Protein 2R7F (pdb70)

Radius of gyration: 24.25 Å; Cα contacts (8 Å, |Δi|>4): 917; chains: 1; bounding box: 56×58×68 Å

Organism: Deinococcus radiodurans (strain ATCC 13939 / DSM 20539 / JCM 16871 / CCUG 27074 / LMG 4051 / NBRC 15346 / NCIMB 9279 / VKM B-1422 / R1) (NCBI:txid243230)

CATH classification: 1.10.10.10 (+2 more: 4.10.80.30, 2.40.50.140)

Secondary structure (DSSP, 8-state):
-----HHHHHHHHHHHTTS-S--HHHHHTT---SHHHHHHHHHHTTSS-TT---HHHHTT---S------PPPPTTS--EE-TTS-EEEEE-SS-----EEEEEEEEETTEEEEEEEE--GGGT--TTSHHHHHHHHH-B-EEETTEEE---HHHHHHHSTTSSSSEEEEEEEEEE-TTS-EEEEEEEEEEE-EEEEEHHHHHHHHHTT-TTHHHHHHHHHHHHHHHHHTT--------EEEEEETTEEEEEEPP----HHHHH--HHHHHHHHHHHHTT----EEEE---SS-----SS---HHHHH---EEEESS---B---BSS----S---BHHHHHHHHHHHHHSSSS----S---HHHHHH--HHHHHHHHHHHHHHHHHHHHHT-SS--EEEEEEE-BTBEEEEEETTTTEEEEEE----TT-EEEEEEE---S----EEEE-

Solvent-accessible surface area: 21398 Å² total

B-factor: mean 34.76, std 11.01, range [10.13, 91.17]

Foldseek 3Di:
DDDDDPVLLVQLVCQLLVVDQAHPVCVVVVHDSHNLRSVVVCCVVVVDPLLDDNQCSNLVADPDADDDDWDDFPPPDDAAEPAVFAKEQEAAPPDDQRFWIWGWDQPDPQKIKIKIWGQLLLSGDAPPDPLLVVCLLQQFWFDFQEDIHGSHVVSSCQRHAQNDQKHKTWMKMFTAHLQLDTPDIDITIYMYGYDYDYPVRLLVCVVVVHPPSVVLLSSLVNLVVQLVVQQQDDDDAWAWRWHADPVAIDIFTTDDHSVSSVVSSLVSFLSLQVVCQVVVQFAQKKAFDDFQDDQDDDALLSCVVVVRGGDIGTFRHAAHHNVRGGIGADQRHVSGVRNVLSSSRVVCVNDHDHRDDRVVVVSVVSRVNNVSSVVSRVLNSVSRLLRVLVVCQPDKFKWFQNAADPQWTWIARSRRSDIAIDGDDHDNGDIFIKGWDDGSRSPDIHIDGD

Sequence (450 aa):
QPELTPAQRTEVELLARGRADKSRVLRDLKLPETPEAAHALLLRLGVWDEARTPYADRLRAALNAVELPVPDFDPAEERLDLTHLPTFAIDDEGNQDPDDAVGVEDLGGGLTRLWVHVADVAALVAPDSPLDLEARARGATLYLPDRTIGLPDELVAKAGLGLHEVSPALSICLDLDPDGNAEAVDVLLTRVKVQRLAYQEAQARLEAGEEPFVTLARLARASRRLREGEGALSIDLPEVRVKADETGASVFPLPKPERTVVQECTLAGWGTAIFADDNEIPLPFATQDYPTREVAGDTLPAWARRKTLARTRFQPSPGPHHGGLDLYAQATSPRRYLDLVVHQQLRAFLAGRDPLSSKVAAHIAESQNADATRQAERLSRRHHTLRFIAAQPERVWDAVVVDRRGAQATLLIPDLAFDVQVNTPAAPGTALQVQFADIDLPQRVRARSV

Nearest PDB structures (foldseek):
  2r7d-assembly2_B  TM=9.977E-01  e=9.130E-83  Deinococcus radiodurans R1 = ATCC 13939 = DSM 20539
  8e28-assembly1_A  TM=8.347E-01  e=9.148E-23  Homo sapiens
  6h25-assembly1_J  TM=7.904E-01  e=6.205E-23  Homo sapiens
  8e29-assembly1_A  TM=7.842E-01  e=7.121E-22  Homo sapiens
  8cdv-assembly1_C  TM=7.079E-01  e=3.365E-21  Bacillus subtilis subsp. subtilis str. 168

InterPro domains:
  IPR001900 Ribonuclease II/R [PF00773] (81-300)
  IPR001900 Ribonuclease II/R [PF00773] (312-359)
  IPR001900 Ribonuclease II/R [SM00955] (81-360)
  IPR012340 Nucleic acid-binding, OB-fold [G3DSA:2.40.50.140] (404-461)
  IPR012340 Nucleic acid-binding, OB-fold [SSF50249] (26-400)
  IPR012340 Nucleic acid-binding, OB-fold [SSF50249] (405-461)
  IPR036388 Winged helix-like DNA-binding domain superfamily [G3DSA:1.10.10.10] (1-71)
  IPR040596 RNase II-type exonuclease, C-terminal S1 domain [PF18614] (406-459)
  IPR050180 RNR Ribonuclease [PTHR23355] (77-279)
  IPR056404 Ribonuclease II-like, double HTH domain [PF23161] (20-53)

Structure (mmCIF, N/CA/C/O backbone):
data_2R7F
#
_entry.id   2R7F
#
_cell.length_a   92.143
_cell.length_b   92.143
_cell.length_c   118.562
_cell.angle_alpha   90.00
_cell.angle_beta   90.00
_cell.angle_gamma   120.00
#
_symmetry.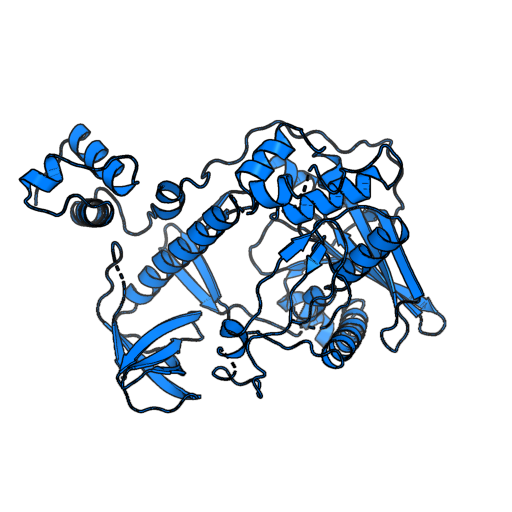space_group_name_H-M   'P 63'
#
loop_
_entity.id
_entity.type
_entity.pdbx_description
1 polymer 'Ribonuclease II family protein'
2 water water
#
loop_
_atom_site.group_PDB
_atom_site.id
_atom_site.type_symbol
_atom_site.label_atom_id
_atom_site.label_alt_id
_atom_site.label_comp_id
_atom_site.label_asym_id
_atom_site.label_entity_id
_atom_site.label_seq_id
_atom_site.pdbx_PDB_ins_code
_atom_site.Cartn_x
_atom_site.Cartn_y
_atom_site.Cartn_z
_atom_site.occupancy
_atom_site.B_iso_or_equiv
_atom_site.auth_seq_id
_atom_site.auth_comp_id
_atom_site.auth_asym_id
_atom_site.auth_atom_id
_atom_site.pdbx_PDB_model_num
ATOM 1 N N . GLN A 1 3 ? 71.101 69.790 29.016 1.00 44.11 3 GLN A N 1
ATOM 2 C CA . GLN A 1 3 ? 72.121 70.731 28.456 1.00 46.07 3 GLN A CA 1
ATOM 3 C C . GLN A 1 3 ? 72.181 72.059 29.216 1.00 44.20 3 GLN A C 1
ATOM 4 O O . GLN A 1 3 ? 73.248 72.468 29.672 1.00 45.07 3 GLN A O 1
ATOM 10 N N . PRO A 1 4 ? 71.043 72.757 29.352 1.00 42.35 4 PRO A N 1
ATOM 11 C CA . PRO A 1 4 ? 71.080 74.032 30.075 1.00 41.12 4 PRO A CA 1
ATOM 12 C C . PRO A 1 4 ? 71.412 73.868 31.555 1.00 40.19 4 PRO A C 1
ATOM 13 O O . PRO A 1 4 ? 70.991 72.910 32.200 1.00 39.24 4 PRO A O 1
ATOM 17 N N . GLU A 1 5 ? 72.187 74.806 32.081 1.00 40.09 5 GLU A N 1
ATOM 18 C CA . GLU A 1 5 ? 72.585 74.771 33.475 1.00 39.17 5 GLU A CA 1
ATOM 19 C C . GLU A 1 5 ? 71.944 75.929 34.225 1.00 38.29 5 GLU A C 1
ATOM 20 O O . GLU A 1 5 ? 72.117 77.094 33.860 1.00 37.63 5 GLU A O 1
ATOM 26 N N . LEU A 1 6 ? 71.200 75.596 35.274 1.00 37.03 6 LEU A N 1
ATOM 27 C CA . LEU A 1 6 ? 70.517 76.592 36.087 1.00 36.57 6 LEU A CA 1
ATOM 28 C C . LEU A 1 6 ? 71.269 76.867 37.375 1.00 36.41 6 LEU A C 1
ATOM 29 O O . LEU A 1 6 ? 71.915 75.987 37.928 1.00 35.38 6 LEU A O 1
ATOM 34 N N . THR A 1 7 ? 71.194 78.105 37.841 1.00 36.97 7 THR A N 1
ATOM 35 C CA . THR A 1 7 ? 71.836 78.463 39.093 1.00 38.87 7 THR A CA 1
ATOM 36 C C . THR A 1 7 ? 70.852 78.037 40.178 1.00 39.20 7 THR A C 1
ATOM 37 O O . THR A 1 7 ? 69.668 77.827 39.902 1.00 40.23 7 THR A O 1
ATOM 41 N N . PRO A 1 8 ? 71.325 77.879 41.422 1.00 39.29 8 PRO A N 1
ATOM 42 C CA . PRO A 1 8 ? 70.406 77.478 42.495 1.00 38.30 8 PRO A CA 1
ATOM 43 C C . PRO A 1 8 ? 69.154 78.363 42.518 1.00 36.87 8 PRO A C 1
ATOM 44 O O . PRO A 1 8 ? 68.031 77.871 42.598 1.00 37.27 8 PRO A O 1
ATOM 48 N N . ALA A 1 9 ? 69.358 79.673 42.440 1.00 36.34 9 ALA A N 1
ATOM 49 C CA . ALA A 1 9 ? 68.251 80.620 42.452 1.00 35.44 9 ALA A CA 1
ATOM 50 C C . ALA A 1 9 ? 67.228 80.281 41.374 1.00 34.50 9 ALA A C 1
ATOM 51 O O . ALA A 1 9 ? 66.033 80.232 41.636 1.00 34.91 9 ALA A O 1
ATOM 53 N N . GLN A 1 10 ? 67.706 80.049 40.157 1.00 33.16 10 GLN A N 1
ATOM 54 C CA . GLN A 1 10 ? 66.827 79.714 39.046 1.00 31.95 10 GLN A CA 1
ATOM 55 C C . GLN A 1 10 ? 66.119 78.388 39.275 1.00 30.82 10 GLN A C 1
ATOM 56 O O . GLN A 1 10 ? 64.939 78.247 38.950 1.00 30.66 10 GLN A O 1
ATOM 62 N N . ARG A 1 11 ? 66.842 77.417 39.826 1.00 28.09 11 ARG A N 1
ATOM 63 C CA . ARG A 1 11 ? 66.259 76.112 40.098 1.00 28.66 11 ARG A CA 1
ATOM 64 C C . ARG A 1 11 ? 65.072 76.231 41.047 1.00 27.11 11 ARG A C 1
ATOM 65 O O . ARG A 1 11 ? 64.033 75.612 40.843 1.00 26.26 11 ARG A O 1
ATOM 73 N N . THR A 1 12 ? 65.220 77.044 42.080 1.00 26.83 12 THR A N 1
ATOM 74 C CA . THR A 1 12 ? 64.140 77.229 43.033 1.00 27.11 12 THR A CA 1
ATOM 75 C C . THR A 1 12 ? 62.931 77.903 42.387 1.00 26.24 12 THR A C 1
ATOM 76 O O . THR A 1 12 ? 61.797 77.612 42.735 1.00 25.90 12 THR A O 1
ATOM 80 N N . GLU A 1 13 ? 63.182 78.811 41.456 1.00 26.55 13 GLU A N 1
ATOM 81 C CA . GLU A 1 13 ? 62.118 79.525 40.763 1.00 29.50 13 GLU A CA 1
ATOM 82 C C . GLU A 1 13 ? 61.266 78.571 39.937 1.00 30.47 13 GLU A C 1
ATOM 83 O O . GLU A 1 13 ? 60.036 78.681 39.931 1.00 30.73 13 GLU A O 1
ATOM 89 N N . VAL A 1 14 ? 61.922 77.645 39.234 1.00 29.70 14 VAL A N 1
ATOM 90 C CA . VAL A 1 14 ? 61.220 76.670 38.409 1.00 29.38 14 VAL A CA 1
ATOM 91 C C . VAL A 1 14 ? 60.538 75.618 39.283 1.00 29.39 14 VAL A C 1
ATOM 92 O O . VAL A 1 14 ? 59.481 75.098 38.942 1.00 29.45 14 VAL A O 1
ATOM 96 N N . GLU A 1 15 ? 61.158 75.317 40.415 1.00 29.26 15 GLU A N 1
ATOM 97 C CA . GLU A 1 15 ? 60.640 74.348 41.369 1.00 29.36 15 GLU A CA 1
ATOM 98 C C . GLU A 1 15 ? 59.371 74.911 42.031 1.00 28.95 15 GLU A C 1
ATOM 99 O O . GLU A 1 15 ? 58.488 74.161 42.444 1.00 28.65 15 GLU A O 1
ATOM 105 N N . LEU A 1 16 ? 59.290 76.239 42.109 1.00 26.90 16 LEU A N 1
ATOM 106 C CA . LEU A 1 16 ? 58.157 76.945 42.703 1.00 25.71 16 LEU A CA 1
ATOM 107 C C . LEU A 1 16 ? 56.999 76.928 41.703 1.00 26.89 16 LEU A C 1
ATOM 108 O O . LEU A 1 16 ? 55.824 76.845 42.078 1.00 25.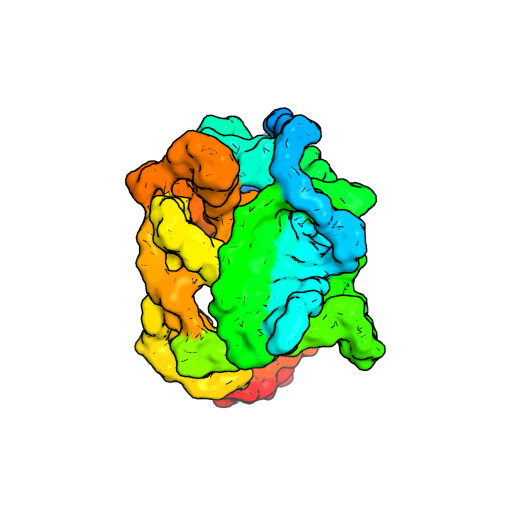52 16 LEU A O 1
ATOM 113 N N . LEU A 1 17 ? 57.341 77.008 40.422 1.00 26.15 17 LEU A N 1
ATOM 114 C CA . LEU A 1 17 ? 56.334 76.970 39.383 1.00 26.30 17 LEU A CA 1
ATOM 115 C C . LEU A 1 17 ? 55.814 75.541 39.231 1.00 27.10 17 LEU A C 1
ATOM 116 O O . LEU A 1 17 ? 54.655 75.322 38.885 1.00 29.76 17 LEU A O 1
ATOM 121 N N . ALA A 1 18 ? 56.676 74.568 39.493 1.00 25.07 18 ALA A N 1
ATOM 122 C CA . ALA A 1 18 ? 56.288 73.181 39.367 1.00 25.18 18 ALA A CA 1
ATOM 123 C C . ALA A 1 18 ? 55.389 72.784 40.532 1.00 25.72 18 ALA A C 1
ATOM 124 O O . ALA A 1 18 ? 54.528 71.910 40.397 1.00 24.79 18 ALA A O 1
ATOM 126 N N . ARG A 1 19 ? 55.591 73.437 41.672 1.00 26.19 19 ARG A N 1
ATOM 127 C CA . ARG A 1 19 ? 54.805 73.164 42.868 1.00 28.24 19 ARG A CA 1
ATOM 128 C C . ARG A 1 19 ? 53.493 73.942 42.843 1.00 29.22 19 ARG A C 1
ATOM 129 O O . ARG A 1 19 ? 52.648 73.786 43.721 1.00 30.03 19 ARG A O 1
ATOM 137 N N . GLY A 1 20 ? 53.322 74.781 41.829 1.00 30.53 20 GLY A N 1
ATOM 138 C CA . GLY A 1 20 ? 52.111 75.564 41.731 1.00 29.30 20 GLY A CA 1
ATOM 139 C C . GLY A 1 20 ? 52.123 76.740 42.687 1.00 29.72 20 GLY A C 1
ATOM 140 O O . GLY A 1 20 ? 51.086 77.341 42.941 1.00 32.51 20 GLY A O 1
ATOM 141 N N . ARG A 1 21 ? 53.288 77.079 43.225 1.00 30.38 21 ARG A N 1
ATOM 142 C CA . ARG A 1 21 ? 53.387 78.207 44.147 1.00 31.66 21 ARG A CA 1
ATOM 143 C C . ARG A 1 21 ? 53.662 79.502 43.391 1.00 31.25 21 ARG A C 1
ATOM 144 O O . ARG A 1 21 ? 53.719 80.581 43.984 1.00 31.90 21 ARG A O 1
ATOM 152 N N . ALA A 1 22 ? 53.832 79.383 42.078 1.00 30.81 22 ALA A N 1
ATOM 153 C CA . ALA A 1 22 ? 54.102 80.519 41.218 1.00 29.35 22 ALA A CA 1
ATOM 154 C C . ALA A 1 22 ? 53.337 80.337 39.918 1.00 31.33 22 ALA A C 1
ATOM 155 O O . ALA A 1 22 ? 52.779 79.273 39.671 1.00 31.50 22 ALA A O 1
ATOM 157 N N . ASP A 1 23 ? 53.318 81.371 39.083 1.00 35.17 23 ASP A N 1
ATOM 158 C CA . ASP A 1 23 ? 52.584 81.312 37.824 1.00 36.41 23 ASP A CA 1
ATOM 159 C C . ASP A 1 23 ? 53.462 81.530 36.595 1.00 35.00 23 ASP A C 1
ATOM 160 O O . ASP A 1 23 ? 53.059 81.203 35.477 1.00 34.12 23 ASP A O 1
ATOM 165 N N . LYS A 1 24 ? 54.649 82.096 36.795 1.00 34.21 24 LYS A N 1
ATOM 166 C CA . LYS A 1 24 ? 55.569 82.348 35.684 1.00 32.98 24 LYS A CA 1
ATOM 167 C C . LYS A 1 24 ? 56.987 81.944 36.045 1.00 32.09 24 LYS A C 1
ATOM 168 O O . LYS A 1 24 ? 57.266 81.549 37.183 1.00 32.68 24 LYS A O 1
ATOM 174 N N . SER A 1 25 ? 57.876 82.045 35.060 1.00 30.64 25 SER A N 1
ATOM 175 C CA . SER A 1 25 ? 59.289 81.729 35.233 1.00 28.89 25 SER A CA 1
ATOM 176 C C . SER A 1 25 ? 60.106 82.308 34.091 1.00 28.24 25 SER A C 1
ATOM 177 O O . SER A 1 25 ? 59.924 81.935 32.940 1.00 28.88 25 SER A O 1
ATOM 180 N N . ARG A 1 26 ? 61.003 83.234 34.406 1.00 30.15 26 ARG A N 1
ATOM 181 C CA . ARG A 1 26 ? 61.845 83.829 33.376 1.00 30.91 26 ARG A CA 1
ATOM 182 C C . ARG A 1 26 ? 62.638 82.701 32.699 1.00 31.75 26 ARG A C 1
ATOM 183 O O . ARG A 1 26 ? 62.751 82.659 31.476 1.00 33.25 26 ARG A O 1
ATOM 191 N N . VAL A 1 27 ? 63.155 81.772 33.498 1.00 31.34 27 VAL A N 1
ATOM 192 C CA . VAL A 1 27 ? 63.928 80.654 32.975 1.00 32.67 27 VAL A CA 1
ATOM 193 C C . VAL A 1 27 ? 63.189 79.896 31.874 1.00 33.26 27 VAL A C 1
ATOM 194 O O . VAL A 1 27 ? 63.719 79.712 30.776 1.00 33.54 27 VAL A O 1
ATOM 198 N N . LEU A 1 28 ? 61.977 79.441 32.168 1.00 34.14 28 LEU A N 1
ATOM 199 C CA . LEU A 1 28 ? 61.197 78.703 31.182 1.00 35.47 28 LEU A CA 1
ATOM 200 C C . LEU A 1 28 ? 60.953 79.532 29.929 1.00 36.56 28 LEU A C 1
ATOM 201 O O . LEU A 1 28 ? 61.091 79.044 28.806 1.00 36.31 28 LEU A O 1
ATOM 206 N N . ARG A 1 29 ? 60.589 80.793 30.141 1.00 36.14 29 ARG A N 1
ATOM 207 C CA . ARG A 1 29 ? 60.319 81.720 29.056 1.00 35.24 29 ARG A CA 1
ATOM 208 C C . ARG A 1 29 ? 61.544 81.791 28.165 1.00 35.52 29 ARG A C 1
ATOM 209 O O . ARG A 1 29 ? 61.461 81.549 26.959 1.00 36.69 29 ARG A O 1
ATOM 217 N N . ASP A 1 30 ? 62.689 82.104 28.766 1.00 33.78 30 ASP A N 1
ATOM 218 C CA . ASP A 1 30 ? 63.931 82.206 28.016 1.00 33.74 30 ASP A CA 1
ATOM 219 C C . ASP A 1 30 ? 64.261 80.949 27.238 1.00 34.91 30 ASP A C 1
ATOM 220 O O . ASP A 1 30 ? 64.826 81.024 26.144 1.00 35.96 30 ASP A O 1
ATOM 225 N N . LEU A 1 31 ? 63.930 79.793 27.804 1.00 35.71 31 LEU A N 1
ATOM 226 C CA . LEU A 1 31 ? 64.197 78.535 27.128 1.00 35.53 31 LEU A CA 1
ATOM 227 C C . LEU A 1 31 ? 63.110 78.253 26.096 1.00 36.42 31 LEU A C 1
ATOM 228 O O . LEU A 1 31 ? 63.147 77.230 25.410 1.00 36.41 31 LEU A O 1
ATOM 233 N N . LYS A 1 32 ? 62.153 79.176 25.989 1.00 36.93 32 LYS A N 1
ATOM 234 C CA . LYS A 1 32 ? 61.047 79.058 25.039 1.00 37.98 32 LYS A CA 1
ATOM 235 C C . LYS A 1 32 ? 60.171 77.846 25.353 1.00 38.03 32 LYS A C 1
ATOM 236 O O . LYS A 1 32 ? 59.734 77.128 24.453 1.00 38.43 32 LYS A O 1
ATOM 242 N N . LEU A 1 33 ? 59.932 77.611 26.637 1.00 37.65 33 LEU A N 1
ATOM 243 C CA . LEU A 1 33 ? 59.094 76.497 27.059 1.00 36.43 33 LEU A CA 1
ATOM 244 C C . LEU A 1 33 ? 57.841 77.075 27.709 1.00 36.80 33 LEU A C 1
ATOM 245 O O . LEU A 1 33 ? 57.829 78.231 28.128 1.00 37.85 33 LEU A O 1
ATOM 250 N N . PRO A 1 34 ? 56.760 76.290 27.779 1.00 35.59 34 PRO A N 1
ATOM 251 C CA . PRO A 1 34 ? 55.526 76.785 28.397 1.00 35.17 34 PRO A CA 1
ATOM 252 C C . PRO A 1 34 ? 55.738 77.102 29.889 1.00 36.99 34 PRO A C 1
ATOM 253 O O . PRO A 1 34 ? 56.470 76.392 30.586 1.00 36.17 34 PRO A O 1
ATOM 257 N N . GLU A 1 35 ? 55.111 78.173 30.370 1.00 36.42 35 GLU A N 1
ATOM 258 C CA . GLU A 1 35 ? 55.218 78.543 31.774 1.00 36.67 35 GLU A CA 1
ATOM 259 C C . GLU A 1 35 ? 54.084 77.841 32.501 1.00 35.35 35 GLU A C 1
ATOM 260 O O . GLU A 1 35 ? 53.100 78.468 32.890 1.00 36.54 35 GLU A O 1
ATOM 266 N N . THR A 1 36 ? 54.242 76.534 32.680 1.00 33.31 36 THR A N 1
ATOM 267 C CA . THR A 1 36 ? 53.239 75.698 33.326 1.00 30.11 36 THR A CA 1
ATOM 268 C C . THR A 1 36 ? 53.870 74.779 34.365 1.00 28.13 36 THR A C 1
ATOM 269 O O . THR A 1 36 ? 55.021 74.358 34.214 1.00 27.53 36 THR A O 1
ATOM 273 N N . PRO A 1 37 ? 53.121 74.442 35.430 1.00 24.93 37 PRO A N 1
ATOM 274 C CA . PRO A 1 37 ? 53.680 73.561 36.457 1.00 24.39 37 PRO A CA 1
ATOM 275 C C . PRO A 1 37 ? 54.178 72.264 35.827 1.00 24.14 37 PRO A C 1
ATOM 276 O O . PRO A 1 37 ? 55.105 71.634 36.333 1.00 22.75 37 PRO A O 1
ATOM 280 N N . GLU A 1 38 ? 53.553 71.875 34.717 1.00 24.69 38 GLU A N 1
ATOM 281 C CA . GLU A 1 38 ? 53.941 70.657 34.021 1.00 24.78 38 GLU A CA 1
ATOM 282 C C . GLU A 1 38 ? 55.231 70.821 33.238 1.00 23.06 38 GLU A C 1
ATOM 283 O O . GLU A 1 38 ? 56.046 69.910 33.208 1.00 24.06 38 GLU A O 1
ATOM 289 N N . ALA A 1 39 ? 55.423 71.972 32.606 1.00 22.62 39 ALA A N 1
ATOM 290 C CA . ALA A 1 39 ? 56.649 72.197 31.843 1.00 22.09 39 ALA A CA 1
ATOM 291 C C . ALA A 1 39 ? 57.841 72.328 32.801 1.00 23.27 39 ALA A C 1
ATOM 292 O O . ALA A 1 39 ? 58.943 71.871 32.497 1.00 24.34 39 ALA A O 1
ATOM 294 N N . ALA A 1 40 ? 57.613 72.934 33.965 1.00 22.04 40 ALA A N 1
ATOM 295 C CA . ALA A 1 40 ? 58.663 73.089 34.964 1.00 22.07 40 ALA A CA 1
ATOM 296 C C . ALA A 1 40 ? 59.056 71.725 35.529 1.00 23.49 40 ALA A C 1
ATOM 297 O O . ALA A 1 40 ? 60.236 71.449 35.812 1.00 23.61 40 ALA A O 1
ATOM 299 N N . HIS A 1 41 ? 58.049 70.880 35.704 1.00 24.01 41 HIS A N 1
ATOM 300 C CA . HIS A 1 41 ? 58.249 69.551 36.242 1.00 24.65 41 HIS A CA 1
ATOM 301 C C . HIS A 1 41 ? 59.105 68.746 35.273 1.00 25.11 41 HIS A C 1
ATOM 302 O O . HIS A 1 41 ? 60.044 68.059 35.677 1.00 25.30 41 HIS A O 1
ATOM 309 N N . ALA A 1 42 ? 58.780 68.856 33.989 1.00 23.57 42 ALA A N 1
ATOM 310 C CA . ALA A 1 42 ? 59.496 68.146 32.943 1.00 23.25 42 ALA A CA 1
ATOM 311 C C . ALA A 1 42 ? 60.953 68.604 32.865 1.00 24.50 42 ALA A C 1
ATOM 312 O O . ALA A 1 42 ? 61.879 67.791 32.770 1.00 23.57 42 ALA A O 1
ATOM 314 N N . LEU A 1 43 ? 61.147 69.918 32.900 1.00 25.72 43 LEU A N 1
ATOM 315 C CA . LEU A 1 43 ? 62.478 70.490 32.832 1.00 26.48 43 LEU A CA 1
ATOM 316 C C . LEU A 1 43 ? 63.320 70.050 34.029 1.00 26.76 43 LEU A C 1
ATOM 317 O O . LEU A 1 43 ? 64.486 69.692 33.869 1.00 26.47 43 LEU A O 1
ATOM 322 N N . LEU A 1 44 ? 62.733 70.073 35.222 1.00 27.73 44 LEU A N 1
ATOM 323 C CA . LEU A 1 44 ? 63.462 69.663 36.415 1.00 29.26 44 LEU A CA 1
ATOM 324 C C . LEU A 1 44 ? 63.897 68.218 36.248 1.00 28.96 44 LEU A C 1
ATOM 325 O O . LEU A 1 44 ? 65.041 67.862 36.539 1.00 28.89 44 LEU A O 1
ATOM 330 N N . LEU A 1 45 ? 62.975 67.385 35.775 1.00 27.93 45 LEU A N 1
ATOM 331 C CA . LEU A 1 45 ? 63.281 65.985 35.546 1.00 26.84 45 LEU A CA 1
ATOM 332 C C . LEU A 1 45 ? 64.426 65.913 34.533 1.00 26.63 45 LEU A C 1
ATOM 333 O O . LEU A 1 45 ? 65.463 65.315 34.804 1.00 23.85 45 LEU A O 1
ATOM 338 N N . ARG A 1 46 ? 64.231 66.539 33.375 1.00 26.96 46 ARG A N 1
ATOM 339 C CA . ARG A 1 46 ? 65.234 66.556 32.319 1.00 27.44 46 ARG A CA 1
ATOM 340 C C . ARG A 1 46 ? 66.610 67.010 32.805 1.00 27.52 46 ARG A C 1
ATOM 341 O O . ARG A 1 46 ? 67.631 66.419 32.439 1.00 28.09 46 ARG A O 1
ATOM 349 N N . LEU A 1 47 ? 66.646 68.059 33.620 1.00 26.36 47 LEU A N 1
ATOM 350 C CA . LEU A 1 47 ? 67.914 68.564 34.123 1.00 26.31 47 LEU A CA 1
ATOM 351 C C . LEU A 1 47 ? 68.414 67.787 35.328 1.00 25.65 47 LEU A C 1
ATOM 352 O O . LEU A 1 47 ? 69.442 68.121 35.906 1.00 25.68 47 LEU A O 1
ATOM 357 N N . GLY A 1 48 ? 67.679 66.758 35.715 1.00 25.28 48 GLY A N 1
ATOM 358 C CA . GLY A 1 48 ? 68.091 65.960 36.857 1.00 25.10 48 GLY A CA 1
ATOM 359 C C . GLY A 1 48 ? 67.934 66.604 38.225 1.00 25.12 48 GLY A C 1
ATOM 360 O O . GLY A 1 48 ? 68.306 65.999 39.220 1.00 25.47 48 GLY A O 1
ATOM 361 N N . VAL A 1 49 ? 67.388 67.816 38.289 1.00 25.18 49 VAL A N 1
ATOM 362 C CA . VAL A 1 49 ? 67.204 68.493 39.570 1.00 25.99 49 VAL A CA 1
ATOM 363 C C . VAL A 1 49 ? 66.214 67.718 40.414 1.00 27.45 49 VAL A C 1
ATOM 364 O O . VAL A 1 49 ? 66.282 67.746 41.635 1.00 28.07 49 VAL A O 1
ATOM 368 N N . TRP A 1 50 ? 65.286 67.036 39.748 1.00 28.99 50 TRP A N 1
ATOM 369 C CA . TRP A 1 50 ? 64.275 66.202 40.404 1.00 29.10 50 TRP A CA 1
ATOM 370 C C . TRP A 1 50 ? 64.367 64.829 39.763 1.00 29.68 50 TRP A C 1
ATOM 371 O O . TRP A 1 50 ? 64.717 64.713 38.581 1.00 29.38 50 TRP A O 1
ATOM 382 N N . ASP A 1 51 ? 64.075 63.789 40.541 1.00 29.99 51 ASP A N 1
ATOM 383 C CA . ASP A 1 51 ? 64.067 62.434 40.002 1.00 29.21 51 ASP A CA 1
ATOM 384 C C . ASP A 1 51 ? 62.596 62.109 39.795 1.00 27.34 51 ASP A C 1
ATOM 385 O O . ASP A 1 51 ? 61.728 62.887 40.179 1.00 27.71 51 ASP A O 1
ATOM 390 N N . GLU A 1 52 ? 62.309 60.959 39.208 1.00 26.84 52 GLU A N 1
ATOM 391 C CA . GLU A 1 52 ? 60.938 60.588 38.940 1.00 25.52 52 GLU A CA 1
ATOM 392 C C . GLU A 1 52 ? 60.120 60.179 40.159 1.00 25.13 52 GLU A C 1
ATOM 393 O O . GLU A 1 52 ? 58.915 59.981 40.055 1.00 24.75 52 GLU A O 1
ATOM 399 N N . ALA A 1 53 ? 60.763 60.055 41.311 1.00 25.46 53 ALA A N 1
ATOM 400 C CA . ALA A 1 53 ? 60.061 59.655 42.529 1.00 25.57 53 ALA A CA 1
ATOM 401 C C . ALA A 1 53 ? 59.302 60.796 43.180 1.00 26.12 53 ALA A C 1
ATOM 402 O O . ALA A 1 53 ? 58.405 60.562 43.984 1.00 28.12 53 ALA A O 1
ATOM 404 N N . ARG A 1 54 ? 59.655 62.031 42.850 1.00 25.75 54 ARG A N 1
ATOM 405 C CA . ARG A 1 54 ? 58.966 63.165 43.445 1.00 25.84 54 ARG A CA 1
ATOM 406 C C . ARG A 1 54 ? 57.574 63.378 42.850 1.00 24.63 54 ARG A C 1
ATOM 407 O O . ARG A 1 54 ? 57.351 63.152 41.664 1.00 26.33 54 ARG A O 1
ATOM 415 N N . THR A 1 55 ? 56.638 63.798 43.693 1.00 24.70 55 THR A N 1
ATOM 416 C CA . THR A 1 55 ? 55.261 64.055 43.273 1.00 22.90 55 THR A CA 1
ATOM 417 C C . THR A 1 55 ? 54.833 65.392 43.859 1.00 21.07 55 THR A C 1
ATOM 418 O O . THR A 1 55 ? 54.835 65.578 45.072 1.00 22.31 55 THR A O 1
ATOM 422 N N . PRO A 1 56 ? 54.441 66.338 43.003 1.00 20.14 56 PRO A N 1
ATOM 423 C CA . PRO A 1 56 ? 54.020 67.658 43.471 1.00 20.61 56 PRO A CA 1
ATOM 424 C C . PRO A 1 56 ? 52.505 67.863 43.671 1.00 21.09 56 PRO A C 1
ATOM 425 O O . PRO A 1 56 ? 52.074 68.971 44.018 1.00 21.07 56 PRO A O 1
ATOM 429 N N . TYR A 1 57 ? 51.713 66.808 43.466 1.00 20.47 57 TYR A N 1
ATOM 430 C CA . TYR A 1 57 ? 50.251 66.878 43.585 1.00 21.98 57 TYR A CA 1
ATOM 431 C C . TYR A 1 57 ? 49.707 67.318 44.947 1.00 22.13 57 TYR A C 1
ATOM 432 O O . TYR A 1 57 ? 48.821 68.170 45.001 1.00 23.92 57 TYR A O 1
ATOM 441 N N . ALA A 1 58 ? 50.214 66.755 46.042 1.00 21.56 58 ALA A N 1
ATOM 442 C CA . ALA A 1 58 ? 49.747 67.169 47.370 1.00 22.94 58 ALA A CA 1
ATOM 443 C C . ALA A 1 58 ? 50.075 68.666 47.572 1.00 24.09 58 ALA A C 1
ATOM 444 O O . ALA A 1 58 ? 49.324 69.418 48.214 1.00 22.32 58 ALA A O 1
ATOM 446 N N . ASP A 1 59 ? 51.213 69.077 47.022 1.00 25.56 59 ASP A N 1
ATOM 447 C CA . ASP A 1 59 ? 51.685 70.447 47.104 1.00 26.82 59 ASP A CA 1
ATOM 448 C C . ASP A 1 59 ? 50.737 71.367 46.342 1.00 25.87 59 ASP A C 1
ATOM 449 O O . ASP A 1 59 ? 50.244 72.355 46.888 1.00 26.81 59 ASP A O 1
ATOM 454 N N . ARG A 1 60 ? 50.483 71.032 45.079 1.00 24.00 60 ARG A N 1
ATOM 455 C CA . ARG A 1 60 ? 49.609 71.837 44.227 1.00 23.94 60 ARG A CA 1
ATOM 456 C C . ARG A 1 60 ? 48.203 71.955 44.811 1.00 25.01 60 ARG A C 1
ATOM 457 O O . ARG A 1 60 ? 47.613 73.031 44.829 1.00 22.82 60 ARG A O 1
ATOM 465 N N . LEU A 1 61 ? 47.682 70.837 45.301 1.00 26.28 61 LEU A N 1
ATOM 466 C CA . LEU A 1 61 ? 46.362 70.788 45.898 1.00 26.33 61 LEU A CA 1
ATOM 467 C C . LEU A 1 61 ? 46.379 71.389 47.292 1.00 27.75 61 LEU A C 1
ATOM 468 O O . LEU A 1 61 ? 45.345 71.484 47.954 1.00 27.43 61 LEU A O 1
ATOM 473 N N . ARG A 1 62 ? 47.563 71.793 47.733 1.00 27.56 62 ARG A N 1
ATOM 474 C CA . ARG A 1 62 ? 47.733 72.387 49.044 1.00 29.94 62 ARG A CA 1
ATOM 475 C C . ARG A 1 62 ? 47.270 71.484 50.183 1.00 29.86 62 ARG A C 1
ATOM 476 O O . ARG A 1 62 ? 46.630 71.936 51.127 1.00 29.65 62 ARG A O 1
ATOM 484 N N . ALA A 1 63 ? 47.595 70.200 50.084 1.00 30.26 63 ALA A N 1
ATOM 485 C CA . ALA A 1 63 ? 47.255 69.247 51.132 1.00 30.97 63 ALA A CA 1
ATOM 486 C C . ALA A 1 63 ? 48.496 69.117 52.018 1.00 31.33 63 ALA A C 1
ATOM 487 O O . ALA A 1 63 ? 49.609 68.966 51.517 1.00 33.37 63 ALA A O 1
ATOM 489 N N . ALA A 1 64 ? 48.303 69.200 53.329 1.00 31.58 64 ALA A N 1
ATOM 490 C CA . ALA A 1 64 ? 49.394 69.098 54.291 1.00 31.65 64 ALA A CA 1
ATOM 491 C C . ALA A 1 64 ? 50.294 67.872 54.099 1.00 33.25 64 ALA A C 1
ATOM 492 O O . ALA A 1 64 ? 49.812 66.745 53.939 1.00 34.06 64 ALA A O 1
ATOM 494 N N . LEU A 1 65 ? 51.604 68.110 54.123 1.00 33.28 65 LEU A N 1
ATOM 495 C CA . LEU A 1 65 ? 52.596 67.057 53.973 1.00 33.43 65 LEU A CA 1
ATOM 496 C C . LEU A 1 65 ? 53.461 66.937 55.227 1.00 32.16 65 LEU A C 1
ATOM 497 O O . LEU A 1 65 ? 54.466 66.234 55.235 1.00 30.90 65 LEU A O 1
ATOM 502 N N . ASN A 1 66 ? 53.061 67.635 56.283 1.00 32.30 66 ASN A N 1
ATOM 503 C CA . ASN A 1 66 ? 53.781 67.596 57.547 1.00 31.90 66 ASN A CA 1
ATOM 504 C C . ASN A 1 66 ? 52.940 66.850 58.569 1.00 30.61 66 ASN A C 1
ATOM 505 O O . ASN A 1 66 ? 51.712 66.959 58.579 1.00 29.96 66 ASN A O 1
ATOM 510 N N . ALA A 1 67 ? 53.601 66.076 59.419 1.00 29.86 67 ALA A N 1
ATOM 511 C CA . ALA A 1 67 ? 52.901 65.331 60.450 1.00 28.78 67 ALA A CA 1
ATOM 512 C C . ALA A 1 67 ? 52.407 66.346 61.469 1.00 28.89 67 ALA A C 1
ATOM 513 O O . ALA A 1 67 ? 53.123 67.292 61.800 1.00 30.09 67 ALA A O 1
ATOM 515 N N . VAL A 1 68 ? 51.187 66.164 61.960 1.00 28.17 68 VAL A N 1
ATOM 516 C CA . VAL A 1 68 ? 50.637 67.101 62.930 1.00 26.46 68 VAL A CA 1
ATOM 517 C C . VAL A 1 68 ? 51.467 67.100 64.207 1.00 27.32 68 VAL A C 1
ATOM 518 O O . VAL A 1 68 ? 51.627 66.071 64.860 1.00 24.70 68 VAL A O 1
ATOM 522 N N . GLU A 1 69 ? 52.000 68.268 64.553 1.00 29.39 69 GLU A N 1
ATOM 523 C CA . GLU A 1 69 ? 52.827 68.401 65.747 1.00 30.97 69 GLU A CA 1
ATOM 524 C C . GLU A 1 69 ? 52.127 69.165 66.856 1.00 31.18 69 GLU A C 1
ATOM 525 O O . GLU A 1 69 ? 52.447 70.317 67.149 1.00 30.20 69 GLU A O 1
ATOM 531 N N . LEU A 1 70 ? 51.149 68.502 67.454 1.00 31.04 70 LEU A N 1
ATOM 532 C CA . LEU A 1 70 ? 50.387 69.058 68.550 1.00 30.81 70 LEU A CA 1
ATOM 533 C C . LEU A 1 70 ? 50.522 68.061 69.666 1.00 30.23 70 LEU A C 1
ATOM 534 O O . LEU A 1 70 ? 50.614 66.864 69.422 1.00 29.45 70 LEU A O 1
ATOM 539 N N . PRO A 1 71 ? 50.555 68.535 70.911 1.00 30.83 71 PRO A N 1
ATOM 540 C CA . PRO A 1 71 ? 50.678 67.580 72.013 1.00 30.35 71 PRO A CA 1
ATOM 541 C C . PRO A 1 71 ? 49.382 66.778 72.118 1.00 30.00 71 PRO A C 1
ATOM 542 O O . PRO A 1 71 ? 48.291 67.309 71.909 1.00 31.52 71 PRO A O 1
ATOM 546 N N . VAL A 1 72 ? 49.503 65.493 72.415 1.00 29.80 72 VAL A N 1
ATOM 547 C CA . VAL A 1 72 ? 48.331 64.643 72.546 1.00 28.76 72 VAL A CA 1
ATOM 548 C C . VAL A 1 72 ? 48.182 64.245 74.004 1.00 27.51 72 VAL A C 1
ATOM 549 O O . VAL A 1 72 ? 49.137 63.804 74.627 1.00 28.09 72 VAL A O 1
ATOM 553 N N . PRO A 1 73 ? 46.983 64.408 74.575 1.00 27.38 73 PRO A N 1
ATOM 554 C CA . PRO A 1 73 ? 46.779 64.038 75.980 1.00 26.87 73 PRO A CA 1
ATOM 555 C C . PRO A 1 73 ? 46.692 62.527 76.170 1.00 27.57 73 PRO A C 1
ATOM 556 O O . PRO A 1 73 ? 46.529 61.775 75.200 1.00 29.07 73 PRO A O 1
ATOM 560 N N . ASP A 1 74 ? 46.816 62.084 77.419 1.00 28.54 74 ASP A N 1
ATOM 561 C CA . ASP A 1 74 ? 46.722 60.658 77.725 1.00 26.72 74 ASP A CA 1
ATOM 562 C C . ASP A 1 74 ? 45.267 60.313 78.033 1.00 26.07 74 ASP A C 1
ATOM 563 O O . ASP A 1 74 ? 44.444 61.190 78.306 1.00 24.40 74 ASP A O 1
ATOM 568 N N . PHE A 1 75 ? 44.949 59.029 77.973 1.00 25.65 75 PHE A N 1
ATOM 569 C CA . PHE A 1 75 ? 43.604 58.575 78.296 1.00 25.59 75 PHE A CA 1
ATOM 570 C C . PHE A 1 75 ? 43.423 58.762 79.808 1.00 28.03 75 PHE A C 1
ATOM 571 O O . PHE A 1 75 ? 44.364 58.566 80.583 1.00 28.59 75 PHE A O 1
ATOM 579 N N . ASP A 1 76 ? 42.231 59.162 80.232 1.00 30.88 76 ASP A N 1
ATOM 580 C CA . ASP A 1 76 ? 41.984 59.330 81.659 1.00 32.78 76 ASP A CA 1
ATOM 581 C C . ASP A 1 76 ? 41.953 57.931 82.261 1.00 34.43 76 ASP A C 1
ATOM 582 O O . ASP A 1 76 ? 41.125 57.105 81.882 1.00 35.18 76 ASP A O 1
ATOM 587 N N . PRO A 1 77 ? 42.858 57.644 83.205 1.00 35.37 77 PRO A N 1
ATOM 588 C CA . PRO A 1 77 ? 42.920 56.325 83.848 1.00 36.20 77 PRO A CA 1
ATOM 589 C C . PRO A 1 77 ? 41.785 56.064 84.831 1.00 36.31 77 PRO A C 1
ATOM 590 O O . PRO A 1 77 ? 41.502 54.916 85.173 1.00 37.25 77 PRO A O 1
ATOM 594 N N . ALA A 1 78 ? 41.137 57.135 85.274 1.00 35.61 78 ALA A N 1
ATOM 595 C CA . ALA A 1 78 ? 40.036 57.033 86.219 1.00 36.28 78 ALA A CA 1
ATOM 596 C C . ALA A 1 78 ? 38.684 56.817 85.537 1.00 37.17 78 ALA A C 1
ATOM 597 O O . ALA A 1 78 ? 37.676 56.572 86.203 1.00 34.63 78 ALA A O 1
ATOM 599 N N . GLU A 1 79 ? 38.660 56.914 84.212 1.00 38.27 79 GLU A N 1
ATOM 600 C CA . GLU A 1 79 ? 37.419 56.739 83.462 1.00 39.22 79 GLU A CA 1
ATOM 601 C C . GLU A 1 79 ? 36.918 55.297 83.501 1.00 39.36 79 GLU A C 1
ATOM 602 O O . GLU A 1 79 ? 37.687 54.359 83.321 1.00 39.46 79 GLU A O 1
ATOM 608 N N . GLU A 1 80 ? 35.621 55.134 83.741 1.00 39.47 80 GLU A N 1
ATOM 609 C CA . GLU A 1 80 ? 35.005 53.810 83.813 1.00 40.02 80 GLU A CA 1
ATOM 610 C C . GLU A 1 80 ? 34.771 53.152 82.452 1.00 37.84 80 GLU A C 1
ATOM 611 O O . GLU A 1 80 ? 34.105 53.705 81.575 1.00 37.47 80 GLU A O 1
ATOM 617 N N . ARG A 1 81 ? 35.328 51.961 82.283 1.00 35.62 81 ARG A N 1
ATOM 618 C CA . ARG A 1 81 ? 35.177 51.224 81.038 1.00 34.51 81 ARG A CA 1
ATOM 619 C C . ARG A 1 81 ? 34.925 49.750 81.354 1.00 33.91 81 ARG A C 1
ATOM 620 O O . ARG A 1 81 ? 35.422 49.223 82.352 1.00 31.63 81 ARG A O 1
ATOM 628 N N . LEU A 1 82 ? 34.143 49.088 80.508 1.00 34.87 82 LEU A N 1
ATOM 629 C CA . LEU A 1 82 ? 33.861 47.671 80.695 1.00 35.27 82 LEU A CA 1
ATOM 630 C C . LEU A 1 82 ? 35.078 46.869 80.242 1.00 35.04 82 LEU A C 1
ATOM 631 O O . LEU A 1 82 ? 35.596 47.085 79.146 1.00 35.12 82 LEU A O 1
ATOM 636 N N . ASP A 1 83 ? 35.536 45.947 81.082 1.00 35.27 83 ASP A N 1
ATOM 637 C CA . ASP A 1 83 ? 36.702 45.134 80.744 1.00 35.33 83 ASP A CA 1
ATOM 638 C C . ASP A 1 83 ? 36.316 43.923 79.887 1.00 35.51 83 ASP A C 1
ATOM 639 O O . ASP A 1 83 ? 35.513 43.082 80.298 1.00 35.05 83 ASP A O 1
ATOM 644 N N . LEU A 1 84 ? 36.887 43.852 78.691 1.00 35.54 84 LEU A N 1
ATOM 645 C CA . LEU A 1 84 ? 36.611 42.760 77.768 1.00 36.93 84 LEU A CA 1
ATOM 646 C C . LEU A 1 84 ? 37.951 42.206 77.331 1.00 37.40 84 LEU A C 1
ATOM 647 O O . LEU A 1 84 ? 38.110 41.709 76.212 1.00 39.09 84 LEU A O 1
ATOM 652 N N . THR A 1 85 ? 38.915 42.299 78.234 1.00 36.79 85 THR A N 1
ATOM 653 C CA . THR A 1 85 ? 40.260 41.841 77.959 1.00 37.01 85 THR A CA 1
ATOM 654 C C . THR A 1 85 ? 40.373 40.325 78.012 1.00 36.61 85 THR A C 1
ATOM 655 O O . THR A 1 85 ? 41.395 39.758 77.640 1.00 37.00 85 THR A O 1
ATOM 659 N N . HIS A 1 86 ? 39.319 39.663 78.466 1.00 35.50 86 HIS A N 1
ATOM 660 C CA . HIS A 1 86 ? 39.342 38.208 78.555 1.00 35.16 86 HIS A CA 1
ATOM 661 C C . HIS A 1 86 ? 38.832 37.602 77.259 1.00 35.67 86 HIS A C 1
ATOM 662 O O . HIS A 1 86 ? 38.968 36.400 77.025 1.00 34.95 86 HIS A O 1
ATOM 669 N N . LEU A 1 87 ? 38.239 38.445 76.423 1.00 34.84 87 LEU A N 1
ATOM 670 C CA . LEU A 1 87 ? 37.675 37.990 75.169 1.00 35.22 87 LEU A CA 1
ATOM 671 C C . LEU A 1 87 ? 38.661 38.028 74.030 1.00 35.22 87 LEU A C 1
ATOM 672 O O . LEU A 1 87 ? 39.404 38.993 73.880 1.00 35.46 87 LEU A O 1
ATOM 677 N N . PRO A 1 88 ? 38.681 36.967 73.207 1.00 35.47 88 PRO A N 1
ATOM 678 C CA . PRO A 1 88 ? 39.594 36.920 72.063 1.00 34.26 88 PRO A CA 1
ATOM 679 C C . PRO A 1 88 ? 39.180 38.043 71.110 1.00 33.46 88 PRO A C 1
ATOM 680 O O . PRO A 1 88 ? 38.023 38.113 70.700 1.00 32.61 88 PRO A O 1
ATOM 684 N N . THR A 1 89 ? 40.115 38.920 70.767 1.00 32.79 89 THR A N 1
ATOM 685 C CA . THR A 1 89 ? 39.812 40.027 69.866 1.00 30.81 89 THR A CA 1
ATOM 686 C C . THR A 1 89 ? 40.846 40.178 68.755 1.00 29.47 89 THR A C 1
ATOM 687 O O . THR A 1 89 ? 42.052 40.066 68.991 1.00 28.23 89 THR A O 1
ATOM 691 N N . PHE A 1 90 ? 40.377 40.446 67.542 1.00 28.31 90 PHE A N 1
ATOM 692 C CA . PHE A 1 90 ? 41.296 40.573 66.421 1.00 27.58 90 PHE A CA 1
ATOM 693 C C . PHE A 1 90 ? 41.143 41.817 65.580 1.00 26.34 90 PHE A C 1
ATOM 694 O O . PHE A 1 90 ? 40.047 42.171 65.171 1.00 25.91 90 PHE A O 1
ATOM 70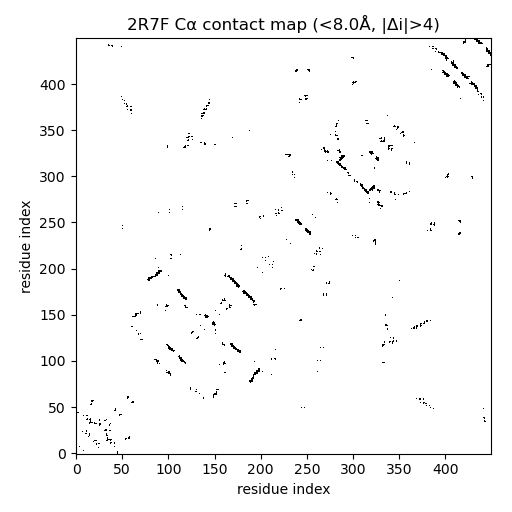2 N N . ALA A 1 91 ? 42.270 42.485 65.355 1.00 26.92 91 ALA A N 1
ATOM 703 C CA . ALA A 1 91 ? 42.329 43.684 64.533 1.00 25.92 91 ALA A CA 1
ATOM 704 C C . ALA A 1 91 ? 42.847 43.107 63.250 1.00 25.52 91 ALA A C 1
ATOM 705 O O . ALA A 1 91 ? 44.026 42.785 63.151 1.00 24.46 91 ALA A O 1
ATOM 707 N N . ILE A 1 92 ? 41.956 42.941 62.282 1.00 27.04 92 ILE A N 1
ATOM 708 C CA . ILE A 1 92 ? 42.330 42.357 61.000 1.00 26.69 92 ILE A CA 1
ATOM 709 C C . ILE A 1 92 ? 42.479 43.435 59.938 1.00 26.64 92 ILE A C 1
ATOM 710 O O . ILE A 1 92 ? 41.588 44.258 59.737 1.00 26.87 92 ILE A O 1
ATOM 715 N N . ASP A 1 93 ? 43.619 43.425 59.259 1.00 28.40 93 ASP A N 1
ATOM 716 C CA . ASP A 1 93 ? 43.905 44.432 58.250 1.00 29.80 93 ASP A CA 1
ATOM 717 C C . ASP A 1 93 ? 44.618 43.901 57.029 1.00 30.99 93 ASP A C 1
ATOM 718 O O . ASP A 1 93 ? 44.718 42.693 56.816 1.00 32.14 93 ASP A O 1
ATOM 723 N N . ASP A 1 94 ? 45.102 44.843 56.225 1.00 32.87 94 ASP A N 1
ATOM 724 C CA . ASP A 1 94 ? 45.873 44.542 55.028 1.00 34.54 94 ASP A CA 1
ATOM 725 C C . ASP A 1 94 ? 47.312 44.390 55.520 1.00 36.24 94 ASP A C 1
ATOM 726 O O . ASP A 1 94 ? 47.598 44.605 56.697 1.00 35.54 94 ASP A O 1
ATOM 731 N N . GLU A 1 95 ? 48.212 44.008 54.625 1.00 39.67 95 GLU A N 1
ATOM 732 C CA . GLU A 1 95 ? 49.609 43.863 54.997 1.00 42.35 95 GLU A CA 1
ATOM 733 C C . GLU A 1 95 ? 50.265 45.230 54.925 1.00 42.40 95 GLU A C 1
ATOM 734 O O . GLU A 1 95 ? 49.947 46.034 54.048 1.00 42.42 95 GLU A O 1
ATOM 740 N N . GLY A 1 96 ? 51.156 45.507 55.867 1.00 42.30 96 GLY A N 1
ATOM 741 C CA . GLY A 1 96 ? 51.857 46.777 55.841 1.00 45.48 96 GLY A CA 1
ATOM 742 C C . GLY A 1 96 ? 51.255 47.956 56.581 1.00 46.65 96 GLY A C 1
ATOM 743 O O . GLY A 1 96 ? 52.000 48.793 57.102 1.00 48.13 96 GLY A O 1
ATOM 744 N N . ASN A 1 97 ? 49.930 48.053 56.627 1.00 47.18 97 ASN A N 1
ATOM 745 C CA . ASN A 1 97 ? 49.321 49.172 57.333 1.00 48.48 97 ASN A CA 1
ATOM 746 C C . ASN A 1 97 ? 49.697 49.078 58.808 1.00 47.98 97 ASN A C 1
ATOM 747 O O . ASN A 1 97 ? 49.783 47.985 59.367 1.00 46.71 97 ASN A O 1
ATOM 752 N N . GLN A 1 98 ? 49.925 50.227 59.433 1.00 48.53 98 GLN A N 1
ATOM 753 C CA . GLN A 1 98 ? 50.315 50.257 60.837 1.00 49.21 98 GLN A CA 1
ATOM 754 C C . GLN A 1 98 ? 49.514 51.279 61.641 1.00 47.27 98 GLN A C 1
ATOM 755 O O . GLN A 1 98 ? 50.032 51.914 62.562 1.00 48.06 98 GLN A O 1
ATOM 761 N N . ASP A 1 99 ? 48.246 51.429 61.277 1.00 44.43 99 ASP A N 1
ATOM 762 C CA . ASP A 1 99 ? 47.336 52.345 61.952 1.00 41.18 99 ASP A CA 1
ATOM 763 C C . ASP A 1 99 ? 46.043 51.586 62.239 1.00 39.12 99 ASP A C 1
ATOM 764 O O . ASP A 1 99 ? 44.990 51.887 61.674 1.00 38.70 99 ASP A O 1
ATOM 769 N N . PRO A 1 100 ? 46.116 50.570 63.120 1.00 36.97 100 PRO A N 1
ATOM 770 C CA . PRO A 1 100 ? 44.958 49.749 63.495 1.00 34.26 100 PRO A CA 1
ATOM 771 C C . PRO A 1 100 ? 43.840 50.583 64.120 1.00 32.51 100 PRO A C 1
ATOM 772 O O . PRO A 1 100 ? 43.990 51.126 65.217 1.00 31.81 100 PRO A O 1
ATOM 776 N N . ASP A 1 101 ? 42.722 50.665 63.410 1.00 30.90 101 ASP A N 1
ATOM 777 C CA . ASP A 1 101 ? 41.575 51.448 63.843 1.00 31.07 101 ASP A CA 1
ATOM 778 C C . ASP A 1 101 ? 40.478 50.623 64.507 1.00 30.00 101 ASP A C 1
ATOM 779 O O . ASP A 1 101 ? 39.629 51.159 65.221 1.00 29.52 101 ASP A O 1
ATOM 784 N N . ASP A 1 102 ? 40.503 49.315 64.293 1.00 28.01 102 ASP A N 1
ATOM 785 C CA . ASP A 1 102 ? 39.444 48.479 64.829 1.00 26.56 102 ASP A CA 1
ATOM 786 C C . ASP A 1 102 ? 39.802 47.037 65.137 1.00 25.22 102 ASP A C 1
ATOM 787 O O . ASP A 1 102 ? 40.853 46.527 64.747 1.00 25.94 102 ASP A O 1
ATOM 792 N N . ALA A 1 103 ? 38.877 46.384 65.825 1.00 24.78 103 ALA A N 1
ATOM 793 C CA . ALA A 1 103 ? 39.034 44.999 66.215 1.00 25.76 103 ALA A CA 1
ATOM 794 C C . ALA A 1 103 ? 37.638 44.383 66.361 1.00 25.56 103 ALA A C 1
ATOM 795 O O . ALA A 1 103 ? 36.695 45.052 66.789 1.00 25.77 103 ALA A O 1
ATOM 797 N N . VAL A 1 104 ? 37.516 43.107 66.003 1.00 26.29 104 VAL A N 1
ATOM 798 C CA . VAL A 1 104 ? 36.249 42.393 66.081 1.00 26.83 104 VAL A CA 1
ATOM 799 C C . VAL A 1 104 ? 36.311 41.247 67.089 1.00 29.02 104 VAL A C 1
ATOM 800 O O . VAL A 1 104 ? 37.389 40.794 67.459 1.00 30.60 104 VAL A O 1
ATOM 804 N N . GLY A 1 105 ? 35.143 40.788 67.528 1.00 30.29 105 GLY A N 1
ATOM 805 C CA . GLY A 1 105 ? 35.059 39.697 68.484 1.00 31.46 105 GLY A CA 1
ATOM 806 C C . GLY A 1 105 ? 33.620 39.220 68.580 1.00 33.10 105 GLY A C 1
ATOM 807 O O . GLY A 1 105 ? 32.723 39.902 68.090 1.00 32.86 105 GLY A O 1
ATOM 808 N N . VAL A 1 106 ? 33.381 38.063 69.193 1.00 33.61 106 VAL A N 1
ATOM 809 C CA . VAL A 1 106 ? 32.011 37.558 69.317 1.00 33.42 106 VAL A CA 1
ATOM 810 C C . VAL A 1 106 ? 31.757 36.745 70.578 1.00 34.70 106 VAL A C 1
ATOM 811 O O . VAL A 1 106 ? 32.626 36.020 71.052 1.00 36.52 106 VAL A O 1
ATOM 815 N N . GLU A 1 107 ? 30.558 36.887 71.126 1.00 36.02 107 GLU A N 1
ATOM 816 C CA . GLU A 1 107 ? 30.161 36.140 72.311 1.00 37.90 107 GLU A CA 1
ATOM 817 C C . GLU A 1 107 ? 28.896 35.327 72.014 1.00 38.14 107 GLU A C 1
ATOM 818 O O . GLU A 1 107 ? 27.956 35.820 71.388 1.00 37.90 107 GLU A O 1
ATOM 824 N N . ASP A 1 108 ? 28.879 34.073 72.450 1.00 38.73 108 ASP A N 1
ATOM 825 C CA . ASP A 1 108 ? 27.704 33.237 72.257 1.00 38.47 108 ASP A CA 1
ATOM 826 C C . ASP A 1 108 ? 26.814 33.567 73.444 1.00 37.46 108 ASP A C 1
ATOM 827 O O . ASP A 1 108 ? 27.216 33.387 74.589 1.00 37.37 108 ASP A O 1
ATOM 832 N N . LEU A 1 109 ? 25.616 34.071 73.172 1.00 36.40 109 LEU A N 1
ATOM 833 C CA . LEU A 1 109 ? 24.706 34.440 74.242 1.00 36.65 109 LEU A CA 1
ATOM 834 C C . LEU A 1 109 ? 23.678 33.357 74.530 1.00 36.98 109 LEU A C 1
ATOM 835 O O . LEU A 1 109 ? 23.000 33.399 75.549 1.00 37.93 109 LEU A O 1
ATOM 840 N N . GLY A 1 110 ? 23.562 32.383 73.637 1.00 37.32 110 GLY A N 1
ATOM 841 C CA . GLY A 1 110 ? 22.604 31.320 73.862 1.00 37.29 110 GLY A CA 1
ATOM 842 C C . GLY A 1 110 ? 21.312 31.464 73.081 1.00 38.07 110 GLY A C 1
ATOM 843 O O . GLY A 1 110 ? 20.871 32.575 72.775 1.00 37.34 110 GLY A O 1
ATOM 844 N N . GLY A 1 111 ? 20.693 30.326 72.776 1.00 37.95 111 GLY A N 1
ATOM 845 C CA . GLY A 1 111 ? 19.462 30.339 72.018 1.00 37.30 111 GLY A CA 1
ATOM 846 C C . GLY A 1 111 ? 19.780 30.800 70.611 1.00 38.61 111 GLY A C 1
ATOM 847 O O . GLY A 1 111 ? 18.910 31.302 69.892 1.00 39.03 111 GLY A O 1
ATOM 848 N N . GLY A 1 112 ? 21.041 30.631 70.222 1.00 38.08 112 GLY A N 1
ATOM 849 C CA . GLY A 1 112 ? 21.469 31.044 68.898 1.00 38.29 112 GLY A CA 1
ATOM 850 C C . GLY A 1 112 ? 21.727 32.538 68.780 1.00 38.43 112 GLY A C 1
ATOM 851 O O . GLY A 1 112 ? 22.008 33.040 67.690 1.00 38.97 112 GLY A O 1
ATOM 852 N N . LEU A 1 113 ? 21.619 33.255 69.894 1.00 37.44 113 LEU A N 1
ATOM 853 C CA . LEU A 1 113 ? 21.855 34.694 69.887 1.00 37.43 113 LEU A CA 1
ATOM 854 C C . LEU A 1 113 ? 23.346 34.940 70.024 1.00 36.99 113 LEU A C 1
ATOM 855 O O . LEU A 1 113 ? 23.972 34.483 70.980 1.00 35.90 113 LEU A O 1
ATOM 860 N N . THR A 1 114 ? 23.918 35.657 69.066 1.00 36.20 114 THR A N 1
ATOM 861 C CA . THR A 1 114 ? 25.340 35.946 69.120 1.00 36.67 114 THR A CA 1
ATOM 862 C C . THR A 1 114 ? 25.604 37.446 69.131 1.00 35.93 114 THR A C 1
ATOM 863 O O . THR A 1 114 ? 25.058 38.206 68.325 1.00 36.25 114 THR A O 1
ATOM 867 N N . ARG A 1 115 ? 26.440 37.865 70.070 1.00 34.43 115 ARG A N 1
ATOM 868 C CA . ARG A 1 115 ? 26.788 39.265 70.216 1.00 31.42 115 ARG A CA 1
ATOM 869 C C . ARG A 1 115 ? 28.073 39.586 69.466 1.00 29.24 115 ARG A C 1
ATOM 870 O O . ARG A 1 115 ? 29.142 39.043 69.767 1.00 25.69 115 ARG A O 1
ATOM 878 N N . LEU A 1 116 ? 27.951 40.467 68.479 1.00 28.15 116 LEU A N 1
ATOM 879 C CA . LEU A 1 116 ? 29.090 40.882 67.688 1.00 27.23 116 LEU A CA 1
ATOM 880 C C . LEU A 1 116 ? 29.736 42.087 68.342 1.00 27.23 116 LEU A C 1
ATOM 881 O O . LEU A 1 116 ? 29.052 43.037 68.711 1.00 26.47 116 LEU A O 1
ATOM 886 N N . TRP A 1 117 ? 31.056 42.035 68.484 1.00 28.01 117 TRP A N 1
ATOM 887 C CA . TRP A 1 117 ? 31.811 43.130 69.064 1.00 28.28 117 TRP A CA 1
ATOM 888 C C . TRP A 1 117 ? 32.677 43.784 68.002 1.00 28.87 117 TRP A C 1
ATOM 889 O O . TRP A 1 117 ? 33.405 43.107 67.274 1.00 31.35 117 TRP A O 1
ATOM 900 N N . VAL A 1 118 ? 32.571 45.099 67.893 1.00 26.91 118 VAL A N 1
ATOM 901 C CA . VAL A 1 118 ? 33.402 45.842 66.969 1.00 23.50 118 VAL A CA 1
ATOM 902 C C . VAL A 1 118 ? 33.939 46.957 67.839 1.00 22.18 118 VAL A C 1
ATOM 903 O O . VAL A 1 118 ? 33.189 47.797 68.338 1.00 20.70 118 VAL A O 1
ATOM 907 N N . HIS A 1 119 ? 35.243 46.927 68.061 1.00 21.76 119 HIS A N 1
ATOM 908 C CA . HIS A 1 119 ? 35.900 47.931 68.871 1.00 21.61 119 HIS A CA 1
ATOM 909 C C . HIS A 1 119 ? 36.622 48.859 67.930 1.00 22.51 119 HIS A C 1
ATOM 910 O O . HIS A 1 119 ? 37.150 48.427 66.900 1.00 21.63 119 HIS A O 1
ATOM 917 N N . VAL A 1 120 ? 36.652 50.135 68.290 1.00 23.74 120 VAL A N 1
ATOM 918 C CA . VAL A 1 120 ? 37.321 51.131 67.469 1.00 23.70 120 VAL A CA 1
ATOM 919 C C . VAL A 1 120 ? 38.257 51.952 68.357 1.00 24.43 120 VAL A C 1
ATOM 920 O O . VAL A 1 120 ? 38.070 52.017 69.569 1.00 24.15 120 VAL A O 1
ATOM 924 N N . ALA A 1 121 ? 39.282 52.555 67.767 1.00 25.67 121 ALA A N 1
ATOM 925 C CA . ALA A 1 121 ? 40.195 53.375 68.552 1.00 25.22 121 ALA A CA 1
ATOM 926 C C . ALA A 1 121 ? 39.358 54.488 69.198 1.00 25.14 121 ALA A C 1
ATOM 927 O O . ALA A 1 121 ? 38.511 55.110 68.546 1.00 22.36 121 ALA A O 1
ATOM 929 N N . ASP A 1 122 ? 39.590 54.713 70.488 1.00 25.32 122 ASP A N 1
ATOM 930 C CA . ASP A 1 122 ? 38.849 55.703 71.258 1.00 25.50 122 ASP A CA 1
ATOM 931 C C . ASP A 1 122 ? 39.419 57.112 71.086 1.00 27.36 122 ASP A C 1
ATOM 932 O O . ASP A 1 122 ? 39.722 57.806 72.060 1.00 27.99 122 ASP A O 1
ATOM 937 N N . VAL A 1 123 ? 39.538 57.524 69.829 1.00 27.48 123 VAL A N 1
ATOM 938 C CA . VAL A 1 123 ? 40.077 58.822 69.466 1.00 26.81 123 VAL A C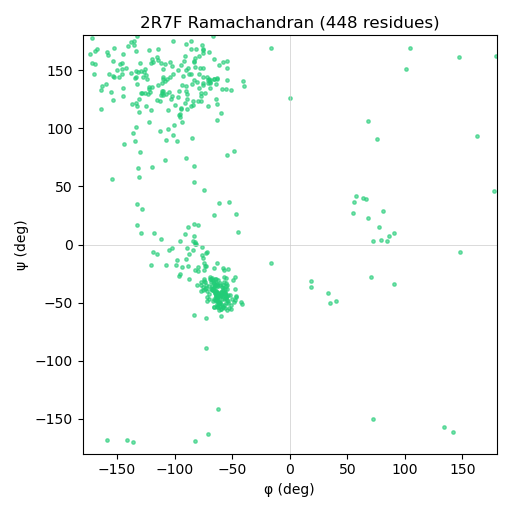A 1
ATOM 939 C C . VAL A 1 123 ? 39.393 59.997 70.154 1.00 27.91 123 VAL A C 1
ATOM 940 O O . VAL A 1 123 ? 40.064 60.923 70.611 1.00 29.43 123 VAL A O 1
ATOM 944 N N . ALA A 1 124 ? 38.066 59.968 70.226 1.00 27.57 124 ALA A N 1
ATOM 945 C CA . ALA A 1 124 ? 37.318 61.060 70.837 1.00 26.95 124 ALA A CA 1
ATOM 946 C C . ALA A 1 124 ? 37.715 61.337 72.287 1.00 26.52 124 ALA A C 1
ATOM 947 O O . ALA A 1 124 ? 37.458 62.418 72.818 1.00 27.02 124 ALA A O 1
ATOM 949 N N . ALA A 1 125 ? 38.339 60.356 72.925 1.00 25.74 125 ALA A N 1
ATOM 950 C CA . ALA A 1 125 ? 38.759 60.488 74.314 1.00 23.82 125 ALA A CA 1
ATOM 951 C C . ALA A 1 125 ? 39.972 61.387 74.429 1.00 24.51 125 ALA A C 1
ATOM 952 O O . ALA A 1 125 ? 40.312 61.855 75.523 1.00 24.28 125 ALA A O 1
ATOM 954 N N . LEU A 1 126 ? 40.625 61.613 73.291 1.00 24.79 126 LEU A N 1
ATOM 955 C CA . LEU A 1 126 ? 41.831 62.432 73.229 1.00 22.82 126 LEU A CA 1
ATOM 956 C C . LEU A 1 126 ? 41.666 63.660 72.336 1.00 21.68 126 LEU A C 1
ATOM 957 O O . LEU A 1 126 ? 42.545 64.508 72.283 1.00 22.69 126 LEU A O 1
ATOM 962 N N . VAL A 1 127 ? 40.535 63.757 71.650 1.00 20.06 127 VAL A N 1
ATOM 963 C CA . VAL A 1 127 ? 40.298 64.858 70.738 1.00 19.59 127 VAL A CA 1
ATOM 964 C C . VAL A 1 127 ? 38.902 65.438 70.930 1.00 22.16 127 VAL A C 1
ATOM 965 O O . VAL A 1 127 ? 37.946 65.016 70.275 1.00 23.59 127 VAL A O 1
ATOM 969 N N . ALA A 1 128 ? 38.775 66.410 71.822 1.00 22.61 128 ALA A N 1
ATOM 970 C CA . ALA A 1 128 ? 37.477 67.028 72.052 1.00 24.13 128 ALA A CA 1
ATOM 971 C C . ALA A 1 128 ? 37.145 67.975 70.907 1.00 25.96 128 ALA A C 1
ATOM 972 O O . ALA A 1 128 ? 38.037 68.534 70.263 1.00 24.10 128 ALA A O 1
ATOM 974 N N . PRO A 1 129 ? 35.851 68.167 70.629 1.00 28.35 129 PRO A N 1
ATOM 975 C CA . PRO A 1 129 ? 35.539 69.080 69.530 1.00 28.88 129 PRO A CA 1
ATOM 976 C C . PRO A 1 129 ? 36.004 70.496 69.858 1.00 29.59 129 PRO A C 1
ATOM 977 O O . PRO A 1 129 ? 35.861 70.954 70.991 1.00 29.87 129 PRO A O 1
ATOM 981 N N . ASP A 1 130 ? 36.586 71.167 68.868 1.00 31.21 130 ASP A N 1
ATOM 982 C CA . ASP A 1 130 ? 37.072 72.537 69.020 1.00 32.19 130 ASP A CA 1
ATOM 983 C C . ASP A 1 130 ? 38.499 72.619 69.581 1.00 30.72 130 ASP A C 1
ATOM 984 O O . ASP A 1 130 ? 39.010 73.701 69.881 1.00 29.71 130 ASP A O 1
ATOM 989 N N . SER A 1 131 ? 39.153 71.475 69.714 1.00 29.72 131 SER A N 1
ATOM 990 C CA . SER A 1 131 ? 40.508 71.465 70.231 1.00 29.05 131 SER A CA 1
ATOM 991 C C . SER A 1 131 ? 41.511 71.709 69.106 1.00 30.14 131 SER A C 1
ATOM 992 O O . SER A 1 131 ? 41.148 71.706 67.929 1.00 29.68 131 SER A O 1
ATOM 995 N N . PRO A 1 132 ? 42.781 71.972 69.458 1.00 30.67 132 PRO A N 1
ATOM 996 C CA . PRO A 1 132 ? 43.799 72.207 68.434 1.00 30.12 132 PRO A CA 1
ATOM 997 C C . PRO A 1 132 ? 43.846 70.975 67.538 1.00 29.94 132 PRO A C 1
ATOM 998 O O . PRO A 1 132 ? 43.983 71.071 66.316 1.00 32.75 132 PRO A O 1
ATOM 1002 N N . LEU A 1 133 ? 43.723 69.819 68.179 1.00 27.67 133 LEU A N 1
ATOM 1003 C CA . LEU A 1 133 ? 43.727 68.530 67.508 1.00 25.42 133 LEU A CA 1
ATOM 1004 C C . LEU A 1 133 ? 42.556 68.439 66.529 1.00 26.10 133 LEU A C 1
ATOM 1005 O O . LEU A 1 133 ? 42.732 68.087 65.360 1.00 26.71 133 LEU A O 1
ATOM 1010 N N . ASP A 1 134 ? 41.363 68.758 67.032 1.00 25.81 134 ASP A N 1
ATOM 1011 C CA . ASP A 1 134 ? 40.133 68.728 66.251 1.00 25.25 134 ASP A CA 1
ATOM 1012 C C . ASP A 1 134 ? 40.207 69.631 65.026 1.00 25.26 134 ASP A C 1
ATOM 1013 O O . ASP A 1 134 ? 39.945 69.199 63.900 1.00 26.86 134 ASP A O 1
ATOM 1018 N N . LEU A 1 135 ? 40.552 70.892 65.264 1.00 24.84 135 LEU A N 1
ATOM 1019 C CA . LEU A 1 135 ? 40.661 71.895 64.212 1.00 23.42 135 LEU A CA 1
ATOM 1020 C C . LEU A 1 135 ? 41.643 71.483 63.138 1.00 23.24 135 LEU A C 1
ATOM 1021 O O . LEU A 1 135 ? 41.389 71.666 61.947 1.00 24.28 135 LEU A O 1
ATOM 1026 N N . GLU A 1 136 ? 42.771 70.925 63.556 1.00 20.22 136 GLU A N 1
ATOM 1027 C CA . GLU A 1 136 ? 43.772 70.499 62.593 1.00 19.67 136 GLU A CA 1
ATOM 1028 C C . GLU A 1 136 ? 43.249 69.307 61.772 1.00 20.04 136 GLU A C 1
ATOM 1029 O O . GLU A 1 136 ? 43.469 69.228 60.563 1.00 18.37 136 GLU A O 1
ATOM 1035 N N . ALA A 1 137 ? 42.537 68.398 62.436 1.00 19.84 137 ALA A N 1
ATOM 1036 C CA . ALA A 1 137 ? 41.991 67.229 61.771 1.00 20.18 137 ALA A CA 1
ATOM 1037 C C . ALA A 1 137 ? 40.917 67.662 60.774 1.00 21.11 137 ALA A C 1
ATOM 1038 O O . ALA A 1 137 ? 40.725 67.034 59.725 1.00 19.35 137 ALA A O 1
ATOM 1040 N N . ARG A 1 138 ? 40.221 68.745 61.106 1.00 20.66 138 ARG A N 1
ATOM 1041 C CA . ARG A 1 138 ? 39.178 69.259 60.234 1.00 20.82 138 ARG A CA 1
ATOM 1042 C C . ARG A 1 138 ? 39.856 69.910 59.023 1.00 20.12 138 ARG A C 1
ATOM 1043 O O . ARG A 1 138 ? 39.379 69.803 57.891 1.00 21.10 138 ARG A O 1
ATOM 1051 N N . ALA A 1 139 ? 40.986 70.565 59.265 1.00 19.14 139 ALA A N 1
ATOM 1052 C CA . ALA A 1 139 ? 41.724 71.233 58.198 1.00 18.58 139 ALA A CA 1
ATOM 1053 C C . ALA A 1 139 ? 42.215 70.250 57.142 1.00 18.44 139 ALA A C 1
ATOM 1054 O O . ALA A 1 139 ? 42.325 70.601 55.968 1.00 17.69 139 ALA A O 1
ATOM 1056 N N . ARG A 1 140 ? 42.496 69.018 57.561 1.00 17.55 140 ARG A N 1
ATOM 1057 C CA . ARG A 1 140 ? 42.986 67.997 56.644 1.00 18.25 140 ARG A CA 1
ATOM 1058 C C . ARG A 1 140 ? 41.869 67.113 56.112 1.00 18.50 140 ARG A C 1
ATOM 1059 O O . ARG A 1 140 ? 41.973 66.543 55.028 1.00 16.97 140 ARG A O 1
ATOM 1067 N N . GLY A 1 141 ? 40.792 67.008 56.879 1.00 20.02 141 GLY A N 1
ATOM 1068 C CA . GLY A 1 141 ? 39.664 66.193 56.465 1.00 20.83 141 GLY A CA 1
ATOM 1069 C C . GLY A 1 141 ? 39.926 64.700 56.498 1.00 20.97 141 GLY A C 1
ATOM 1070 O O . GLY A 1 141 ? 38.993 63.914 56.692 1.00 21.10 141 GLY A O 1
ATOM 1071 N N . ALA A 1 142 ? 41.184 64.302 56.318 1.00 21.28 142 ALA A N 1
ATOM 1072 C CA . ALA A 1 142 ? 41.542 62.884 56.325 1.00 21.71 142 ALA A CA 1
ATOM 1073 C C . ALA A 1 142 ? 43.047 62.619 56.261 1.00 22.10 142 ALA A C 1
ATOM 1074 O O . ALA A 1 142 ? 43.836 63.506 55.927 1.00 21.46 142 ALA A O 1
ATOM 1076 N N . THR A 1 143 ? 43.440 61.391 56.590 1.00 21.97 143 THR A N 1
ATOM 1077 C CA . THR A 1 143 ? 44.840 61.017 56.515 1.00 23.35 143 THR A CA 1
ATOM 1078 C C . THR A 1 143 ? 45.184 60.817 55.041 1.00 22.76 143 THR A C 1
ATOM 1079 O O . THR A 1 143 ? 44.406 60.225 54.297 1.00 23.51 143 THR A O 1
ATOM 1083 N N . LEU A 1 144 ? 46.350 61.314 54.631 1.00 23.22 144 LEU A N 1
ATOM 1084 C CA . LEU A 1 144 ? 46.812 61.196 53.247 1.00 24.01 144 LEU A CA 1
ATOM 1085 C C . LEU A 1 144 ? 47.744 59.990 53.093 1.00 25.44 144 LEU A C 1
ATOM 1086 O O . LEU A 1 144 ? 48.861 59.988 53.616 1.00 27.49 144 LEU A O 1
ATOM 1091 N N . TYR A 1 145 ? 47.285 58.969 52.374 1.00 25.46 145 TYR A N 1
ATOM 1092 C CA . TYR A 1 145 ? 48.084 57.754 52.164 1.00 25.88 145 TYR A CA 1
ATOM 1093 C C . TYR A 1 145 ? 48.807 57.759 50.811 1.00 25.92 145 TYR A C 1
ATOM 1094 O O . TYR A 1 145 ? 48.281 57.290 49.807 1.00 26.77 145 TYR A O 1
ATOM 1103 N N . LEU A 1 146 ? 50.015 58.299 50.788 1.00 25.09 146 LEU A N 1
ATOM 1104 C CA . LEU A 1 146 ? 50.801 58.340 49.564 1.00 24.13 146 LEU A CA 1
ATOM 1105 C C . LEU A 1 146 ? 51.521 57.008 49.386 1.00 24.11 146 LEU A C 1
ATOM 1106 O O . LEU A 1 146 ? 51.720 56.268 50.344 1.00 23.48 146 LEU A O 1
ATOM 1111 N N . PRO A 1 147 ? 51.910 56.676 48.152 1.00 24.07 147 PRO A N 1
ATOM 1112 C CA . PRO A 1 147 ? 52.607 55.397 47.997 1.00 24.61 147 PRO A CA 1
ATOM 1113 C C . PRO A 1 147 ? 53.973 55.347 48.697 1.00 24.74 147 PRO A C 1
ATOM 1114 O O . PRO A 1 147 ? 54.486 54.264 48.976 1.00 23.83 147 PRO A O 1
ATOM 1118 N N . ASP A 1 148 ? 54.559 56.506 48.987 1.00 26.32 148 ASP A N 1
ATOM 1119 C CA . ASP A 1 148 ? 55.870 56.533 49.640 1.00 28.59 148 ASP A CA 1
ATOM 1120 C C . ASP A 1 148 ? 55.884 57.063 51.076 1.00 30.40 148 ASP A C 1
ATOM 1121 O O . ASP A 1 148 ? 56.953 57.210 51.667 1.00 32.47 148 ASP A O 1
ATOM 1126 N N . ARG A 1 149 ? 54.711 57.349 51.638 1.00 30.62 149 ARG A N 1
ATOM 1127 C CA . ARG A 1 149 ? 54.629 57.863 53.006 1.00 30.68 149 ARG A CA 1
ATOM 1128 C C . ARG A 1 149 ? 53.186 58.132 53.425 1.00 31.24 149 ARG A C 1
ATOM 1129 O O . ARG A 1 149 ? 52.294 58.244 52.583 1.00 32.44 149 ARG A O 1
ATOM 1137 N N . THR A 1 150 ? 52.968 58.252 54.731 1.00 29.40 150 THR A N 1
ATOM 1138 C CA . THR A 1 150 ? 51.631 58.473 55.263 1.00 28.18 150 THR A CA 1
ATOM 1139 C C . THR A 1 150 ? 51.573 59.714 56.139 1.00 28.82 150 THR A C 1
ATOM 1140 O O . THR A 1 150 ? 52.266 59.788 57.150 1.00 31.54 150 THR A O 1
ATOM 1144 N N . ILE A 1 151 ? 50.758 60.690 55.757 1.00 26.79 151 ILE A N 1
ATOM 1145 C CA . ILE A 1 151 ? 50.631 61.894 56.563 1.00 25.60 151 ILE A CA 1
ATOM 1146 C C . ILE A 1 151 ? 49.283 61.819 57.270 1.00 25.53 151 ILE A C 1
ATOM 1147 O O . ILE A 1 151 ? 48.220 62.114 56.697 1.00 23.02 151 ILE A O 1
ATOM 1152 N N . GLY A 1 152 ? 49.349 61.401 58.529 1.00 24.73 152 GLY A N 1
ATOM 1153 C CA . GLY A 1 152 ? 48.161 61.245 59.341 1.00 22.87 152 GLY A CA 1
ATOM 1154 C C . GLY A 1 152 ? 47.376 62.509 59.593 1.00 22.89 152 GLY A C 1
ATOM 1155 O O . GLY A 1 152 ? 47.923 63.609 59.603 1.00 23.38 152 GLY A O 1
ATOM 1164 N N . LEU A 1 154 ? 46.079 63.027 62.290 1.00 22.74 154 LEU A N 1
ATOM 1165 C CA . LEU A 1 154 ? 46.427 63.315 63.675 1.00 22.06 154 LEU A CA 1
ATOM 1166 C C . LEU A 1 154 ? 47.912 62.981 63.883 1.00 23.72 154 LEU A C 1
ATOM 1167 O O . LEU A 1 154 ? 48.553 62.363 63.018 1.00 23.20 154 LEU A O 1
ATOM 1172 N N . PRO A 1 155 ? 48.478 63.391 65.030 1.00 23.72 155 PRO A N 1
ATOM 1173 C CA . PRO A 1 155 ? 49.884 63.131 65.348 1.00 23.07 155 PRO A CA 1
ATOM 1174 C C . PRO A 1 155 ? 50.193 61.641 65.427 1.00 23.89 155 PRO A C 1
ATOM 1175 O O . PRO A 1 155 ? 49.317 60.821 65.704 1.00 23.94 155 PRO A O 1
ATOM 1179 N N . ASP A 1 156 ? 51.450 61.292 65.190 1.00 23.93 156 ASP A N 1
ATOM 1180 C CA . ASP A 1 156 ? 51.864 59.897 65.236 1.00 25.57 156 ASP A CA 1
ATOM 1181 C C . ASP A 1 156 ? 51.749 59.378 66.668 1.00 26.41 156 ASP A C 1
ATOM 1182 O O . ASP A 1 156 ? 51.331 58.243 66.899 1.00 25.99 156 ASP A O 1
ATOM 1187 N N . GLU A 1 157 ? 52.109 60.214 67.634 1.00 28.02 157 GLU A N 1
ATOM 1188 C CA . GLU A 1 157 ? 52.014 59.817 69.034 1.00 29.95 157 GLU A CA 1
ATOM 1189 C C . GLU A 1 157 ? 50.571 59.423 69.376 1.00 28.71 157 GLU A C 1
ATOM 1190 O O . GLU A 1 157 ? 50.345 58.485 70.143 1.00 28.55 157 GLU A O 1
ATOM 1196 N N . LEU A 1 158 ? 49.598 60.129 68.806 1.00 26.19 158 LEU A N 1
ATOM 1197 C CA . LEU A 1 158 ? 48.201 59.815 69.074 1.00 25.19 158 LEU A CA 1
ATOM 1198 C C . LEU A 1 158 ? 47.906 58.411 68.568 1.00 26.31 158 LEU A C 1
ATOM 1199 O O . LEU A 1 158 ? 47.321 57.588 69.279 1.00 26.87 158 LEU A O 1
ATOM 1204 N N . VAL A 1 159 ? 48.311 58.155 67.327 1.00 26.72 159 VAL A N 1
ATOM 1205 C CA . VAL A 1 159 ? 48.133 56.855 66.692 1.00 25.30 159 VAL A CA 1
ATOM 1206 C C . VAL A 1 159 ? 48.787 55.779 67.552 1.00 23.52 159 VAL A C 1
ATOM 1207 O O . VAL A 1 159 ? 48.217 54.713 67.760 1.00 24.99 159 VAL A O 1
ATOM 1211 N N . ALA A 1 160 ? 49.982 56.079 68.053 1.00 22.55 160 ALA A N 1
ATOM 1212 C CA . ALA A 1 160 ? 50.756 55.150 68.872 1.00 22.67 160 ALA A CA 1
ATOM 1213 C C . ALA A 1 160 ? 50.043 54.619 70.104 1.00 22.99 160 ALA A C 1
ATOM 1214 O O . ALA A 1 160 ? 50.018 53.412 70.334 1.00 23.39 160 ALA A O 1
ATOM 1216 N N . LYS A 1 161 ? 49.471 55.512 70.898 1.00 24.60 161 LYS A N 1
ATOM 1217 C CA . LYS A 1 161 ? 48.801 55.108 72.124 1.00 27.11 161 LYS A CA 1
ATOM 1218 C C . LYS A 1 161 ? 47.330 54.745 71.944 1.00 28.68 161 LYS A C 1
ATOM 1219 O O . LYS A 1 161 ? 46.739 54.079 72.801 1.00 30.48 161 LYS A O 1
ATOM 1225 N N . ALA A 1 162 ? 46.743 55.185 70.834 1.00 26.89 162 ALA A N 1
ATOM 1226 C CA . ALA A 1 162 ? 45.334 54.937 70.560 1.00 24.91 162 ALA A CA 1
ATOM 1227 C C . ALA A 1 162 ? 45.076 53.721 69.668 1.00 24.88 162 ALA A C 1
ATOM 1228 O O . ALA A 1 162 ? 44.018 53.103 69.752 1.00 23.42 162 ALA A O 1
ATOM 1230 N N . GLY A 1 163 ? 46.040 53.383 68.818 1.00 24.80 163 GLY A N 1
ATOM 1231 C CA . GLY A 1 163 ? 45.883 52.239 67.929 1.00 27.19 163 GLY A CA 1
ATOM 1232 C C . GLY A 1 163 ? 45.546 50.949 68.661 1.00 25.84 163 GLY A C 1
ATOM 1233 O O . GLY A 1 163 ? 46.074 50.695 69.739 1.00 26.67 163 GLY A O 1
ATOM 1234 N N . LEU A 1 164 ? 44.674 50.131 68.078 1.00 24.97 164 LEU A N 1
ATOM 1235 C CA . LEU A 1 164 ? 44.264 48.872 68.705 1.00 25.26 164 LEU A CA 1
ATOM 1236 C C . LEU A 1 164 ? 45.262 47.744 68.532 1.00 24.59 164 LEU A C 1
ATOM 1237 O O . LEU A 1 164 ? 45.609 47.383 67.415 1.00 23.90 164 LEU A O 1
ATOM 1242 N N . GLY A 1 165 ? 45.709 47.177 69.642 1.00 25.60 165 GLY A N 1
ATOM 1243 C CA . GLY A 1 165 ? 46.661 46.091 69.559 1.00 29.81 165 GLY A CA 1
ATOM 1244 C C . GLY A 1 165 ? 48.095 46.527 69.351 1.00 31.63 165 GLY A C 1
ATOM 1245 O O . GLY A 1 165 ? 48.889 45.809 68.740 1.00 30.53 165 GLY A O 1
ATOM 1246 N N . LEU A 1 166 ? 48.421 47.720 69.835 1.00 34.33 166 LEU A N 1
ATOM 1247 C CA . LEU A 1 166 ? 49.779 48.238 69.741 1.00 36.10 166 LEU A CA 1
ATOM 1248 C C . LEU A 1 166 ? 50.342 48.106 71.150 1.00 38.18 166 LEU A C 1
ATOM 1249 O O . LEU A 1 166 ? 51.517 48.374 71.387 1.00 38.64 166 LEU A O 1
ATOM 1254 N N . HIS A 1 167 ? 49.476 47.682 72.071 1.00 39.72 167 HIS A N 1
ATOM 1255 C CA . HIS A 1 167 ? 49.815 47.484 73.483 1.00 42.30 167 HIS A CA 1
ATOM 1256 C C . HIS A 1 167 ? 49.079 46.248 73.976 1.00 43.44 167 HIS A C 1
ATOM 1257 O O . HIS A 1 167 ? 48.017 45.918 73.456 1.00 43.94 167 HIS A O 1
ATOM 1264 N N . GLU A 1 168 ? 49.638 45.565 74.972 1.00 45.83 168 GLU 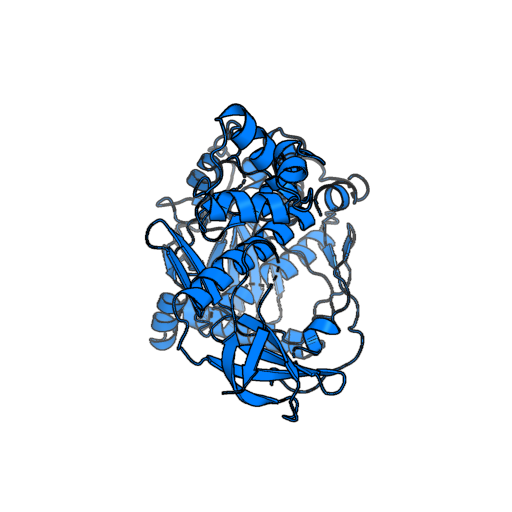A N 1
ATOM 1265 C CA . GLU A 1 168 ? 49.015 44.349 75.484 1.00 47.17 168 GLU A CA 1
ATOM 1266 C C . GLU A 1 168 ? 47.526 44.568 75.729 1.00 45.58 168 GLU A C 1
ATOM 1267 O O . GLU A 1 168 ? 46.729 43.633 75.672 1.00 45.86 168 GLU A O 1
ATOM 1273 N N . VAL A 1 169 ? 47.164 45.813 76.012 1.00 44.13 169 VAL A N 1
ATOM 1274 C CA . VAL A 1 169 ? 45.778 46.182 76.261 1.00 41.89 169 VAL A CA 1
ATOM 1275 C C . VAL A 1 169 ? 45.573 47.591 75.753 1.00 39.26 169 VAL A C 1
ATOM 1276 O O . VAL A 1 169 ? 46.518 48.369 75.660 1.00 38.15 169 VAL A O 1
ATOM 1280 N N . SER A 1 170 ? 44.337 47.924 75.422 1.00 36.26 170 SER A N 1
ATOM 1281 C CA . SER A 1 170 ? 44.051 49.244 74.906 1.00 33.90 170 SER A CA 1
ATOM 1282 C C . SER A 1 170 ? 42.603 49.636 75.105 1.00 31.84 170 SER A C 1
ATOM 1283 O O . SER A 1 170 ? 41.709 48.797 75.067 1.00 33.39 170 SER A O 1
ATOM 1286 N N . PRO A 1 171 ? 42.352 50.930 75.333 1.00 29.39 171 PRO A N 1
ATOM 1287 C CA . PRO A 1 171 ? 40.978 51.379 75.531 1.00 26.28 171 PRO A CA 1
ATOM 1288 C C . PRO A 1 171 ? 40.297 51.393 74.176 1.00 24.73 171 PRO A C 1
ATOM 1289 O O . PRO A 1 171 ? 40.960 51.266 73.145 1.00 23.11 171 PRO A O 1
ATOM 1293 N N . ALA A 1 172 ? 38.981 51.549 74.170 1.00 22.62 172 ALA A N 1
ATOM 1294 C CA . ALA A 1 172 ? 38.266 51.585 72.914 1.00 20.14 172 ALA A CA 1
ATOM 1295 C C . ALA A 1 172 ? 36.819 51.963 73.095 1.0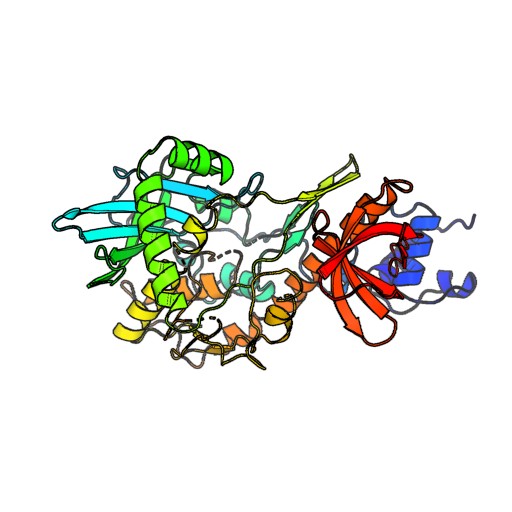0 22.34 172 ALA A C 1
ATOM 1296 O O . ALA A 1 172 ? 36.262 51.809 74.172 1.00 24.82 172 ALA A O 1
ATOM 1298 N N . LEU A 1 173 ? 36.216 52.491 72.040 1.00 22.40 173 LEU A N 1
ATOM 1299 C CA . LEU A 1 173 ? 34.799 52.793 72.069 1.00 21.72 173 LEU A CA 1
ATOM 1300 C C . LEU A 1 173 ? 34.270 51.620 71.245 1.00 22.46 173 LEU A C 1
ATOM 1301 O O . LEU A 1 173 ? 34.737 51.376 70.126 1.00 24.07 173 LEU A O 1
ATOM 1306 N N . SER A 1 174 ? 33.330 50.871 71.806 1.00 21.34 174 SER A N 1
ATOM 1307 C CA . SER A 1 174 ? 32.807 49.701 71.114 1.00 20.91 174 SER A CA 1
ATOM 1308 C C . SER A 1 174 ? 31.327 49.742 70.813 1.00 22.07 174 SER A C 1
ATOM 1309 O O . SER A 1 174 ? 30.558 50.443 71.468 1.00 22.92 174 SER A O 1
ATOM 1312 N N . ILE A 1 175 ? 30.946 48.961 69.811 1.00 22.16 175 ILE A N 1
ATOM 1313 C CA . ILE A 1 175 ? 29.558 48.820 69.410 1.00 22.62 175 ILE A CA 1
ATOM 1314 C C . ILE A 1 175 ? 29.301 47.326 69.434 1.00 22.95 175 ILE A C 1
ATOM 1315 O O . ILE A 1 175 ? 30.082 46.551 68.888 1.00 22.64 175 ILE A O 1
ATOM 1320 N N . CYS A 1 176 ? 28.231 46.907 70.086 1.00 23.91 176 CYS A N 1
ATOM 1321 C CA . CYS A 1 176 ? 27.919 45.490 70.098 1.00 25.85 176 CYS A CA 1
ATOM 1322 C C . CYS A 1 176 ? 26.513 45.294 69.565 1.00 25.63 176 CYS A C 1
ATOM 1323 O O . CYS A 1 176 ? 25.632 46.112 69.806 1.00 26.31 176 CYS A O 1
ATOM 1326 N N . LEU A 1 177 ? 26.317 44.224 68.807 1.00 26.32 177 LEU A N 1
ATOM 1327 C CA . LEU A 1 177 ? 25.006 43.920 68.259 1.00 25.93 177 LEU A CA 1
ATOM 1328 C C . LEU A 1 177 ? 24.670 42.482 68.602 1.00 27.61 177 LEU A C 1
ATOM 1329 O O . LEU A 1 177 ? 25.492 41.587 68.416 1.00 27.84 177 LEU A O 1
ATOM 1334 N N . ASP A 1 178 ? 23.472 42.277 69.142 1.00 28.76 178 ASP A N 1
ATOM 1335 C CA . ASP A 1 178 ? 22.993 40.944 69.480 1.00 29.33 178 ASP A CA 1
ATOM 1336 C C . ASP A 1 178 ? 22.199 40.503 68.258 1.00 30.63 178 ASP A C 1
ATOM 1337 O O . ASP A 1 178 ? 21.089 40.984 68.028 1.00 31.54 178 ASP A O 1
ATOM 1342 N N . LEU A 1 179 ? 22.779 39.600 67.471 1.00 30.67 179 LEU A N 1
ATOM 1343 C CA . LEU A 1 179 ? 22.143 39.122 66.251 1.00 32.93 179 LEU A CA 1
ATOM 1344 C C . LEU A 1 179 ? 21.669 37.664 66.321 1.00 35.39 179 LEU A C 1
ATOM 1345 O O . LEU A 1 179 ? 22.415 36.781 66.755 1.00 36.20 179 LEU A O 1
ATOM 1350 N N . ASP A 1 180 ? 20.428 37.413 65.898 1.00 36.23 180 ASP A N 1
ATOM 1351 C CA . ASP A 1 180 ? 19.906 36.047 65.885 1.00 37.82 180 ASP A CA 1
ATOM 1352 C C . ASP A 1 180 ? 20.417 35.370 64.616 1.00 38.82 180 ASP A C 1
ATOM 1353 O O . ASP A 1 180 ? 20.955 36.030 63.731 1.00 38.76 180 ASP A O 1
ATOM 1358 N N . PRO A 1 181 ? 20.263 34.043 64.509 1.00 41.15 181 PRO A N 1
ATOM 1359 C CA . PRO A 1 181 ? 20.733 33.331 63.314 1.00 41.37 181 PRO A CA 1
ATOM 1360 C C . PRO A 1 181 ? 20.287 33.951 61.986 1.00 43.33 181 PRO A C 1
ATOM 1361 O O . PRO A 1 181 ? 20.995 33.864 60.983 1.00 45.62 181 PRO A O 1
ATOM 1365 N N . ASP A 1 182 ? 19.116 34.579 61.986 1.00 44.05 182 ASP A N 1
ATOM 1366 C CA . ASP A 1 182 ? 18.568 35.189 60.776 1.00 44.21 182 ASP A CA 1
ATOM 1367 C C . ASP A 1 182 ? 19.088 36.599 60.451 1.00 44.06 182 ASP A C 1
ATOM 1368 O O . ASP A 1 182 ? 18.598 37.260 59.532 1.00 43.51 182 ASP A O 1
ATOM 1373 N N . GLY A 1 183 ? 20.078 37.057 61.208 1.00 42.67 183 GLY A N 1
ATOM 1374 C CA . GLY A 1 183 ? 20.648 38.364 60.954 1.00 40.28 183 GLY A CA 1
ATOM 1375 C C . GLY A 1 183 ? 19.926 39.539 61.576 1.00 39.92 183 GLY A C 1
ATOM 1376 O O . GLY A 1 183 ? 20.314 40.684 61.357 1.00 38.97 183 GLY A O 1
ATOM 1377 N N . ASN A 1 184 ? 18.880 39.274 62.349 1.00 39.91 184 ASN A N 1
ATOM 1378 C CA . ASN A 1 184 ? 18.138 40.352 62.993 1.00 40.37 184 ASN A CA 1
ATOM 1379 C C . ASN A 1 184 ? 18.806 40.740 64.297 1.00 39.99 184 ASN A C 1
ATOM 1380 O O . ASN A 1 184 ? 19.250 39.876 65.055 1.00 38.51 184 ASN A O 1
ATOM 1385 N N . ALA A 1 185 ? 18.873 42.044 64.548 1.00 40.33 185 ALA A N 1
ATOM 1386 C CA . ALA A 1 185 ? 19.472 42.559 65.774 1.00 41.65 185 ALA A CA 1
ATOM 1387 C C . ALA A 1 185 ? 18.364 42.750 66.789 1.00 41.54 185 ALA A C 1
ATOM 1388 O O . ALA A 1 185 ? 17.288 43.231 66.448 1.00 41.60 185 ALA A O 1
ATOM 1390 N N . GLU A 1 186 ? 18.617 42.359 68.030 1.00 41.78 186 GLU A N 1
ATOM 1391 C CA . GLU A 1 186 ? 17.615 42.505 69.074 1.00 42.51 186 GLU A CA 1
ATOM 1392 C C . GLU A 1 186 ? 18.051 43.625 69.997 1.00 42.23 186 GLU A C 1
ATOM 1393 O O . GLU A 1 186 ? 17.257 44.161 70.767 1.00 41.63 186 GLU A O 1
ATOM 1399 N N . ALA A 1 187 ? 19.330 43.966 69.917 1.00 42.02 187 ALA A N 1
ATOM 1400 C CA . ALA A 1 187 ? 19.879 45.017 70.749 1.00 41.34 187 ALA A CA 1
ATOM 1401 C C . ALA A 1 187 ? 21.219 45.523 70.216 1.00 40.50 187 ALA A C 1
ATOM 1402 O O . ALA A 1 187 ? 22.069 44.741 69.791 1.00 39.73 187 ALA A O 1
ATOM 1404 N N . VAL A 1 188 ? 21.388 46.840 70.224 1.00 39.10 188 VAL A N 1
ATOM 1405 C CA . VAL A 1 188 ? 22.637 47.463 69.801 1.00 39.46 188 VAL A CA 1
ATOM 1406 C C . VAL A 1 188 ? 23.115 48.287 70.984 1.00 40.22 188 VAL A C 1
ATOM 1407 O O . VAL A 1 188 ? 22.328 49.001 71.603 1.00 41.17 188 VAL A O 1
ATOM 1411 N N . ASP A 1 189 ? 24.395 48.177 71.313 1.00 40.50 189 ASP A N 1
ATOM 1412 C CA . ASP A 1 189 ? 24.933 48.914 72.443 1.00 40.75 189 ASP A CA 1
ATOM 1413 C C . ASP A 1 189 ? 26.232 49.622 72.068 1.00 38.11 189 ASP A C 1
ATOM 1414 O O . ASP A 1 189 ? 26.996 49.150 71.230 1.00 38.07 189 ASP A O 1
ATOM 1419 N N . VAL A 1 190 ? 26.477 50.761 72.699 1.00 34.86 190 VAL A N 1
ATOM 1420 C CA . VAL A 1 190 ? 27.676 51.545 72.439 1.00 32.76 190 VAL A CA 1
ATOM 1421 C C . VAL A 1 190 ? 28.298 51.949 73.768 1.00 32.23 190 VAL A C 1
ATOM 1422 O O . VAL A 1 190 ? 27.664 52.646 74.554 1.00 31.68 190 VAL A O 1
ATOM 1426 N N . LEU A 1 191 ? 29.533 51.527 74.025 1.00 31.78 191 LEU A N 1
ATOM 1427 C CA . LEU A 1 191 ? 30.168 51.883 75.290 1.00 32.23 191 LEU A CA 1
ATOM 1428 C C . LEU A 1 191 ? 31.689 51.835 75.334 1.00 30.73 191 LEU A C 1
ATOM 1429 O O . LEU A 1 191 ? 32.333 51.238 74.481 1.00 31.74 191 LEU A O 1
ATOM 1434 N N . LEU A 1 192 ? 32.253 52.488 76.344 1.00 30.69 192 LEU A N 1
ATOM 1435 C CA . LEU A 1 192 ? 33.698 52.543 76.536 1.00 30.13 192 LEU A CA 1
ATOM 1436 C C . LEU A 1 192 ? 34.178 51.228 77.129 1.00 29.74 192 LEU A C 1
ATOM 1437 O O . LEU A 1 192 ? 33.664 50.769 78.149 1.00 30.23 192 LEU A O 1
ATOM 1442 N N . THR A 1 193 ? 35.182 50.635 76.496 1.00 29.79 193 THR A N 1
ATOM 1443 C CA . THR A 1 193 ? 35.699 49.348 76.936 1.00 28.76 193 THR A CA 1
ATOM 1444 C C . THR A 1 193 ? 37.211 49.259 76.914 1.00 29.52 193 THR A C 1
ATOM 1445 O O . THR A 1 193 ? 37.899 50.166 76.448 1.00 30.18 193 THR A O 1
ATOM 1449 N N . ARG A 1 194 ? 37.719 48.145 77.429 1.00 30.50 194 ARG A N 1
ATOM 1450 C CA . ARG A 1 194 ? 39.145 47.873 77.426 1.00 31.47 194 ARG A CA 1
ATOM 1451 C C . ARG A 1 194 ? 39.275 46.464 76.874 1.00 32.64 194 ARG A C 1
ATOM 1452 O O . ARG A 1 194 ? 38.645 45.533 77.385 1.00 32.40 194 ARG A O 1
ATOM 1460 N N . VAL A 1 195 ? 40.082 46.315 75.826 1.00 32.28 195 VAL A N 1
ATOM 1461 C CA . VAL A 1 195 ? 40.284 45.023 75.188 1.00 32.70 195 VAL A CA 1
ATOM 1462 C C . VAL A 1 195 ? 41.762 44.766 74.956 1.00 33.11 195 VAL A C 1
ATOM 1463 O O . VAL A 1 195 ? 42.589 45.669 75.068 1.00 31.15 195 VAL A O 1
ATOM 1467 N N . LYS A 1 196 ? 42.083 43.517 74.647 1.00 34.99 196 LYS A N 1
ATOM 1468 C CA . LYS A 1 196 ? 43.447 43.128 74.329 1.00 37.30 196 LYS A CA 1
ATOM 1469 C C . LYS A 1 196 ? 43.307 42.543 72.936 1.00 36.40 196 LYS A C 1
ATOM 1470 O O . LYS A 1 196 ? 42.790 41.440 72.759 1.00 39.15 196 LYS A O 1
ATOM 1476 N N . VAL A 1 197 ? 43.748 43.293 71.939 1.00 33.92 197 VAL A N 1
ATOM 1477 C CA . VAL A 1 197 ? 43.609 42.831 70.581 1.00 32.01 197 VAL A CA 1
ATOM 1478 C C . VAL A 1 197 ? 44.872 42.169 70.029 1.00 30.36 197 VAL A C 1
ATOM 1479 O O . VAL A 1 197 ? 45.984 42.497 70.424 1.00 28.37 197 VAL A O 1
ATOM 1483 N N . GLN A 1 198 ? 44.665 41.221 69.120 1.00 29.95 198 GLN A N 1
ATOM 1484 C CA . GLN A 1 198 ? 45.731 40.477 68.455 1.00 29.64 198 GLN A CA 1
ATOM 1485 C C . GLN A 1 198 ? 45.631 40.854 66.968 1.00 28.03 198 GLN A C 1
ATOM 1486 O O . GLN A 1 198 ? 44.579 40.716 66.355 1.00 27.60 198 GLN A O 1
ATOM 1492 N N . ARG A 1 199 ? 46.717 41.353 66.394 1.00 27.47 199 ARG A N 1
ATOM 1493 C CA . ARG A 1 199 ? 46.694 41.762 64.996 1.00 26.80 199 ARG A CA 1
ATOM 1494 C C . ARG A 1 199 ? 46.972 40.631 64.016 1.00 25.96 199 ARG A C 1
ATOM 1495 O O . ARG A 1 199 ? 47.739 39.707 64.304 1.00 25.97 199 ARG A O 1
ATOM 1503 N N . LEU A 1 200 ? 46.330 40.712 62.857 1.00 24.09 200 LEU A N 1
ATOM 1504 C CA . LEU A 1 200 ? 46.491 39.714 61.816 1.00 23.17 200 LEU A CA 1
ATOM 1505 C C . LEU A 1 200 ? 46.215 40.345 60.464 1.00 22.98 200 LEU A C 1
ATOM 1506 O O . LEU A 1 200 ? 45.550 41.380 60.380 1.00 24.62 200 LEU A O 1
ATOM 1511 N N . ALA A 1 201 ? 46.732 39.734 59.404 1.00 21.11 201 ALA A N 1
ATOM 1512 C CA . ALA A 1 201 ? 46.488 40.239 58.056 1.00 22.23 201 ALA A CA 1
ATOM 1513 C C . ALA A 1 201 ? 45.289 39.459 57.534 1.00 23.23 201 ALA A C 1
ATOM 1514 O O . ALA A 1 201 ? 45.037 38.346 57.999 1.00 25.34 201 ALA A O 1
ATOM 1516 N N . TYR A 1 202 ? 44.541 40.028 56.593 1.00 23.51 202 TYR A N 1
ATOM 1517 C CA . TYR A 1 202 ? 43.378 39.327 56.063 1.00 24.03 202 TYR A CA 1
ATOM 1518 C C . TYR A 1 202 ? 43.688 37.885 55.696 1.00 23.93 202 TYR A C 1
ATOM 1519 O O . TYR A 1 202 ? 42.948 36.970 56.076 1.00 24.51 202 TYR A O 1
ATOM 1528 N N . GLN A 1 203 ? 44.787 37.690 54.970 1.00 24.11 203 GLN A N 1
ATOM 1529 C CA . GLN A 1 203 ? 45.213 36.359 54.547 1.00 24.07 203 GLN A CA 1
ATOM 1530 C C . GLN A 1 203 ? 45.386 35.423 55.742 1.00 24.51 203 GLN A C 1
ATOM 1531 O O . GLN A 1 203 ? 44.999 34.250 55.692 1.00 23.16 203 GLN A O 1
ATOM 1537 N N . GLU A 1 204 ? 45.972 35.940 56.820 1.00 23.33 204 GLU A N 1
ATOM 1538 C CA . GLU A 1 204 ? 46.202 35.127 58.000 1.00 22.35 204 GLU A CA 1
ATOM 1539 C C . GLU A 1 204 ? 44.886 34.691 58.613 1.00 22.49 204 GLU A C 1
ATOM 1540 O O . GLU A 1 204 ? 44.732 33.539 59.022 1.00 22.60 204 GLU A O 1
ATOM 1546 N N . ALA A 1 205 ? 43.930 35.610 58.657 1.00 23.04 205 ALA A N 1
ATOM 1547 C CA . ALA A 1 205 ? 42.617 35.317 59.217 1.00 21.67 205 ALA A CA 1
ATOM 1548 C C . ALA A 1 205 ? 41.919 34.278 58.348 1.00 21.50 205 ALA A C 1
ATOM 1549 O O . ALA A 1 205 ? 41.265 33.371 58.856 1.00 22.58 205 ALA A O 1
ATOM 1551 N N . GLN A 1 206 ? 42.077 34.409 57.034 1.00 19.84 206 GLN A N 1
ATOM 1552 C CA . GLN A 1 206 ? 41.474 33.478 56.081 1.00 17.75 206 GLN A CA 1
ATOM 1553 C C . GLN A 1 206 ? 41.948 32.039 56.326 1.00 17.99 206 GLN A C 1
ATOM 1554 O O . GLN A 1 206 ? 41.165 31.095 56.241 1.00 18.02 206 GLN A O 1
ATOM 1560 N N . ALA A 1 207 ? 43.235 31.880 56.625 1.00 18.33 207 ALA A N 1
ATOM 1561 C CA . ALA A 1 207 ? 43.796 30.561 56.882 1.00 17.86 207 ALA A CA 1
ATOM 1562 C C . ALA A 1 207 ? 43.171 29.954 58.130 1.00 21.03 207 ALA A C 1
ATOM 1563 O O . ALA A 1 207 ? 42.999 28.735 58.217 1.00 21.95 207 ALA A O 1
ATOM 1565 N N . ARG A 1 208 ? 42.833 30.811 59.094 1.00 22.34 208 ARG A N 1
ATOM 1566 C CA . ARG A 1 208 ? 42.233 30.359 60.342 1.00 23.59 208 ARG A CA 1
ATOM 1567 C C . ARG A 1 208 ? 40.755 30.082 60.148 1.00 24.54 208 ARG A C 1
ATOM 1568 O O . ARG A 1 208 ? 40.139 29.325 60.904 1.00 26.66 208 ARG A O 1
ATOM 1576 N N . LEU A 1 209 ? 40.191 30.704 59.124 1.00 23.13 209 LEU A N 1
ATOM 1577 C CA . LEU A 1 209 ? 38.786 30.540 58.806 1.00 22.07 209 LEU A CA 1
ATOM 1578 C C . LEU A 1 209 ? 38.654 29.188 58.114 1.00 22.84 209 LEU A C 1
ATOM 1579 O O . LEU A 1 209 ? 37.714 28.430 58.373 1.00 23.62 209 LEU A O 1
ATOM 1584 N N . GLU A 1 210 ? 39.621 28.881 57.252 1.00 23.83 210 GLU A N 1
ATOM 1585 C CA . GLU A 1 210 ? 39.625 27.618 56.517 1.00 24.77 210 GLU A CA 1
ATOM 1586 C C . GLU A 1 210 ? 39.871 26.436 57.453 1.00 25.09 210 GLU A C 1
ATOM 1587 O O . GLU A 1 210 ? 39.379 25.329 57.216 1.00 25.00 210 GLU A O 1
ATOM 1593 N N . ALA A 1 211 ? 40.616 26.688 58.530 1.00 25.33 211 ALA A N 1
ATOM 1594 C CA . ALA A 1 211 ? 40.926 25.658 59.518 1.00 24.95 211 ALA A CA 1
ATOM 1595 C C . ALA A 1 211 ? 39.776 25.552 60.503 1.00 24.82 211 ALA A C 1
ATOM 1596 O O . ALA A 1 211 ? 39.845 24.793 61.463 1.00 25.15 211 ALA A O 1
ATOM 1598 N N . GLY A 1 212 ? 38.724 26.329 60.258 1.00 26.69 212 GLY A N 1
ATOM 1599 C CA . GLY A 1 212 ? 37.547 26.315 61.114 1.00 27.23 212 GLY A CA 1
ATOM 1600 C C . GLY A 1 212 ? 37.741 26.826 62.532 1.00 27.63 212 GLY A C 1
ATOM 1601 O O . GLY A 1 212 ? 37.172 26.274 63.476 1.00 26.72 212 GLY A O 1
ATOM 1602 N N . GLU A 1 213 ? 38.531 27.880 62.701 1.00 28.62 213 GLU A N 1
ATOM 1603 C CA . GLU A 1 213 ? 38.752 28.415 64.038 1.00 29.06 213 GLU A CA 1
ATOM 1604 C C . GLU A 1 213 ? 37.748 29.519 64.380 1.00 28.50 213 GLU A C 1
ATOM 1605 O O . GLU A 1 213 ? 37.143 30.132 63.493 1.00 27.54 213 GLU A O 1
ATOM 1611 N N . GLU A 1 214 ? 37.567 29.752 65.675 1.00 27.30 214 GLU A N 1
ATOM 1612 C CA . GLU A 1 214 ? 36.677 30.804 66.149 1.00 27.00 214 GLU A CA 1
ATOM 1613 C C . GLU A 1 214 ? 37.590 31.953 66.573 1.00 27.70 214 GLU A C 1
ATOM 1614 O O . GLU A 1 214 ? 38.747 31.726 66.928 1.00 31.12 214 GLU A O 1
ATOM 1620 N N . PRO A 1 215 ? 37.091 33.199 66.544 1.00 25.75 215 PRO A N 1
ATOM 1621 C CA . PRO A 1 215 ? 35.752 33.643 66.160 1.00 25.50 215 PRO A CA 1
ATOM 1622 C C . PRO A 1 215 ? 35.562 33.787 64.656 1.00 25.61 215 PRO A C 1
ATOM 1623 O O . PRO A 1 215 ? 34.488 34.170 64.202 1.00 25.06 215 PRO A O 1
ATOM 1627 N N . PHE A 1 216 ? 36.607 33.488 63.895 1.00 25.17 216 PHE A N 1
ATOM 1628 C CA . PHE A 1 216 ? 36.574 33.624 62.446 1.00 24.94 216 PHE A CA 1
ATOM 1629 C C . PHE A 1 216 ? 35.351 33.009 61.772 1.00 24.68 216 PHE A C 1
ATOM 1630 O O . PHE A 1 216 ? 34.692 33.658 60.956 1.00 24.00 216 PHE A O 1
ATOM 1638 N N . VAL A 1 217 ? 35.047 31.764 62.119 1.00 24.45 217 VAL A N 1
ATOM 1639 C CA . VAL A 1 217 ? 33.903 31.063 61.548 1.00 23.26 217 VAL A CA 1
ATOM 1640 C C . VAL A 1 217 ? 32.607 31.815 61.850 1.00 22.99 217 VAL A C 1
ATOM 1641 O O . VAL A 1 217 ? 31.853 32.165 60.940 1.00 22.75 217 VAL A O 1
ATOM 1645 N N . THR A 1 218 ? 32.356 32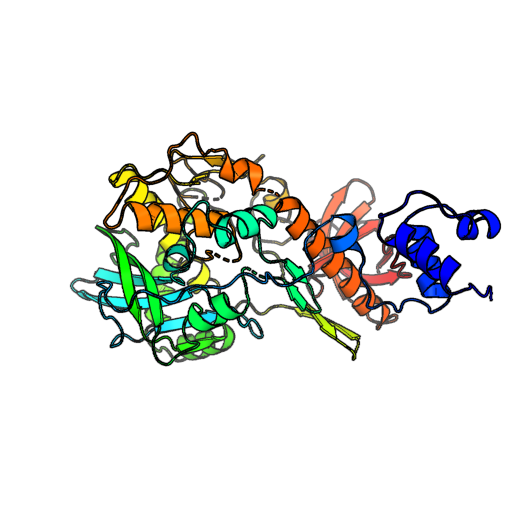.070 63.128 1.00 22.01 218 THR A N 1
ATOM 1646 C CA . THR A 1 218 ? 31.153 32.778 63.526 1.00 21.25 218 THR A CA 1
ATOM 1647 C C . THR A 1 218 ? 31.064 34.111 62.810 1.00 22.81 218 THR A C 1
ATOM 1648 O O . THR A 1 218 ? 30.007 34.469 62.294 1.00 24.31 218 THR A O 1
ATOM 1652 N N . LEU A 1 219 ? 32.172 34.847 62.785 1.00 23.18 219 LEU A N 1
ATOM 1653 C CA . LEU A 1 219 ? 32.202 36.138 62.110 1.00 22.81 219 LEU A CA 1
ATOM 1654 C C . LEU A 1 219 ? 31.719 35.967 60.678 1.00 23.57 219 LEU A C 1
ATOM 1655 O O . LEU A 1 219 ? 30.832 36.685 60.221 1.00 23.88 219 LEU A O 1
ATOM 1660 N N . ALA A 1 220 ? 32.291 34.996 59.977 1.00 23.03 220 ALA A N 1
ATOM 1661 C CA . ALA A 1 220 ? 31.912 34.742 58.593 1.00 22.98 220 ALA A CA 1
ATOM 1662 C C . ALA A 1 220 ? 30.406 34.474 58.489 1.00 23.26 220 ALA A C 1
ATOM 1663 O O . ALA A 1 220 ? 29.743 34.948 57.562 1.00 22.91 220 ALA A O 1
ATOM 1665 N N . ARG A 1 221 ? 29.866 33.722 59.443 1.00 22.04 221 ARG A N 1
ATOM 1666 C CA . ARG A 1 221 ? 28.439 33.433 59.424 1.00 22.12 221 ARG A CA 1
ATOM 1667 C C . ARG A 1 221 ? 27.605 34.720 59.530 1.00 22.67 221 ARG A C 1
ATOM 1668 O O . ARG A 1 221 ? 26.771 34.992 58.668 1.00 22.69 221 ARG A O 1
ATOM 1676 N N . LEU A 1 222 ? 27.828 35.500 60.588 1.00 23.10 222 LEU A N 1
ATOM 1677 C CA . LEU A 1 222 ? 27.109 36.756 60.785 1.00 24.18 222 LEU A CA 1
ATOM 1678 C C . LEU A 1 222 ? 27.262 37.679 59.571 1.00 24.60 222 LEU A C 1
ATOM 1679 O O . LEU A 1 222 ? 26.357 38.442 59.250 1.00 26.17 222 LEU A O 1
ATOM 1684 N N . ALA A 1 223 ? 28.409 37.617 58.904 1.00 25.08 223 ALA A N 1
ATOM 1685 C CA . ALA A 1 223 ? 28.653 38.447 57.724 1.00 24.81 223 ALA A CA 1
ATOM 1686 C C . ALA A 1 223 ? 27.808 37.997 56.539 1.00 24.40 223 ALA A C 1
ATOM 1687 O O . ALA A 1 223 ? 27.246 38.816 55.820 1.00 23.86 223 ALA A O 1
ATOM 1689 N N . ARG A 1 224 ? 27.727 36.687 56.336 1.00 25.31 224 ARG A N 1
ATOM 1690 C CA . ARG A 1 224 ? 26.945 36.139 55.233 1.00 26.21 224 ARG A CA 1
ATOM 1691 C C . ARG A 1 224 ? 25.469 36.491 55.468 1.00 26.88 224 ARG A C 1
ATOM 1692 O O . ARG A 1 224 ? 24.730 36.776 54.527 1.00 26.28 224 ARG A O 1
ATOM 1700 N N . ALA A 1 225 ? 25.054 36.505 56.733 1.00 27.21 225 ALA A N 1
ATOM 1701 C CA . ALA A 1 225 ? 23.674 36.832 57.079 1.00 27.47 225 ALA A CA 1
ATOM 1702 C C . ALA A 1 225 ? 23.355 38.308 56.847 1.00 28.23 225 ALA A C 1
ATOM 1703 O O . ALA A 1 225 ? 22.312 38.639 56.269 1.00 30.84 225 ALA A O 1
ATOM 1705 N N . SER A 1 226 ? 24.247 39.184 57.306 1.00 27.74 226 SER A N 1
ATOM 1706 C CA . SER A 1 226 ? 24.057 40.617 57.160 1.00 27.02 226 SER A CA 1
ATOM 1707 C C . SER A 1 226 ? 24.081 41.078 55.707 1.00 29.07 226 SER A C 1
ATOM 1708 O O . SER A 1 226 ? 23.377 42.017 55.335 1.00 28.80 226 SER A O 1
ATOM 1711 N N . ARG A 1 227 ? 24.881 40.420 54.878 1.00 31.43 227 ARG A N 1
ATOM 1712 C CA . ARG A 1 227 ? 24.977 40.821 53.483 1.00 34.04 227 ARG A CA 1
ATOM 1713 C C . ARG A 1 227 ? 23.738 40.439 52.704 1.00 33.93 227 ARG A C 1
ATOM 1714 O O . ARG A 1 227 ? 23.323 41.159 51.803 1.00 32.17 227 ARG A O 1
ATOM 1722 N N . ARG A 1 228 ? 23.151 39.301 53.049 1.00 34.87 228 ARG A N 1
ATOM 1723 C CA . ARG A 1 228 ? 21.960 38.851 52.348 1.00 35.83 228 ARG A CA 1
ATOM 1724 C C . ARG A 1 228 ? 20.766 39.758 52.634 1.00 33.25 228 ARG A C 1
ATOM 1725 O O . ARG A 1 228 ? 19.980 40.037 51.740 1.00 32.41 228 ARG A O 1
ATOM 1733 N N . LEU A 1 229 ? 20.635 40.227 53.871 1.00 30.94 229 LEU A N 1
ATOM 1734 C CA . LEU A 1 229 ? 19.531 41.122 54.211 1.00 29.88 229 LEU A CA 1
ATOM 1735 C C . LEU A 1 229 ? 19.627 42.382 53.359 1.00 29.72 229 LEU A C 1
ATOM 1736 O O . LEU A 1 229 ? 18.671 42.773 52.692 1.00 30.94 229 LEU A O 1
ATOM 1741 N N . ARG A 1 230 ? 20.795 43.007 53.384 1.00 28.72 230 ARG A N 1
ATOM 1742 C CA . ARG A 1 230 ? 21.033 44.214 52.608 1.00 27.62 230 ARG A CA 1
ATOM 1743 C C . ARG A 1 230 ? 20.792 43.958 51.126 1.00 28.90 230 ARG A C 1
ATOM 1744 O O . ARG A 1 230 ? 20.307 44.826 50.407 1.00 27.97 230 ARG A O 1
ATOM 1752 N N . GLU A 1 231 ? 21.117 42.757 50.667 1.00 32.22 231 GLU A N 1
ATOM 1753 C CA . GLU A 1 231 ? 20.930 42.429 49.260 1.00 34.90 231 GLU A CA 1
ATOM 1754 C C . GLU A 1 231 ? 19.462 42.182 48.936 1.00 35.32 231 GLU A C 1
ATOM 1755 O O . GLU A 1 231 ? 19.073 42.116 47.774 1.00 35.76 231 GLU A O 1
ATOM 1761 N N . GLY A 1 232 ? 18.648 42.059 49.978 1.00 35.35 232 GLY A N 1
ATOM 1762 C CA . GLY A 1 232 ? 17.226 41.882 49.788 1.00 33.42 232 GLY A CA 1
ATOM 1763 C C . GLY A 1 232 ? 16.650 43.284 49.693 1.00 33.13 232 GLY A C 1
ATOM 1764 O O . GLY A 1 232 ? 15.649 43.510 49.017 1.00 33.08 232 GLY A O 1
ATOM 1765 N N . GLU A 1 233 ? 17.299 44.232 50.366 1.00 32.17 233 GLU A N 1
ATOM 1766 C CA . GLU A 1 233 ? 16.853 45.621 50.363 1.00 32.67 233 GLU A CA 1
ATOM 1767 C C . GLU A 1 233 ? 17.415 46.463 49.214 1.00 32.61 233 GLU A C 1
ATOM 1768 O O . GLU A 1 233 ? 17.356 47.690 49.252 1.00 32.05 233 GLU A O 1
ATOM 1774 N N . GLY A 1 234 ? 17.973 45.808 48.199 1.00 33.49 234 GLY A N 1
ATOM 1775 C CA . GLY A 1 234 ? 18.497 46.537 47.051 1.00 32.84 234 GLY A CA 1
ATOM 1776 C C . GLY A 1 234 ? 19.952 46.976 47.051 1.00 33.25 234 GLY A C 1
ATOM 1777 O O . GLY A 1 234 ? 20.360 47.761 46.192 1.00 32.16 234 GLY A O 1
ATOM 1778 N N . ALA A 1 235 ? 20.740 46.502 48.009 1.00 34.96 235 ALA A N 1
ATOM 1779 C CA . ALA A 1 235 ? 22.147 46.870 48.040 1.00 37.15 235 ALA A CA 1
ATOM 1780 C C . ALA A 1 235 ? 22.827 46.154 46.878 1.00 38.60 235 ALA A C 1
ATOM 1781 O O . ALA A 1 235 ? 22.496 45.006 46.573 1.00 39.93 235 ALA A O 1
ATOM 1783 N N . LEU A 1 236 ? 23.759 46.824 46.215 1.00 39.75 236 LEU A N 1
ATOM 1784 C CA . LEU A 1 236 ? 24.454 46.182 45.112 1.00 43.17 236 LEU A CA 1
ATOM 1785 C C . LEU A 1 236 ? 25.947 46.193 45.386 1.00 43.25 236 LEU A C 1
ATOM 1786 O O . LEU A 1 236 ? 26.399 46.887 46.291 1.00 42.98 236 LEU A O 1
ATOM 1791 N N . SER A 1 237 ? 26.712 45.421 44.620 1.00 42.72 237 SER A N 1
ATOM 1792 C CA . SER A 1 237 ? 28.143 45.373 44.843 1.00 43.62 237 SER A CA 1
ATOM 1793 C C . SER A 1 237 ? 28.998 46.016 43.757 1.00 43.86 237 SER A C 1
ATOM 1794 O O . SER A 1 237 ? 28.864 45.727 42.568 1.00 43.54 237 SER A O 1
ATOM 1797 N N . ILE A 1 238 ? 29.885 46.895 44.202 1.00 44.51 238 ILE A N 1
ATOM 1798 C CA . ILE A 1 238 ? 30.813 47.593 43.332 1.00 45.35 238 ILE A CA 1
ATOM 1799 C C . ILE A 1 238 ? 32.206 47.206 43.803 1.00 45.95 238 ILE A C 1
ATOM 1800 O O . ILE A 1 238 ? 32.946 48.037 44.327 1.00 46.37 238 ILE A O 1
ATOM 1805 N N . ASP A 1 239 ? 32.553 45.934 43.641 1.00 46.46 239 ASP A N 1
ATOM 1806 C CA . ASP A 1 239 ? 33.873 45.467 44.048 1.00 46.52 239 ASP A CA 1
ATOM 1807 C C . ASP A 1 239 ? 34.748 45.193 42.832 1.00 44.43 239 ASP A C 1
ATOM 1808 O O . ASP A 1 239 ? 34.748 44.083 42.302 1.00 45.23 239 ASP A O 1
ATOM 1813 N N . LEU A 1 240 ? 35.478 46.212 42.384 1.00 41.77 240 LEU A N 1
ATOM 1814 C CA . LEU A 1 240 ? 36.361 46.074 41.230 1.00 38.92 240 LEU A CA 1
ATOM 1815 C C . LEU A 1 240 ? 37.738 45.633 41.704 1.00 36.63 240 LEU A C 1
ATOM 1816 O O . LEU A 1 240 ? 37.993 45.554 42.907 1.00 35.89 240 LEU A O 1
ATOM 1821 N N . PRO A 1 241 ? 38.644 45.312 40.767 1.00 35.32 241 PRO A N 1
ATOM 1822 C CA . PRO A 1 241 ? 39.961 44.898 41.253 1.00 33.43 241 PRO A CA 1
ATOM 1823 C C . PRO A 1 241 ? 40.717 46.060 41.879 1.00 32.59 241 PRO A C 1
ATOM 1824 O O . PRO A 1 241 ? 40.663 47.192 41.397 1.00 31.30 241 PRO A O 1
ATOM 1828 N N . GLU A 1 242 ? 41.402 45.768 42.974 1.00 31.80 242 GLU A N 1
ATOM 1829 C CA . GLU A 1 242 ? 42.179 46.769 43.675 1.00 31.06 242 GLU A CA 1
ATOM 1830 C C . GLU A 1 242 ? 43.641 46.348 43.713 1.00 31.09 242 GLU A C 1
ATOM 1831 O O . GLU A 1 242 ? 43.968 45.160 43.623 1.00 31.70 242 GLU A O 1
ATOM 1837 N N . VAL A 1 243 ? 44.519 47.333 43.856 1.00 31.32 243 VAL A N 1
ATOM 1838 C CA . VAL A 1 243 ? 45.956 47.090 43.887 1.00 30.18 243 VAL A CA 1
ATOM 1839 C C . VAL A 1 243 ? 46.565 47.896 45.008 1.00 31.89 243 VAL A C 1
ATOM 1840 O O . VAL A 1 243 ? 45.898 48.718 45.621 1.00 32.35 243 VAL A O 1
ATOM 1844 N N . ARG A 1 244 ? 47.836 47.649 45.282 1.00 34.65 244 ARG A N 1
ATOM 1845 C CA . ARG A 1 244 ? 48.539 48.413 46.297 1.00 35.78 244 ARG A CA 1
ATOM 1846 C C . ARG A 1 244 ? 49.684 49.066 45.552 1.00 35.20 244 ARG A C 1
ATOM 1847 O O . ARG A 1 244 ? 50.342 48.426 44.731 1.00 34.44 244 ARG A O 1
ATOM 1855 N N . VAL A 1 245 ? 49.905 50.345 45.824 1.00 34.10 245 VAL A N 1
ATOM 1856 C CA . VAL A 1 245 ? 50.965 51.084 45.169 1.00 33.51 245 VAL A CA 1
ATOM 1857 C C . VAL A 1 245 ? 51.899 51.586 46.248 1.00 35.24 245 VAL A C 1
ATOM 1858 O O . VAL A 1 245 ? 51.512 52.386 47.095 1.00 36.89 245 VAL A O 1
ATOM 1862 N N . LYS A 1 246 ? 53.132 51.094 46.206 1.00 36.13 246 LYS A N 1
ATOM 1863 C CA . LYS A 1 246 ? 54.155 51.438 47.186 1.00 37.44 246 LYS A CA 1
ATOM 1864 C C . LYS A 1 246 ? 55.396 51.952 46.460 1.00 38.63 246 LYS A C 1
ATOM 1865 O O . LYS A 1 246 ? 55.673 51.553 45.328 1.00 38.37 246 LYS A O 1
ATOM 1871 N N . ALA A 1 247 ? 56.154 52.825 47.114 1.00 37.93 247 ALA A N 1
ATOM 1872 C CA . ALA A 1 247 ? 57.364 53.361 46.507 1.00 37.90 247 ALA A CA 1
ATOM 1873 C C . ALA A 1 247 ? 58.457 53.620 47.532 1.00 38.75 247 ALA A C 1
ATOM 1874 O O . ALA A 1 247 ? 58.182 53.964 48.671 1.00 38.97 247 ALA A O 1
ATOM 1876 N N . ASP A 1 248 ? 59.703 53.444 47.110 1.00 40.91 248 ASP A N 1
ATOM 1877 C CA . ASP A 1 248 ? 60.871 53.672 47.959 1.00 43.18 248 ASP A CA 1
ATOM 1878 C C . ASP A 1 248 ? 62.103 53.902 47.084 1.00 44.09 248 ASP A C 1
ATOM 1879 O O . ASP A 1 248 ? 61.987 54.077 45.869 1.00 44.02 248 ASP A O 1
ATOM 1884 N N . GLU A 1 249 ? 63.279 53.885 47.704 1.00 44.87 249 GLU A N 1
ATOM 1885 C CA . GLU A 1 249 ? 64.527 54.104 46.983 1.00 45.39 249 GLU A CA 1
ATOM 1886 C C . GLU A 1 249 ? 64.707 53.109 45.839 1.00 44.15 249 GLU A C 1
ATOM 1887 O O . GLU A 1 249 ? 65.287 53.442 44.802 1.00 44.04 249 GLU A O 1
ATOM 1893 N N . THR A 1 250 ? 64.192 51.894 46.021 1.00 42.66 250 THR A N 1
ATOM 1894 C CA . THR A 1 250 ? 64.305 50.848 45.004 1.00 39.14 250 THR A CA 1
ATOM 1895 C C . THR A 1 250 ? 63.387 51.102 43.810 1.00 38.22 250 THR A C 1
ATOM 1896 O O . THR A 1 250 ? 63.581 50.522 42.744 1.00 37.69 250 THR A O 1
ATOM 1900 N N . GLY A 1 251 ? 62.382 51.958 43.988 1.00 37.32 251 GLY A N 1
ATOM 1901 C CA . GLY A 1 251 ? 61.476 52.252 42.889 1.00 36.04 251 GLY A CA 1
ATOM 1902 C C . GLY A 1 251 ? 60.006 52.238 43.266 1.00 34.56 251 GLY A C 1
ATOM 1903 O O . GLY A 1 251 ? 59.661 52.420 44.431 1.00 32.55 251 GLY A O 1
ATOM 1904 N N . ALA A 1 252 ? 59.147 52.020 42.273 1.00 33.76 252 ALA A N 1
ATOM 1905 C CA . ALA A 1 252 ? 57.698 51.979 42.469 1.00 34.66 252 ALA A CA 1
ATOM 1906 C C . ALA A 1 252 ? 57.156 50.568 42.267 1.00 34.49 252 ALA A C 1
ATOM 1907 O O . ALA A 1 252 ? 57.566 49.859 41.350 1.00 34.92 252 ALA A O 1
ATOM 1909 N N . SER A 1 253 ? 56.217 50.173 43.120 1.00 34.31 253 SER A N 1
ATOM 1910 C CA . SER A 1 253 ? 55.640 48.837 43.043 1.00 33.03 253 SER A CA 1
ATOM 1911 C C . SER A 1 253 ? 54.128 48.900 42.997 1.00 32.58 253 SER A C 1
ATOM 1912 O O . SER A 1 253 ? 53.514 49.754 43.637 1.00 31.41 253 SER A O 1
ATOM 1915 N N . VAL A 1 254 ? 53.538 47.989 42.232 1.00 32.61 254 VAL A N 1
ATOM 1916 C CA . VAL A 1 254 ? 52.094 47.912 42.099 1.00 32.45 254 VAL A CA 1
ATOM 1917 C C . VAL A 1 254 ? 51.656 46.460 41.994 1.00 33.96 254 VAL A C 1
ATOM 1918 O O . VAL A 1 254 ? 51.528 45.918 40.897 1.00 34.44 254 VAL A O 1
ATOM 1922 N N . PHE A 1 255 ? 51.442 45.822 43.137 1.00 35.67 255 PHE A N 1
ATOM 1923 C CA . PHE A 1 255 ? 50.982 44.442 43.131 1.00 36.90 255 PHE A CA 1
ATOM 1924 C C . PHE A 1 255 ? 49.511 44.390 43.549 1.00 35.72 255 PHE A C 1
ATOM 1925 O O . PHE A 1 255 ? 49.073 45.157 44.409 1.00 34.75 255 PHE A O 1
ATOM 1933 N N . PRO A 1 256 ? 48.724 43.497 42.925 1.00 35.05 256 PRO A N 1
ATOM 1934 C CA . PRO A 1 256 ? 47.298 43.354 43.240 1.00 34.25 256 PRO A CA 1
ATOM 1935 C C . PRO A 1 256 ? 47.060 43.108 44.728 1.00 32.93 256 PRO A C 1
ATOM 1936 O O . PRO A 1 256 ? 47.909 42.553 45.409 1.00 30.84 256 PRO A O 1
ATOM 1940 N N . LEU A 1 257 ? 45.896 43.515 45.223 1.00 34.62 257 LEU A N 1
ATOM 1941 C CA . LEU A 1 257 ? 45.559 43.352 46.637 1.00 33.95 257 LEU A CA 1
ATOM 1942 C C . LEU A 1 257 ? 44.666 42.136 46.849 1.00 34.28 257 LEU A C 1
ATOM 1943 O O . LEU A 1 257 ? 43.565 42.063 46.305 1.00 34.99 257 LEU A O 1
ATOM 1948 N N . PRO A 1 258 ? 45.128 41.162 47.651 1.00 34.41 258 PRO A N 1
ATOM 1949 C CA . PRO A 1 258 ? 44.317 39.966 47.893 1.00 32.68 258 PRO A CA 1
ATOM 1950 C C . PRO A 1 258 ? 43.051 40.313 48.658 1.00 31.19 258 PRO A C 1
ATOM 1951 O O . PRO A 1 258 ? 43.061 41.170 49.545 1.00 30.06 258 PRO A O 1
ATOM 1955 N N . LYS A 1 259 ? 41.961 39.648 48.300 1.00 30.99 259 LYS A N 1
ATOM 1956 C CA . LYS A 1 259 ? 40.675 39.873 48.945 1.00 29.49 259 LYS A CA 1
ATOM 1957 C C . LYS A 1 259 ? 40.075 38.549 49.363 1.00 27.17 259 LYS A C 1
ATOM 1958 O O . LYS A 1 259 ? 39.212 38.008 48.680 1.00 26.83 259 LYS A O 1
ATOM 1964 N N . PRO A 1 260 ? 40.537 37.991 50.482 1.00 25.41 260 PRO A N 1
ATOM 1965 C CA . PRO A 1 260 ? 39.957 36.714 50.895 1.00 23.98 260 PRO A CA 1
ATOM 1966 C C . PRO A 1 260 ? 38.563 36.941 51.484 1.00 23.24 260 PRO A C 1
ATOM 1967 O O . PRO A 1 260 ? 38.175 38.072 51.757 1.00 23.10 260 PRO A O 1
ATOM 1971 N N . GLU A 1 261 ? 37.805 35.868 51.668 1.00 24.34 261 GLU A N 1
ATOM 1972 C CA . GLU A 1 261 ? 36.462 35.987 52.222 1.00 24.27 261 GLU A CA 1
ATOM 1973 C C . GLU A 1 261 ? 36.523 36.769 53.517 1.00 26.18 261 GLU A C 1
ATOM 1974 O O . GLU A 1 261 ? 35.661 37.613 53.789 1.00 26.83 261 GLU A O 1
ATOM 1988 N N . ARG A 1 263 ? 38.274 39.196 54.342 1.00 26.31 263 ARG A N 1
ATOM 1989 C CA . ARG A 1 263 ? 38.315 40.640 54.117 1.00 24.91 263 ARG A CA 1
ATOM 1990 C C . ARG A 1 263 ? 36.887 41.179 54.018 1.00 22.32 263 ARG A C 1
ATOM 1991 O O . ARG A 1 263 ? 36.541 42.151 54.686 1.00 20.14 263 ARG A O 1
ATOM 1999 N N . THR A 1 264 ? 36.073 40.536 53.181 1.00 19.16 264 THR A N 1
ATOM 2000 C CA . THR A 1 264 ? 34.677 40.919 53.008 1.00 16.96 264 THR A CA 1
ATOM 2001 C C . THR A 1 264 ? 33.936 40.841 54.351 1.00 16.55 264 THR A C 1
ATOM 2002 O O . THR A 1 264 ? 33.068 41.649 54.638 1.00 16.14 264 THR A O 1
ATOM 2006 N N . VAL A 1 265 ? 34.280 39.856 55.166 1.00 15.96 265 VAL A N 1
ATOM 2007 C CA . VAL A 1 265 ? 33.659 39.673 56.471 1.00 15.28 265 VAL A CA 1
ATOM 2008 C C . VAL A 1 265 ? 33.921 40.870 57.407 1.00 13.71 265 VAL A C 1
ATOM 2009 O O . VAL A 1 265 ? 33.008 41.407 58.019 1.00 14.28 265 VAL A O 1
ATOM 2013 N N . VAL A 1 266 ? 35.167 41.297 57.511 1.00 14.34 266 VAL A N 1
ATOM 2014 C CA . VAL A 1 266 ? 35.491 42.413 58.385 1.00 14.84 266 VAL A CA 1
ATOM 2015 C C . VAL A 1 266 ? 34.782 43.672 57.881 1.00 16.19 266 VAL A C 1
ATOM 2016 O O . VAL A 1 266 ? 34.359 44.522 58.664 1.00 16.22 266 VAL A O 1
ATOM 2020 N N . GLN A 1 267 ? 34.642 43.783 56.565 1.00 16.95 267 GLN A N 1
ATOM 2021 C CA . GLN A 1 267 ? 33.953 44.920 55.987 1.00 16.99 267 GLN A CA 1
ATOM 2022 C C . GLN A 1 267 ? 32.496 44.907 56.426 1.00 17.43 267 GLN A C 1
ATOM 2023 O O . GLN A 1 267 ? 31.960 45.926 56.860 1.00 17.44 267 GLN A O 1
ATOM 2029 N N . GLU A 1 268 ? 31.856 43.751 56.320 1.00 18.24 268 GLU A N 1
ATOM 2030 C CA . GLU A 1 268 ? 30.466 43.649 56.708 1.00 19.30 268 GLU A CA 1
ATOM 2031 C C . GLU A 1 268 ? 30.314 43.988 58.192 1.00 20.40 268 GLU A C 1
ATOM 2032 O O . GLU A 1 268 ? 29.312 44.582 58.599 1.00 19.28 268 GLU A O 1
ATOM 2038 N N . CYS A 1 269 ? 31.322 43.616 58.984 1.00 19.06 269 CYS A N 1
ATOM 2039 C CA . CYS A 1 269 ? 31.331 43.883 60.419 1.00 19.80 269 CYS A CA 1
ATOM 2040 C C . CYS A 1 269 ? 31.400 45.377 60.662 1.00 20.29 269 CYS A C 1
ATOM 2041 O O . CYS A 1 269 ? 30.792 45.887 61.602 1.00 18.84 269 CYS A O 1
ATOM 2052 N N . THR A 1 271 ? 30.348 47.572 58.494 1.00 22.77 271 THR A N 1
ATOM 2053 C CA . THR A 1 271 ? 29.048 48.000 57.994 1.00 21.39 271 THR A CA 1
ATOM 2054 C C . THR A 1 271 ? 28.031 47.877 59.124 1.00 21.76 271 THR A C 1
ATOM 2055 O O . THR A 1 271 ? 27.187 48.752 59.319 1.00 20.36 271 THR A O 1
ATOM 2059 N N . LEU A 1 272 ? 28.131 46.776 59.865 1.00 22.61 272 LEU A N 1
ATOM 2060 C CA . LEU A 1 272 ? 27.243 46.512 60.983 1.00 22.90 272 LEU A CA 1
ATOM 2061 C C . LEU A 1 272 ? 27.388 47.542 62.101 1.00 24.13 272 LEU A C 1
ATOM 2062 O O . LEU A 1 272 ? 26.389 48.100 62.562 1.00 26.68 272 LEU A O 1
ATOM 2067 N N . ALA A 1 273 ? 28.620 47.789 62.541 1.00 22.66 273 ALA A N 1
ATOM 2068 C CA . ALA A 1 273 ? 28.871 48.765 63.600 1.00 22.48 273 ALA A CA 1
ATOM 2069 C C . ALA A 1 273 ? 28.296 50.121 63.194 1.00 23.29 273 ALA A C 1
ATOM 2070 O O . ALA A 1 273 ? 27.741 50.854 64.020 1.00 21.28 273 ALA A O 1
ATOM 2072 N N . GLY A 1 274 ? 28.434 50.442 61.912 1.00 23.59 274 GLY A N 1
ATOM 2073 C CA . GLY A 1 274 ? 27.932 51.704 61.408 1.00 27.20 274 GLY A CA 1
ATOM 2074 C C . GLY A 1 274 ? 26.420 51.769 61.469 1.00 28.68 274 GLY A C 1
ATOM 2075 O O . GLY A 1 274 ? 25.846 52.755 61.942 1.00 30.32 274 GLY A O 1
ATOM 2076 N N . TRP A 1 275 ? 25.768 50.722 60.978 1.00 29.66 275 TRP A N 1
ATOM 2077 C CA . TRP A 1 275 ? 24.316 50.666 61.007 1.00 29.60 275 TRP A CA 1
ATOM 2078 C C . TRP A 1 275 ? 23.897 50.697 62.474 1.00 28.92 275 TRP A C 1
ATOM 2079 O O . TRP A 1 275 ? 23.048 51.501 62.871 1.00 27.26 275 TRP A O 1
ATOM 2090 N N . GLY A 1 276 ? 24.521 49.826 63.268 1.00 28.53 276 GLY A N 1
ATOM 2091 C CA . GLY A 1 276 ? 24.226 49.744 64.690 1.00 30.03 276 GLY A CA 1
ATOM 2092 C C . GLY A 1 276 ? 24.364 51.077 65.405 1.00 31.54 276 GLY A C 1
ATOM 2093 O O . GLY A 1 276 ? 23.616 51.373 66.338 1.00 31.21 276 GLY A O 1
ATOM 2094 N N . THR A 1 277 ? 25.325 51.883 64.965 1.00 32.59 277 THR A N 1
ATOM 2095 C CA . THR A 1 277 ? 25.554 53.198 65.549 1.00 32.94 277 THR A CA 1
ATOM 2096 C C . THR A 1 277 ? 24.522 54.207 65.059 1.00 32.81 277 THR A C 1
ATOM 2097 O O . THR A 1 277 ? 24.163 55.132 65.788 1.00 33.85 277 THR A O 1
ATOM 2101 N N . ALA A 1 278 ? 24.056 54.044 63.824 1.00 30.84 278 ALA A N 1
ATOM 2102 C CA . ALA A 1 278 ? 23.044 54.955 63.298 1.00 31.30 278 ALA A CA 1
ATOM 2103 C C . ALA A 1 278 ? 21.794 54.773 64.152 1.00 30.62 278 ALA A C 1
ATOM 2104 O O . ALA A 1 278 ? 21.125 55.735 64.502 1.00 28.44 278 ALA A O 1
ATOM 2106 N N . ILE A 1 279 ? 21.502 53.518 64.481 1.00 31.57 279 ILE A N 1
ATOM 2107 C CA . ILE A 1 279 ? 20.361 53.155 65.310 1.00 30.47 279 ILE A CA 1
ATOM 2108 C C . ILE A 1 279 ? 20.461 53.822 66.685 1.00 31.45 279 ILE A C 1
ATOM 2109 O O . ILE A 1 279 ? 19.596 54.618 67.073 1.00 29.95 279 ILE A O 1
ATOM 2114 N N . PHE A 1 280 ? 21.521 53.478 67.416 1.00 31.05 280 PHE A N 1
ATOM 2115 C CA . PHE A 1 280 ? 21.763 54.013 68.749 1.00 31.77 280 PHE A CA 1
ATOM 2116 C C . PHE A 1 280 ? 21.578 55.527 68.771 1.00 33.48 280 PHE A C 1
ATOM 2117 O O . PHE A 1 280 ? 20.961 56.083 69.679 1.00 34.24 280 PHE A O 1
ATOM 2125 N N . ALA A 1 281 ? 22.122 56.189 67.758 1.00 33.78 281 ALA A N 1
ATOM 2126 C CA . ALA A 1 281 ? 22.029 57.634 67.665 1.00 33.96 281 ALA A CA 1
ATOM 2127 C C . ALA A 1 281 ? 20.593 58.094 67.486 1.00 33.67 281 ALA A C 1
ATOM 2128 O O . ALA A 1 281 ? 20.170 59.074 68.086 1.00 33.84 281 ALA A O 1
ATOM 2130 N N . ASP A 1 282 ? 19.852 57.380 66.649 1.00 34.27 282 ASP A N 1
ATOM 2131 C CA . ASP A 1 282 ? 18.465 57.708 66.366 1.00 35.50 282 ASP A CA 1
ATOM 2132 C C . ASP A 1 282 ? 17.619 57.562 67.631 1.00 36.72 282 ASP A C 1
ATOM 2133 O O . ASP A 1 282 ? 16.818 58.434 67.954 1.00 35.90 282 ASP A O 1
ATOM 2138 N N . ASP A 1 283 ? 17.805 56.465 68.355 1.00 38.34 283 ASP A N 1
ATOM 2139 C CA . ASP A 1 283 ? 17.050 56.241 69.582 1.00 40.03 283 ASP A CA 1
ATOM 2140 C C . ASP A 1 283 ? 17.302 57.342 70.609 1.00 39.92 283 ASP A C 1
ATOM 2141 O O . ASP A 1 283 ? 16.370 57.839 71.242 1.00 39.54 283 ASP A O 1
ATOM 2146 N N . ASN A 1 284 ? 18.563 57.728 70.769 1.00 38.22 284 ASN A N 1
ATOM 2147 C CA . ASN A 1 284 ? 18.921 58.743 71.748 1.00 37.91 284 ASN A CA 1
ATOM 2148 C C . ASN A 1 284 ? 18.925 60.173 71.228 1.00 38.29 284 ASN A C 1
ATOM 2149 O O . ASN A 1 284 ? 19.361 61.100 71.920 1.00 37.97 284 ASN A O 1
ATOM 2154 N N . GLU A 1 285 ? 18.424 60.356 70.014 1.00 38.97 285 GLU A N 1
ATOM 2155 C CA . GLU A 1 285 ? 18.356 61.683 69.428 1.00 39.07 285 GLU A CA 1
ATOM 2156 C C . GLU A 1 285 ? 19.718 62.371 69.376 1.00 38.33 285 GLU A C 1
ATOM 2157 O O . GLU A 1 285 ? 19.810 63.584 69.571 1.00 38.40 285 GLU A O 1
ATOM 2163 N N . ILE A 1 286 ? 20.774 61.601 69.120 1.00 36.22 286 ILE A N 1
ATOM 2164 C CA . ILE A 1 286 ? 22.115 62.174 69.001 1.00 34.52 286 ILE A CA 1
ATOM 2165 C C . ILE A 1 286 ? 22.369 62.528 67.529 1.00 32.04 286 ILE A C 1
ATOM 2166 O O . ILE A 1 286 ? 22.290 61.662 66.667 1.00 32.69 286 ILE A O 1
ATOM 2171 N N . PRO A 1 287 ? 22.655 63.804 67.224 1.00 30.55 287 PRO A N 1
ATOM 2172 C CA . PRO A 1 287 ? 22.909 64.192 65.830 1.00 29.86 287 PRO A CA 1
ATOM 2173 C C . PRO A 1 287 ? 24.226 63.597 65.338 1.00 29.05 287 PRO A C 1
ATOM 2174 O O . PRO A 1 287 ? 25.221 63.576 66.063 1.00 29.22 287 PRO A O 1
ATOM 2178 N N . LEU A 1 288 ? 24.229 63.113 64.105 1.00 27.46 288 LEU A N 1
ATOM 2179 C CA . LEU A 1 288 ? 25.426 62.523 63.529 1.00 25.76 288 LEU A CA 1
ATOM 2180 C C . LEU A 1 288 ? 25.484 62.849 62.054 1.00 25.10 288 LEU A C 1
ATOM 2181 O O . LEU A 1 288 ? 24.498 63.277 61.469 1.00 24.17 288 LEU A O 1
ATOM 2186 N N . PRO A 1 289 ? 26.663 62.676 61.445 1.00 26.08 289 PRO A N 1
ATOM 2187 C CA . PRO A 1 289 ? 26.841 62.938 60.021 1.00 26.49 289 PRO A CA 1
ATOM 2188 C C . PRO A 1 289 ? 26.357 61.669 59.335 1.00 27.78 289 PRO A C 1
ATOM 2189 O O . PRO A 1 289 ? 27.147 60.909 58.777 1.00 28.81 289 PRO A O 1
ATOM 2193 N N . PHE A 1 290 ? 25.054 61.427 59.426 1.00 28.16 290 PHE A N 1
ATOM 2194 C CA . PHE A 1 290 ? 24.458 60.244 58.825 1.00 29.40 290 PHE A CA 1
ATOM 2195 C C . PHE A 1 290 ? 24.795 60.184 57.342 1.00 30.83 290 PHE A C 1
ATOM 2196 O O . PHE A 1 290 ? 24.703 61.183 56.629 1.00 32.10 290 PHE A O 1
ATOM 2204 N N . ALA A 1 291 ? 25.204 59.010 56.883 1.00 31.73 291 ALA A N 1
ATOM 2205 C CA . ALA A 1 291 ? 25.532 58.838 55.483 1.00 32.07 291 ALA A CA 1
ATOM 2206 C C . ALA A 1 291 ? 24.257 58.435 54.750 1.00 31.76 291 ALA A C 1
ATOM 2207 O O . ALA A 1 291 ? 23.674 57.390 55.045 1.00 33.40 291 ALA A O 1
ATOM 2209 N N . THR A 1 292 ? 23.807 59.272 53.823 1.00 30.80 292 THR A N 1
ATOM 2210 C CA . THR A 1 292 ? 22.614 58.952 53.058 1.00 29.98 292 THR A CA 1
ATOM 2211 C C . THR A 1 292 ? 23.003 58.883 51.583 1.00 30.76 292 THR A C 1
ATOM 2212 O O . THR A 1 292 ? 24.037 59.417 51.171 1.00 30.49 292 THR A O 1
ATOM 2216 N N . GLN A 1 293 ? 22.174 58.211 50.796 1.00 30.47 293 GLN A N 1
ATOM 2217 C CA . GLN A 1 293 ? 22.413 58.075 49.371 1.00 30.28 293 GLN A CA 1
ATOM 2218 C C . GLN A 1 293 ? 21.110 57.624 48.728 1.00 30.93 293 GLN A C 1
ATOM 2219 O O . GLN A 1 293 ? 20.460 56.707 49.217 1.00 30.71 293 GLN A O 1
ATOM 2225 N N . ASP A 1 294 ? 20.734 58.272 47.633 1.00 31.43 294 ASP A N 1
ATOM 2226 C CA . ASP A 1 294 ? 19.500 57.939 46.943 1.00 33.63 294 ASP A CA 1
ATOM 2227 C C . ASP A 1 294 ? 19.690 56.746 46.013 1.00 33.39 294 ASP A C 1
ATOM 2228 O O . ASP A 1 294 ? 20.710 56.059 46.077 1.00 32.14 294 ASP A O 1
ATOM 2233 N N . TYR A 1 295 ? 18.701 56.494 45.157 1.00 33.96 295 TYR A N 1
ATOM 2234 C CA . TYR A 1 295 ? 18.789 55.380 44.219 1.00 34.60 295 TYR A CA 1
ATOM 2235 C C . TYR A 1 295 ? 19.699 55.781 43.073 1.00 33.24 295 TYR A C 1
ATOM 2236 O O . TYR A 1 295 ? 19.815 56.961 42.745 1.00 33.67 295 TYR A O 1
ATOM 2245 N N . PRO A 1 296 ? 20.356 54.803 42.443 1.00 33.11 296 PRO A N 1
ATOM 2246 C CA . PRO A 1 296 ? 21.256 55.081 41.324 1.00 35.12 296 PRO A CA 1
ATOM 2247 C C . PRO A 1 296 ? 20.534 55.534 40.044 1.00 37.23 296 PRO A C 1
ATOM 2248 O O . PRO A 1 296 ? 19.310 55.401 39.911 1.00 36.74 296 PRO A O 1
ATOM 2252 N N . THR A 1 297 ? 21.315 56.078 39.115 1.00 38.89 297 THR A N 1
ATOM 2253 C CA . THR A 1 297 ? 20.820 56.557 37.829 1.00 40.18 297 THR A CA 1
ATOM 2254 C C . THR A 1 297 ? 19.906 55.540 37.155 1.00 41.85 297 THR A C 1
ATOM 2255 O O . THR A 1 297 ? 18.907 55.891 36.522 1.00 39.44 297 THR A O 1
ATOM 2259 N N . ARG A 1 298 ? 20.267 54.271 37.295 1.00 43.38 298 ARG A N 1
ATOM 2260 C CA . ARG A 1 298 ? 19.521 53.194 36.678 1.00 44.99 298 ARG A CA 1
ATOM 2261 C C . ARG A 1 298 ? 19.995 51.879 37.265 1.00 46.79 298 ARG A C 1
ATOM 2262 O O . ARG A 1 298 ? 21.018 51.833 37.949 1.00 47.51 298 ARG A O 1
ATOM 2270 N N . GLU A 1 299 ? 19.251 50.812 36.997 1.00 47.72 299 GLU A N 1
ATOM 2271 C CA . GLU A 1 299 ? 19.621 49.497 37.485 1.00 48.59 299 GLU A CA 1
ATOM 2272 C C . GLU A 1 299 ? 20.563 48.868 36.462 1.00 48.16 299 GLU A C 1
ATOM 2273 O O . GLU A 1 299 ? 20.440 49.115 35.266 1.00 47.87 299 GLU A O 1
ATOM 2279 N N . VAL A 1 300 ? 21.511 48.070 36.940 1.00 47.85 300 VAL A N 1
ATOM 2280 C CA . VAL A 1 300 ? 22.479 47.398 36.077 1.00 48.62 300 VAL A CA 1
ATOM 2281 C C . VAL A 1 300 ? 22.639 45.960 36.564 1.00 49.26 300 VAL A C 1
ATOM 2282 O O . VAL A 1 300 ? 23.024 45.718 37.710 1.00 49.25 300 VAL A O 1
ATOM 2286 N N . ALA A 1 301 ? 22.347 45.008 35.686 1.00 49.95 301 ALA A N 1
ATOM 2287 C CA . ALA A 1 301 ? 22.435 43.600 36.040 1.00 50.11 301 ALA A CA 1
ATOM 2288 C C . ALA A 1 301 ? 23.795 42.976 35.766 1.00 49.72 301 ALA A C 1
ATOM 2289 O O . ALA A 1 301 ? 24.512 43.373 34.843 1.00 48.61 301 ALA A O 1
ATOM 2291 N N . GLY A 1 302 ? 24.134 41.985 36.582 1.00 49.74 302 GLY A N 1
ATOM 2292 C CA . GLY A 1 302 ? 25.392 41.286 36.428 1.00 50.71 302 GLY A CA 1
ATOM 2293 C C . GLY A 1 302 ? 26.432 41.667 37.459 1.00 52.32 302 GLY A C 1
ATOM 2294 O O . GLY A 1 302 ? 26.265 42.631 38.210 1.00 51.93 302 GLY A O 1
ATOM 2295 N N . ASP A 1 303 ? 27.509 40.891 37.494 1.00 53.32 303 ASP A N 1
ATOM 2296 C CA . ASP A 1 303 ? 28.612 41.133 38.406 1.00 53.77 303 ASP A CA 1
ATOM 2297 C C . ASP A 1 303 ? 29.925 41.050 37.658 1.00 52.85 303 ASP A C 1
ATOM 2298 O O . ASP A 1 303 ? 30.988 40.898 38.262 1.00 53.49 303 ASP A O 1
ATOM 2303 N N . THR A 1 304 ? 29.845 41.134 36.335 1.00 51.25 304 THR A N 1
ATOM 2304 C CA . THR A 1 304 ? 31.042 41.099 35.511 1.00 49.70 304 THR A CA 1
ATOM 2305 C C . THR A 1 304 ? 31.651 42.479 35.668 1.00 48.74 304 THR A C 1
ATOM 2306 O O . THR A 1 304 ? 31.031 43.361 36.261 1.00 49.46 304 THR A O 1
ATOM 2310 N N . LEU A 1 305 ? 32.857 42.677 35.154 1.00 46.67 305 LEU A N 1
ATOM 2311 C CA . LEU A 1 305 ? 33.496 43.974 35.287 1.00 43.98 305 LEU A CA 1
ATOM 2312 C C . LEU A 1 305 ? 32.677 45.047 34.588 1.00 43.88 305 LEU A C 1
ATOM 2313 O O . LEU A 1 305 ? 32.315 46.047 35.201 1.00 44.54 305 LEU A O 1
ATOM 2318 N N . PRO A 1 306 ? 32.356 44.850 33.298 1.00 43.53 306 PRO A N 1
ATOM 2319 C CA . PRO A 1 306 ? 31.567 45.876 32.617 1.00 43.04 306 PRO A CA 1
ATOM 2320 C C . PRO A 1 306 ? 30.283 46.212 33.368 1.00 42.90 306 PRO A C 1
ATOM 2321 O O . PRO A 1 306 ? 29.708 47.282 33.176 1.00 44.38 306 PRO A O 1
ATOM 2325 N N . ALA A 1 307 ? 29.841 45.305 34.232 1.00 43.01 307 ALA A N 1
ATOM 2326 C CA . ALA A 1 307 ? 28.620 45.531 35.005 1.00 42.54 307 ALA A CA 1
ATOM 2327 C C . ALA A 1 307 ? 28.897 46.379 36.245 1.00 41.97 307 ALA A C 1
ATOM 2328 O O . ALA A 1 307 ? 28.232 47.390 36.472 1.00 41.71 307 ALA A O 1
ATOM 2338 N N . TRP A 1 309 ? 31.417 48.135 36.723 1.00 41.79 309 TRP A N 1
ATOM 2339 C CA . TRP A 1 309 ? 32.021 49.352 36.222 1.00 39.20 309 TRP A CA 1
ATOM 2340 C C . TRP A 1 309 ? 30.919 50.375 35.986 1.00 39.45 309 TRP A C 1
ATOM 2341 O O . TRP A 1 309 ? 31.021 51.523 36.412 1.00 38.83 309 TRP A O 1
ATOM 2352 N N . ALA A 1 310 ? 29.863 49.946 35.302 1.00 39.53 310 ALA A N 1
ATOM 2353 C CA . ALA A 1 310 ? 28.730 50.819 35.022 1.00 39.35 310 ALA A CA 1
ATOM 2354 C C . ALA A 1 310 ? 28.039 51.173 36.333 1.00 39.17 310 ALA A C 1
ATOM 2355 O O . ALA A 1 310 ? 27.720 52.329 36.593 1.00 39.51 310 ALA A O 1
ATOM 2357 N N . ARG A 1 311 ? 27.811 50.151 37.148 1.00 39.11 311 ARG A N 1
ATOM 2358 C CA . ARG A 1 311 ? 27.174 50.295 38.446 1.00 39.00 311 ARG A CA 1
ATOM 2359 C C . ARG A 1 311 ? 27.808 51.458 39.203 1.00 40.25 311 ARG A C 1
ATOM 2360 O O . ARG A 1 311 ? 27.100 52.284 39.785 1.00 40.36 311 ARG A O 1
ATOM 2368 N N . ARG A 1 312 ? 29.140 51.528 39.189 1.00 39.30 312 ARG A N 1
ATOM 2369 C CA . ARG A 1 312 ? 29.838 52.601 39.893 1.00 38.46 312 ARG A CA 1
ATOM 2370 C C . ARG A 1 312 ? 29.592 53.991 39.320 1.00 39.46 312 ARG A C 1
ATOM 2371 O O . ARG A 1 312 ? 29.512 54.951 40.074 1.00 41.55 312 ARG A O 1
ATOM 2379 N N . LYS A 1 313 ? 29.486 54.104 37.997 1.00 40.20 313 LYS A N 1
ATOM 2380 C CA . LYS A 1 313 ? 29.244 55.401 37.364 1.00 40.74 313 LYS A CA 1
ATOM 2381 C C . LYS A 1 313 ? 27.797 55.840 37.575 1.00 42.03 313 LYS A C 1
ATOM 2382 O O . LYS A 1 313 ? 27.484 57.029 37.511 1.00 43.26 313 LYS A O 1
ATOM 2388 N N . THR A 1 314 ? 26.917 54.877 37.840 1.00 41.96 314 THR A N 1
ATOM 2389 C CA . THR A 1 314 ? 25.499 55.170 38.043 1.00 41.80 314 THR A CA 1
ATOM 2390 C C . THR A 1 314 ? 25.178 55.640 39.458 1.00 41.44 314 THR A C 1
ATOM 2391 O O . THR A 1 314 ? 24.156 56.290 39.680 1.00 41.81 314 THR A O 1
ATOM 2395 N N . LEU A 1 315 ? 26.055 55.300 40.402 1.00 40.37 315 LEU A N 1
ATOM 2396 C CA . LEU A 1 315 ? 25.899 55.651 41.810 1.00 38.44 315 LEU A CA 1
ATOM 2397 C C . LEU A 1 315 ? 25.356 57.045 42.087 1.00 38.44 315 LEU A C 1
ATOM 2398 O O . LEU A 1 315 ? 25.769 58.025 41.466 1.00 38.73 315 LEU A O 1
ATOM 2403 N N . ALA A 1 316 ? 24.424 57.125 43.027 1.00 38.44 316 ALA A N 1
ATOM 2404 C CA . ALA A 1 316 ? 23.872 58.403 43.422 1.00 37.57 316 ALA A CA 1
ATOM 2405 C C . ALA A 1 316 ? 24.885 58.936 44.421 1.00 38.54 316 ALA A C 1
ATOM 2406 O O . ALA A 1 316 ? 25.639 58.165 45.017 1.00 37.69 316 ALA A O 1
ATOM 2408 N N . ARG A 1 317 ? 24.904 60.251 44.601 1.00 39.75 317 ARG A N 1
ATOM 2409 C CA . ARG A 1 317 ? 25.840 60.883 45.521 1.00 41.43 317 ARG A CA 1
ATOM 2410 C C . ARG A 1 317 ? 25.583 60.507 46.986 1.00 40.38 317 ARG A C 1
ATOM 2411 O O . ARG A 1 317 ? 24.494 60.052 47.340 1.00 40.37 317 ARG A O 1
ATOM 2419 N N . THR A 1 318 ? 26.602 60.684 47.825 1.00 38.54 318 THR A N 1
ATOM 2420 C CA . THR A 1 318 ? 26.495 60.396 49.250 1.00 38.50 318 THR A CA 1
ATOM 2421 C C . THR A 1 318 ? 26.418 61.718 50.014 1.00 39.15 318 THR A C 1
ATOM 2422 O O . THR A 1 318 ? 27.366 62.501 50.009 1.00 40.00 318 THR A O 1
ATOM 2426 N N . ARG A 1 319 ? 25.287 61.964 50.670 1.00 40.03 319 ARG A N 1
ATOM 2427 C CA . ARG A 1 319 ? 25.086 63.195 51.434 1.00 39.52 319 ARG A CA 1
ATOM 2428 C C . ARG A 1 319 ? 25.125 62.942 52.942 1.00 37.84 319 ARG A C 1
ATOM 2429 O O . ARG A 1 319 ? 24.465 62.044 53.454 1.00 37.43 319 ARG A O 1
ATOM 2437 N N . PHE A 1 320 ? 25.919 63.733 53.649 1.00 35.97 320 PHE A N 1
ATOM 2438 C CA . PHE A 1 320 ? 26.033 63.594 55.098 1.00 35.34 320 PHE A CA 1
ATOM 2439 C C . PHE A 1 320 ? 25.114 64.605 55.771 1.00 34.48 320 PHE A C 1
ATOM 2440 O O . PHE A 1 320 ? 25.167 65.792 55.477 1.00 35.55 320 PHE A O 1
ATOM 2448 N N . GLN A 1 321 ? 24.265 64.131 56.672 1.00 33.72 321 GLN A N 1
ATOM 2449 C CA . GLN A 1 321 ? 23.320 65.011 57.338 1.00 33.57 321 GLN A CA 1
ATOM 2450 C C . GLN A 1 321 ? 23.033 64.644 58.780 1.00 32.91 321 GLN A C 1
ATOM 2451 O O . GLN A 1 321 ? 23.093 63.478 59.154 1.00 34.10 321 GLN A O 1
ATOM 2457 N N . PRO A 1 322 ? 22.698 65.651 59.603 1.00 32.80 322 PRO A N 1
ATOM 2458 C CA . PRO A 1 322 ? 22.385 65.542 61.032 1.00 33.04 322 PRO A CA 1
ATOM 2459 C C . PRO A 1 322 ? 21.248 64.596 61.379 1.00 33.20 322 PRO A C 1
ATOM 2460 O O . PRO A 1 322 ? 21.214 64.049 62.475 1.00 32.90 322 PRO A O 1
ATOM 2464 N N . SER A 1 323 ? 20.309 64.423 60.453 1.00 34.38 323 SER A N 1
ATOM 2465 C CA . SER A 1 323 ? 19.175 63.525 60.673 1.00 33.80 323 SER A CA 1
ATOM 2466 C C . SER A 1 323 ? 19.333 62.319 59.764 1.00 33.29 323 SER A C 1
ATOM 2467 O O . SER A 1 323 ? 19.796 62.447 58.633 1.00 32.83 323 SER A O 1
ATOM 2470 N N . PRO A 1 324 ? 18.930 61.131 60.248 1.00 33.59 324 PRO A N 1
ATOM 2471 C CA . PRO A 1 324 ? 19.012 59.864 59.514 1.00 33.17 324 PRO A CA 1
ATOM 2472 C C . PRO A 1 324 ? 18.280 59.840 58.179 1.00 32.80 324 PRO A C 1
ATOM 2473 O O . PRO A 1 324 ? 17.358 60.613 57.949 1.00 34.50 324 PRO A O 1
ATOM 2477 N N . GLY A 1 325 ? 18.710 58.937 57.305 1.00 32.43 325 GLY A N 1
ATOM 2478 C CA . GLY A 1 325 ? 18.109 58.810 55.991 1.00 31.11 325 GLY A CA 1
ATOM 2479 C C . GLY A 1 325 ? 18.597 57.566 55.278 1.00 31.49 325 GLY A C 1
ATOM 2480 O O . GLY A 1 325 ? 19.746 57.168 55.443 1.00 32.45 325 GLY A O 1
ATOM 2481 N N . PRO A 1 326 ? 17.751 56.929 54.463 1.00 31.73 326 PRO A N 1
ATOM 2482 C CA . PRO A 1 326 ? 18.146 55.716 53.741 1.00 31.19 326 PRO A CA 1
ATOM 2483 C C . PRO A 1 326 ? 19.398 55.829 52.893 1.00 31.28 326 PRO A C 1
ATOM 2484 O O . PRO A 1 326 ? 19.818 56.922 52.508 1.00 31.11 326 PRO A O 1
ATOM 2488 N N . HIS A 1 327 ? 19.994 54.673 52.619 1.00 32.37 327 HIS A N 1
ATOM 2489 C CA . HIS A 1 327 ? 21.195 54.569 51.795 1.00 32.40 327 HIS A CA 1
ATOM 2490 C C . HIS A 1 327 ? 20.947 53.381 50.876 1.00 33.37 327 HIS A C 1
ATOM 2491 O O . HIS A 1 327 ? 21.176 52.243 51.276 1.00 33.20 327 HIS A O 1
ATOM 2498 N N . HIS A 1 328 ? 20.472 53.630 49.657 1.00 36.01 328 HIS A N 1
ATOM 2499 C CA . HIS A 1 328 ? 20.182 52.523 48.750 1.00 39.61 328 HIS A CA 1
ATOM 2500 C C . HIS A 1 328 ? 21.392 51.715 48.335 1.00 38.04 328 HIS A C 1
ATOM 2501 O O . HIS A 1 328 ? 21.327 50.487 48.291 1.00 38.49 328 HIS A O 1
ATOM 2508 N N . GLY A 1 329 ? 22.484 52.397 47.999 1.00 37.09 329 GLY A N 1
ATOM 2509 C CA . GLY A 1 329 ? 23.682 51.692 47.583 1.00 33.20 329 GLY A CA 1
ATOM 2510 C C . GLY A 1 329 ? 23.942 50.526 48.510 1.00 32.40 329 GLY A C 1
ATOM 2511 O O . GLY A 1 329 ? 24.338 49.447 48.076 1.00 30.94 329 GLY A O 1
ATOM 2520 N N . GLY A 1 331 ? 21.490 49.347 50.998 1.00 28.27 331 GLY A N 1
ATOM 2521 C CA . GLY A 1 331 ? 20.329 48.607 51.460 1.00 26.49 331 GLY A CA 1
ATOM 2522 C C . GLY A 1 331 ? 20.128 48.754 52.962 1.00 27.22 331 GLY A C 1
ATOM 2523 O O . GLY A 1 331 ? 19.883 47.770 53.673 1.00 26.51 331 GLY A O 1
ATOM 2524 N N . LEU A 1 332 ? 20.226 49.995 53.435 1.00 25.88 332 LEU A N 1
ATOM 2525 C CA . LEU A 1 332 ? 20.074 50.330 54.847 1.00 26.06 332 LEU A CA 1
ATOM 2526 C C . LEU A 1 332 ? 19.165 51.545 55.003 1.00 26.51 332 LEU A C 1
ATOM 2527 O O . LEU A 1 332 ? 19.218 52.463 54.185 1.00 27.46 332 LEU A O 1
ATOM 2532 N N . ASP A 1 333 ? 18.334 51.561 56.044 1.00 26.58 333 ASP A N 1
ATOM 2533 C CA . ASP A 1 333 ? 17.444 52.706 56.260 1.00 27.08 333 ASP A CA 1
ATOM 2534 C C . ASP A 1 333 ? 18.219 53.896 56.803 1.00 26.68 333 ASP A C 1
ATOM 2535 O O . ASP A 1 333 ? 17.928 55.040 56.470 1.00 26.54 333 ASP A O 1
ATOM 2540 N N . LEU A 1 334 ? 19.201 53.615 57.650 1.00 26.87 334 LEU A N 1
ATOM 2541 C CA . LEU A 1 334 ? 20.046 54.650 58.236 1.00 25.97 334 LEU A CA 1
ATOM 2542 C C . LEU A 1 334 ? 21.423 54.031 58.382 1.00 25.51 334 LEU A C 1
ATOM 2543 O O . LEU A 1 334 ? 21.538 52.803 58.447 1.00 26.94 334 LEU A O 1
ATOM 2548 N N . TYR A 1 335 ? 22.457 54.870 58.424 1.00 26.06 335 TYR A N 1
ATOM 2549 C CA . TYR A 1 335 ? 23.838 54.397 58.547 1.00 24.11 335 TYR A CA 1
ATOM 2550 C C . TYR A 1 335 ? 24.801 55.546 58.842 1.00 23.29 335 TYR A C 1
ATOM 2551 O O . TYR A 1 335 ? 24.519 56.699 58.520 1.00 22.64 335 TYR A O 1
ATOM 2560 N N . ALA A 1 336 ? 25.937 55.217 59.453 1.00 23.33 336 ALA A N 1
ATOM 2561 C CA . ALA A 1 336 ? 26.985 56.195 59.757 1.00 21.87 336 ALA A CA 1
ATOM 2562 C C . ALA A 1 336 ? 28.318 55.461 59.732 1.00 22.21 336 ALA A C 1
ATOM 2563 O O . ALA A 1 336 ? 28.373 54.270 60.004 1.00 21.52 336 ALA A O 1
ATOM 2565 N N . GLN A 1 337 ? 29.388 56.160 59.386 1.00 23.49 337 GLN A N 1
ATOM 2566 C CA . GLN A 1 337 ? 30.702 55.535 59.373 1.00 23.76 337 GLN A CA 1
ATOM 2567 C C . GLN A 1 337 ? 31.292 55.849 60.732 1.00 23.84 337 GLN A C 1
ATOM 2568 O O . GLN A 1 337 ? 31.540 57.016 61.039 1.00 26.06 337 GLN A O 1
ATOM 2574 N N . ALA A 1 338 ? 31.547 54.831 61.539 1.00 21.97 338 ALA A N 1
ATOM 2575 C CA . ALA A 1 338 ? 32.081 55.088 62.860 1.00 21.80 338 ALA A CA 1
ATOM 2576 C C . ALA A 1 338 ? 33.309 54.290 63.228 1.00 21.13 338 ALA A C 1
ATOM 2577 O O . ALA A 1 338 ? 33.737 54.326 64.378 1.00 23.84 338 ALA A O 1
ATOM 2579 N N . THR A 1 339 ? 33.897 53.587 62.272 1.00 20.77 339 THR A N 1
ATOM 2580 C CA . THR A 1 339 ? 35.043 52.741 62.587 1.00 19.89 339 THR A CA 1
ATOM 2581 C C . THR A 1 339 ? 36.444 53.256 62.233 1.00 19.77 339 THR A C 1
ATOM 2582 O O . THR A 1 339 ? 37.441 52.608 62.550 1.00 17.47 339 THR A O 1
ATOM 2586 N N . SER A 1 340 ? 36.521 54.426 61.607 1.00 20.22 340 SER A N 1
ATOM 2587 C CA . SER A 1 340 ? 37.812 54.984 61.222 1.00 20.35 340 SER A CA 1
ATOM 2588 C C . SER A 1 340 ? 37.986 56.445 61.641 1.00 20.79 340 SER A C 1
ATOM 2589 O O . SER A 1 340 ? 38.236 57.311 60.799 1.00 20.53 340 SER A O 1
ATOM 2592 N N . PRO A 1 341 ? 37.870 56.734 62.955 1.00 21.23 341 PRO A N 1
ATOM 2593 C CA . PRO A 1 341 ? 38.008 58.082 63.515 1.00 21.72 341 PRO A CA 1
ATOM 2594 C C . PRO A 1 341 ? 39.452 58.553 63.547 1.00 23.20 341 PRO A C 1
ATOM 2595 O O . PRO A 1 341 ? 39.739 59.709 63.831 1.00 24.54 341 PRO A O 1
ATOM 2607 N N . ARG A 1 343 ? 41.439 58.210 60.856 1.00 28.13 343 ARG A N 1
ATOM 2608 C CA . ARG A 1 343 ? 41.850 58.534 59.499 1.00 26.02 343 ARG A CA 1
ATOM 2609 C C . ARG A 1 343 ? 40.813 59.288 58.659 1.00 26.10 343 ARG A C 1
ATOM 2610 O O . ARG A 1 343 ? 41.142 59.854 57.618 1.00 25.03 343 ARG A O 1
ATOM 2618 N N . ARG A 1 344 ? 39.561 59.286 59.101 1.00 24.76 344 ARG A N 1
ATOM 2619 C CA . ARG A 1 344 ? 38.496 60.016 58.409 1.00 23.72 344 ARG A CA 1
ATOM 2620 C C . ARG A 1 344 ? 37.898 60.961 59.431 1.00 23.28 344 ARG A C 1
ATOM 2621 O O . ARG A 1 344 ? 37.554 60.541 60.532 1.00 25.37 344 ARG A O 1
ATOM 2629 N N . TYR A 1 345 ? 37.776 62.233 59.072 1.00 21.72 345 TYR A N 1
ATOM 2630 C CA . TYR A 1 345 ? 37.242 63.223 59.997 1.00 21.60 345 TYR A CA 1
ATOM 2631 C C . TYR A 1 345 ? 35.802 62.964 60.437 1.00 22.51 345 TYR A C 1
ATOM 2632 O O . TYR A 1 345 ? 35.486 63.072 61.628 1.00 22.68 345 TYR A O 1
ATOM 2641 N N . LEU A 1 346 ? 34.934 62.630 59.488 1.00 22.40 346 LEU A N 1
ATOM 2642 C CA . LEU A 1 346 ? 33.542 62.360 59.810 1.00 25.13 346 LEU A CA 1
ATOM 2643 C C . LEU A 1 346 ? 33.398 61.293 60.893 1.00 25.48 346 LEU A C 1
ATOM 2644 O O . LEU A 1 346 ? 32.525 61.390 61.766 1.00 25.66 346 LEU A O 1
ATOM 2649 N N . ASP A 1 347 ? 34.259 60.281 60.837 1.00 23.82 347 ASP A N 1
ATOM 2650 C CA . ASP A 1 347 ? 34.221 59.189 61.806 1.00 23.30 347 ASP A CA 1
ATOM 2651 C C . ASP A 1 347 ? 34.587 59.703 63.193 1.00 23.33 347 ASP A C 1
ATOM 2652 O O . ASP A 1 347 ? 34.012 59.289 64.206 1.00 21.66 347 ASP A O 1
ATOM 2657 N N . LEU A 1 348 ? 35.548 60.615 63.237 1.00 25.15 348 LEU A N 1
ATOM 2658 C CA . LEU A 1 348 ? 35.975 61.186 64.500 1.00 24.37 348 LEU A CA 1
ATOM 2659 C C . LEU A 1 348 ? 34.807 61.926 65.126 1.00 23.98 348 LEU A C 1
ATOM 2660 O O . LEU A 1 348 ? 34.581 61.828 66.335 1.00 24.00 348 LEU A O 1
ATOM 2665 N N . VAL A 1 349 ? 34.067 62.660 64.298 1.00 22.95 349 VAL A N 1
ATOM 2666 C CA . VAL A 1 349 ? 32.923 63.431 64.774 1.00 23.18 349 VAL A CA 1
ATOM 2667 C C . VAL A 1 349 ? 31.870 62.535 65.414 1.00 23.21 349 VAL A C 1
ATOM 2668 O O . VAL A 1 349 ? 31.269 62.892 66.435 1.00 22.23 349 VAL A O 1
ATOM 2672 N N . VAL A 1 350 ? 31.648 61.380 64.794 1.00 23.22 350 VAL A N 1
ATOM 2673 C CA . VAL A 1 350 ? 30.701 60.403 65.290 1.00 22.11 350 VAL A CA 1
ATOM 2674 C C . VAL A 1 350 ? 31.103 60.065 66.729 1.00 22.62 350 VAL A C 1
ATOM 2675 O O . VAL A 1 350 ? 30.271 60.051 67.632 1.00 22.21 350 VAL A O 1
ATOM 2679 N N . HIS A 1 351 ? 32.391 59.825 66.943 1.00 23.47 351 HIS A N 1
ATOM 2680 C CA . HIS A 1 351 ? 32.882 59.491 68.273 1.00 25.25 351 HIS A CA 1
ATOM 2681 C C . HIS A 1 351 ? 32.815 60.656 69.255 1.00 25.94 351 HIS A C 1
ATOM 2682 O O . HIS A 1 351 ? 32.681 60.453 70.460 1.00 24.49 351 HIS A O 1
ATOM 2689 N N . GLN A 1 352 ? 32.926 61.878 68.752 1.00 26.97 352 GLN A N 1
ATOM 2690 C CA . GLN A 1 352 ? 32.841 63.030 69.640 1.00 27.59 352 GLN A CA 1
ATOM 2691 C C . GLN A 1 352 ? 31.381 63.132 70.071 1.00 27.78 352 GLN A C 1
ATOM 2692 O O . GLN A 1 352 ? 31.075 63.403 71.231 1.00 25.87 352 GLN A O 1
ATOM 2698 N N . GLN A 1 353 ? 30.482 62.894 69.121 1.00 27.16 353 GLN A N 1
ATOM 2699 C CA . GLN A 1 353 ? 29.064 62.942 69.417 1.00 29.58 353 GLN A CA 1
ATOM 2700 C C . GLN A 1 353 ? 28.668 61.830 70.388 1.00 31.40 353 GLN A C 1
ATOM 2701 O O . GLN A 1 353 ? 28.066 62.096 71.430 1.00 30.60 353 GLN A O 1
ATOM 2707 N N . LEU A 1 354 ? 29.014 60.589 70.045 1.00 31.12 354 LEU A N 1
ATOM 2708 C CA . LEU A 1 354 ? 28.686 59.446 70.888 1.00 30.67 354 LEU A CA 1
ATOM 2709 C C . LEU A 1 354 ? 29.273 59.631 72.282 1.00 30.85 354 LEU A C 1
ATOM 2710 O O . LEU A 1 354 ? 28.596 59.428 73.288 1.00 30.07 354 LEU A O 1
ATOM 2715 N N . ARG A 1 355 ? 30.535 60.025 72.331 1.00 31.10 355 ARG A N 1
ATOM 2716 C CA . ARG A 1 355 ? 31.216 60.230 73.599 1.00 32.66 355 ARG A CA 1
ATOM 2717 C C . ARG A 1 355 ? 30.524 61.298 74.441 1.00 32.47 355 ARG A C 1
ATOM 2718 O O . ARG A 1 355 ? 30.376 61.150 75.652 1.00 32.60 355 ARG A O 1
ATOM 2726 N N . ALA A 1 356 ? 30.097 62.372 73.790 1.00 32.89 356 ALA A N 1
ATOM 2727 C CA . ALA A 1 356 ? 29.430 63.460 74.484 1.00 33.14 356 ALA A CA 1
ATOM 2728 C C . ALA A 1 356 ? 28.200 62.919 75.186 1.00 34.77 356 ALA A C 1
ATOM 2729 O O . ALA A 1 356 ? 28.021 63.122 76.392 1.00 35.98 356 ALA A O 1
ATOM 2731 N N . PHE A 1 357 ? 27.349 62.237 74.424 1.00 35.26 357 PHE A N 1
ATOM 2732 C CA . PHE A 1 357 ? 26.133 61.666 74.974 1.00 36.28 357 PHE A CA 1
ATOM 2733 C C . PHE A 1 357 ? 26.484 60.656 76.043 1.00 37.41 357 PHE A C 1
ATOM 2734 O O . PHE A 1 357 ? 25.948 60.689 77.148 1.00 36.45 357 PHE A O 1
ATOM 2742 N N . LEU A 1 358 ? 27.383 59.748 75.686 1.00 39.72 358 LEU A N 1
ATOM 2743 C CA . LEU A 1 358 ? 27.816 58.693 76.586 1.00 41.81 358 LEU A CA 1
ATOM 2744 C C . LEU A 1 358 ? 28.302 59.310 77.862 1.00 42.82 358 LEU A C 1
ATOM 2745 O O . LEU A 1 358 ? 29.499 59.412 78.097 1.00 45.35 358 LEU A O 1
ATOM 2750 N N . ALA A 1 359 ? 27.355 59.727 78.686 1.00 43.93 359 ALA A N 1
ATOM 2751 C CA . ALA A 1 359 ? 27.684 60.351 79.942 1.00 45.73 359 ALA A CA 1
ATOM 2752 C C . ALA A 1 359 ? 28.331 61.709 79.696 1.00 45.95 359 ALA A C 1
ATOM 2753 O O . ALA A 1 359 ? 29.487 61.793 79.269 1.00 44.20 359 ALA A O 1
ATOM 2755 N N . GLY A 1 360 ? 27.579 62.774 79.946 1.00 46.23 360 GLY A N 1
ATOM 2756 C CA . GLY A 1 360 ? 28.148 64.088 79.755 1.00 49.01 360 GLY A CA 1
ATOM 2757 C C . GLY A 1 360 ? 27.283 65.183 79.178 1.00 49.59 360 GLY A C 1
ATOM 2758 O O . GLY A 1 360 ? 26.057 65.113 79.192 1.00 48.89 360 GLY A O 1
ATOM 2759 N N . ARG A 1 361 ? 27.968 66.207 78.681 1.00 50.92 361 ARG A N 1
ATOM 2760 C CA . ARG A 1 361 ? 27.348 67.384 78.088 1.00 52.49 361 ARG A CA 1
ATOM 2761 C C . ARG A 1 361 ? 26.620 67.037 76.791 1.00 50.79 361 ARG A C 1
ATOM 2762 O O . ARG A 1 361 ? 26.602 65.885 76.365 1.00 50.06 361 ARG A O 1
ATOM 2770 N N . ASP A 1 362 ? 26.014 68.040 76.171 1.00 50.22 362 ASP A N 1
ATOM 2771 C CA . ASP A 1 362 ? 25.276 67.831 74.937 1.00 50.53 362 ASP A CA 1
ATOM 2772 C C . ASP A 1 362 ? 26.205 67.736 73.747 1.00 49.56 362 ASP A C 1
ATOM 2773 O O . ASP A 1 362 ? 27.259 68.376 73.712 1.00 49.65 362 ASP A O 1
ATOM 2778 N N . PRO A 1 363 ? 25.828 66.922 72.753 1.00 48.45 363 PRO A N 1
ATOM 2779 C CA . PRO A 1 363 ? 26.653 66.769 71.552 1.00 46.61 363 PRO A CA 1
ATOM 2780 C C . PRO A 1 363 ? 26.537 68.082 70.774 1.00 44.20 363 PRO A C 1
ATOM 2781 O O . PRO A 1 363 ? 26.109 69.090 71.322 1.00 42.76 363 PRO A O 1
ATOM 2785 N N . LEU A 1 364 ? 26.912 68.078 69.504 1.00 42.26 364 LEU A N 1
ATOM 2786 C CA . LEU A 1 364 ? 26.794 69.282 68.699 1.00 40.84 364 LEU A CA 1
ATOM 2787 C C . LEU A 1 364 ? 25.402 69.300 68.074 1.00 40.02 364 LEU A C 1
ATOM 2788 O O . LEU A 1 364 ? 24.803 68.250 67.845 1.00 39.90 364 LEU A O 1
ATOM 2793 N N . SER A 1 365 ? 24.882 70.492 67.810 1.00 39.30 365 SER A N 1
ATOM 2794 C CA . SER A 1 365 ? 23.560 70.626 67.211 1.00 38.86 365 SER A CA 1
ATOM 2795 C C . SER A 1 365 ? 23.634 70.357 65.706 1.00 39.65 365 SER A C 1
ATOM 2796 O O . SER A 1 365 ? 24.711 70.402 65.121 1.00 40.89 365 SER A O 1
ATOM 2799 N N . SER A 1 366 ? 22.494 70.079 65.082 1.00 40.54 366 SER A N 1
ATOM 2800 C CA . SER A 1 366 ? 22.466 69.824 63.645 1.00 41.55 366 SER A CA 1
ATOM 2801 C C . SER A 1 366 ? 23.047 71.014 62.883 1.00 42.08 366 SER A C 1
ATOM 2802 O O . SER A 1 366 ? 23.479 70.880 61.738 1.00 42.91 366 SER A O 1
ATOM 2805 N N . LYS A 1 367 ? 23.050 72.181 63.516 1.00 43.62 367 LYS A N 1
ATOM 2806 C CA . LYS A 1 367 ? 23.560 73.383 62.866 1.00 44.73 367 LYS A CA 1
ATOM 2807 C C . LYS A 1 367 ? 25.081 73.344 62.749 1.00 44.44 367 LYS A C 1
ATOM 2808 O O . LYS A 1 367 ? 25.625 73.336 61.643 1.00 43.72 367 LYS A O 1
ATOM 2814 N N . VAL A 1 368 ? 25.769 73.319 63.886 1.00 43.61 368 VAL A N 1
ATOM 2815 C CA . VAL A 1 368 ? 27.224 73.270 63.871 1.00 44.28 368 VAL A CA 1
ATOM 2816 C C . VAL A 1 368 ? 27.690 71.989 63.184 1.00 44.60 368 VAL A C 1
ATOM 2817 O O . VAL A 1 368 ? 28.806 71.914 62.660 1.00 44.42 368 VAL A O 1
ATOM 2829 N N . ALA A 1 370 ? 26.224 70.377 60.455 1.00 39.08 370 ALA A N 1
ATOM 2830 C CA . ALA A 1 370 ? 26.256 70.548 59.011 1.00 37.20 370 ALA A CA 1
ATOM 2831 C C . ALA A 1 370 ? 27.483 71.379 58.659 1.00 36.24 370 ALA A C 1
ATOM 2832 O O . ALA A 1 370 ? 28.080 71.212 57.596 1.00 36.56 370 ALA A O 1
ATOM 2834 N N . ALA A 1 371 ? 27.855 72.271 59.573 1.00 35.16 371 ALA A N 1
ATOM 2835 C CA . ALA A 1 371 ? 29.009 73.141 59.389 1.00 33.50 371 ALA A CA 1
ATOM 2836 C C . ALA A 1 371 ? 30.331 72.378 59.291 1.00 32.06 371 ALA A C 1
ATOM 2837 O O . ALA A 1 371 ? 31.089 72.576 58.344 1.00 29.85 371 ALA A O 1
ATOM 2839 N N . HIS A 1 372 ? 30.617 71.515 60.265 1.00 30.77 372 HIS A N 1
ATOM 2840 C CA . HIS A 1 372 ? 31.862 70.754 60.239 1.00 31.08 372 HIS A CA 1
ATOM 2841 C C . HIS A 1 372 ? 31.899 69.745 59.094 1.00 31.47 372 HIS A C 1
ATOM 2842 O O . HIS A 1 372 ? 32.976 69.419 58.583 1.00 33.00 372 HIS A O 1
ATOM 2849 N N . ILE A 1 373 ? 30.729 69.256 58.689 1.00 31.12 373 ILE A N 1
ATOM 2850 C CA . ILE A 1 373 ? 30.635 68.313 57.579 1.00 31.36 373 ILE A CA 1
ATOM 2851 C C . ILE A 1 373 ? 31.087 69.052 56.321 1.00 32.09 373 ILE A C 1
ATOM 2852 O O . ILE A 1 373 ? 31.916 68.563 55.561 1.00 31.99 373 ILE A O 1
ATOM 2857 N N . ALA A 1 374 ? 30.552 70.251 56.131 1.00 32.60 374 ALA A N 1
ATOM 2858 C CA . ALA A 1 374 ? 30.892 71.076 54.980 1.00 33.23 374 ALA A CA 1
ATOM 2859 C C . ALA A 1 374 ? 32.375 71.460 54.977 1.00 33.30 374 ALA A C 1
ATOM 2860 O O . ALA A 1 374 ? 33.082 71.238 53.996 1.00 33.39 374 ALA A O 1
ATOM 2862 N N . GLU A 1 375 ? 32.838 72.032 56.080 1.00 35.09 375 GLU A N 1
ATOM 2863 C CA . GLU A 1 375 ? 34.223 72.471 56.210 1.00 38.05 375 GLU A CA 1
ATOM 2864 C C . GLU A 1 375 ? 35.249 71.366 55.945 1.00 38.62 375 GLU A C 1
ATOM 2865 O O . GLU A 1 375 ? 36.228 71.584 55.231 1.00 38.83 375 GLU A O 1
ATOM 2871 N N . SER A 1 376 ? 35.017 70.182 56.507 1.00 38.39 376 SER A N 1
ATOM 2872 C CA . SER A 1 376 ? 35.935 69.056 56.351 1.00 36.59 376 SER A CA 1
ATOM 2873 C C . SER A 1 376 ? 35.943 68.414 54.964 1.00 35.82 376 SER A C 1
ATOM 2874 O O . SER A 1 376 ? 37.009 68.186 54.392 1.00 35.98 376 SER A O 1
ATOM 2877 N N . GLN A 1 377 ? 34.763 68.121 54.428 1.00 33.77 377 GLN A N 1
ATOM 2878 C CA . GLN A 1 377 ? 34.654 67.491 53.112 1.00 33.44 377 GLN A CA 1
ATOM 2879 C C . GLN A 1 377 ? 35.534 68.136 52.061 1.00 33.92 377 GLN A C 1
ATOM 2880 O O . GLN A 1 377 ? 36.215 67.443 51.311 1.00 33.51 377 GLN A O 1
ATOM 2894 N N . ASN A 1 379 ? 38.247 69.770 52.465 1.00 30.75 379 ASN A N 1
ATOM 2895 C CA . ASN A 1 379 ? 39.611 69.380 52.749 1.00 29.83 379 ASN A CA 1
ATOM 2896 C C . ASN A 1 379 ? 39.831 67.904 52.418 1.00 28.56 379 ASN A C 1
ATOM 2897 O O . ASN A 1 379 ? 40.896 67.513 51.932 1.00 27.06 379 ASN A O 1
ATOM 2902 N N . ALA A 1 380 ? 38.818 67.081 52.674 1.00 26.72 380 ALA A N 1
ATOM 2903 C CA . ALA A 1 380 ? 38.930 65.657 52.399 1.00 24.94 380 ALA A CA 1
ATOM 2904 C C . ALA A 1 380 ? 39.000 65.418 50.896 1.00 24.19 380 ALA A C 1
ATOM 2905 O O . ALA A 1 380 ? 39.708 64.515 50.439 1.00 24.09 380 ALA A O 1
ATOM 2907 N N . ASP A 1 381 ? 38.272 66.225 50.127 1.00 23.33 381 ASP A N 1
ATOM 2908 C CA . ASP A 1 381 ? 38.288 66.095 48.669 1.00 23.19 381 ASP A CA 1
ATOM 2909 C C . ASP A 1 381 ? 39.703 66.324 48.147 1.00 23.36 381 ASP A C 1
ATOM 2910 O O . ASP A 1 381 ? 40.216 65.530 47.364 1.00 21.91 381 ASP A O 1
ATOM 2915 N N . ALA A 1 382 ? 40.317 67.421 48.583 1.00 24.11 382 ALA A N 1
ATOM 2916 C CA . ALA A 1 382 ? 41.675 67.765 48.183 1.00 25.26 382 ALA A CA 1
ATOM 2917 C C . ALA A 1 382 ? 42.643 66.648 48.572 1.00 25.01 382 ALA A C 1
ATOM 2918 O O . ALA A 1 382 ? 43.415 66.171 47.745 1.00 27.54 382 ALA A O 1
ATOM 2920 N N . THR A 1 383 ? 42.602 66.235 49.829 1.00 24.18 383 THR A N 1
ATOM 2921 C CA . THR A 1 383 ? 43.477 65.175 50.303 1.00 25.52 383 THR A CA 1
ATOM 2922 C C . THR A 1 383 ? 43.348 63.906 49.446 1.00 26.13 383 THR A C 1
ATOM 2923 O O . THR A 1 383 ? 44.350 63.331 49.026 1.00 27.13 383 THR A O 1
ATOM 2927 N N . ARG A 1 384 ? 42.121 63.476 49.171 1.00 26.93 384 ARG A N 1
ATOM 2928 C CA . ARG A 1 384 ? 41.911 62.273 48.368 1.00 28.29 384 ARG A CA 1
ATOM 2929 C C . ARG A 1 384 ? 42.371 62.405 46.920 1.00 28.89 384 ARG A C 1
ATOM 2930 O O . ARG A 1 384 ? 42.892 61.446 46.344 1.00 29.61 384 ARG A O 1
ATOM 2938 N N . GLN A 1 385 ? 42.180 63.580 46.327 1.00 28.18 385 GLN A N 1
ATOM 2939 C CA . GLN A 1 385 ? 42.598 63.781 44.953 1.00 28.41 385 GLN A CA 1
ATOM 2940 C C . GLN A 1 385 ? 44.115 63.650 44.944 1.00 30.63 385 GLN A C 1
ATOM 2941 O O . GLN A 1 385 ? 44.692 63.045 44.033 1.00 31.48 385 GLN A O 1
ATOM 2947 N N . ALA A 1 386 ? 44.757 64.206 45.971 1.00 28.92 386 ALA A N 1
ATOM 2948 C CA . ALA A 1 386 ? 46.210 64.129 46.092 1.00 27.64 386 ALA A CA 1
ATOM 2949 C C . ALA A 1 386 ? 46.638 62.665 46.066 1.00 28.77 386 ALA A C 1
ATOM 2950 O O . ALA A 1 386 ? 47.612 62.303 45.406 1.00 28.39 386 ALA A O 1
ATOM 2952 N N . GLU A 1 387 ? 45.901 61.822 46.787 1.00 28.91 387 GLU A N 1
ATOM 2953 C CA . GLU A 1 387 ? 46.209 60.401 46.831 1.00 28.35 387 GLU A CA 1
ATOM 2954 C C . GLU A 1 387 ? 46.069 59.754 45.463 1.00 26.95 387 GLU A C 1
ATOM 2955 O O . GLU A 1 387 ? 46.945 59.016 45.031 1.00 24.40 387 GLU A O 1
ATOM 2961 N N . ARG A 1 388 ? 44.965 60.047 44.784 1.00 26.44 388 ARG A N 1
ATOM 2962 C CA . ARG A 1 388 ? 44.708 59.488 43.466 1.00 26.26 388 ARG A CA 1
ATOM 2963 C C . ARG A 1 388 ? 45.805 59.897 42.493 1.00 25.49 388 ARG A C 1
ATOM 2964 O O . ARG A 1 388 ? 46.358 59.057 41.795 1.00 25.52 388 ARG A O 1
ATOM 2972 N N . LEU A 1 389 ? 46.109 61.193 42.454 1.00 23.93 389 LEU A N 1
ATOM 2973 C CA . LEU A 1 389 ? 47.121 61.723 41.550 1.00 23.96 389 LEU A CA 1
ATOM 2974 C C . LEU A 1 389 ? 48.505 61.140 41.781 1.00 24.15 389 LEU A C 1
ATOM 2975 O O . LEU A 1 389 ? 49.275 60.963 40.846 1.00 24.28 389 LEU A O 1
ATOM 2980 N N . SER A 1 390 ? 48.822 60.830 43.025 1.00 25.37 390 SER A N 1
ATOM 2981 C CA . SER A 1 390 ? 50.124 60.267 43.326 1.00 27.20 390 SER A CA 1
ATOM 2982 C C . SER A 1 390 ? 50.174 58.773 43.037 1.00 30.35 390 SER A C 1
ATOM 2983 O O . SER A 1 390 ? 51.206 58.255 42.613 1.00 31.58 390 SER A O 1
ATOM 2986 N N . ARG A 1 391 ? 49.060 58.081 43.259 1.00 31.34 391 ARG A N 1
ATOM 2987 C CA . ARG A 1 391 ? 49.006 56.651 42.989 1.00 32.35 391 ARG A CA 1
ATOM 2988 C C . ARG A 1 391 ? 49.133 56.480 41.489 1.00 31.51 391 ARG A C 1
ATOM 2989 O O . ARG A 1 391 ? 49.662 55.482 41.015 1.00 32.22 391 ARG A O 1
ATOM 2997 N N . ARG A 1 392 ? 48.652 57.471 40.748 1.00 30.46 392 ARG A N 1
ATOM 2998 C CA . ARG A 1 392 ? 48.707 57.435 39.295 1.00 30.41 392 ARG A CA 1
ATOM 2999 C C . ARG A 1 392 ? 50.147 57.641 38.859 1.00 31.33 392 ARG A C 1
ATOM 3000 O O . ARG A 1 392 ? 50.659 56.944 37.991 1.00 33.37 392 ARG A O 1
ATOM 3008 N N . HIS A 1 393 ? 50.790 58.620 39.474 1.00 30.12 393 HIS A N 1
ATOM 3009 C CA . HIS A 1 393 ? 52.168 58.960 39.185 1.00 29.85 393 HIS A CA 1
ATOM 3010 C C . HIS A 1 393 ? 53.059 57.726 39.321 1.00 29.44 393 HIS A C 1
ATOM 3011 O O . HIS A 1 393 ? 53.744 57.330 38.374 1.00 30.65 393 HIS A O 1
ATOM 3018 N N . HIS A 1 394 ? 53.031 57.105 40.493 1.00 27.93 394 HIS A N 1
ATOM 3019 C CA . HIS A 1 394 ? 53.852 55.930 40.729 1.00 26.18 394 HIS A CA 1
ATOM 3020 C C . HIS A 1 394 ? 53.403 54.740 39.911 1.00 25.66 394 HIS A C 1
ATOM 3021 O O . HIS A 1 394 ? 54.222 53.925 39.504 1.00 28.02 394 HIS A O 1
ATOM 3028 N N . THR A 1 395 ? 52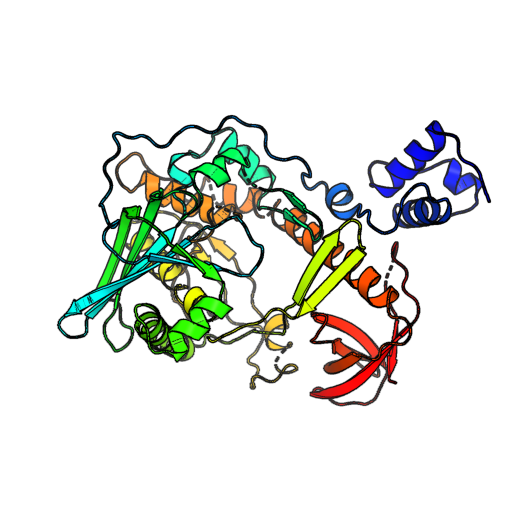.111 54.618 39.650 1.00 26.15 395 THR A N 1
ATOM 3029 C CA . THR A 1 395 ? 51.684 53.497 38.824 1.00 26.57 395 THR A CA 1
ATOM 3030 C C . THR A 1 395 ? 52.311 53.670 37.438 1.00 26.76 395 THR A C 1
ATOM 3031 O O . THR A 1 395 ? 52.698 52.691 36.805 1.00 28.21 395 THR A O 1
ATOM 3035 N N . LEU A 1 396 ? 52.432 54.912 36.975 1.00 25.86 396 LEU A N 1
ATOM 3036 C CA . LEU A 1 396 ? 53.048 55.165 35.677 1.00 25.48 396 LEU A CA 1
ATOM 3037 C C . LEU A 1 396 ? 54.506 54.725 35.673 1.00 26.39 396 LEU A C 1
ATOM 3038 O O . LEU A 1 396 ? 54.979 54.127 34.701 1.00 26.17 396 LEU A O 1
ATOM 3043 N N . ARG A 1 397 ? 55.211 55.022 36.761 1.00 26.36 397 ARG A N 1
ATOM 3044 C CA . ARG A 1 397 ? 56.612 54.652 36.892 1.00 26.80 397 ARG A CA 1
ATOM 3045 C C . ARG A 1 397 ? 56.734 53.152 36.721 1.00 28.00 397 ARG A C 1
ATOM 3046 O O . ARG A 1 397 ? 57.538 52.652 35.930 1.00 25.95 397 ARG A O 1
ATOM 3054 N N . PHE A 1 398 ? 55.929 52.443 37.498 1.00 30.22 398 PHE A N 1
ATOM 3055 C CA . PHE A 1 398 ? 55.905 50.993 37.468 1.00 31.12 398 PHE A CA 1
ATOM 3056 C C . PHE A 1 398 ? 55.741 50.527 36.024 1.00 31.80 398 PHE A C 1
ATOM 3057 O O . PHE A 1 398 ? 56.524 49.723 35.527 1.00 33.46 398 PHE A O 1
ATOM 3065 N N . ILE A 1 399 ? 54.731 51.052 35.347 1.00 31.25 399 ILE A N 1
ATOM 3066 C CA . ILE A 1 399 ? 54.491 50.688 33.966 1.00 32.83 399 ILE A CA 1
ATOM 3067 C C . ILE A 1 399 ? 55.732 50.907 33.102 1.00 34.25 399 ILE A C 1
ATOM 3068 O O . ILE A 1 399 ? 56.083 50.060 32.284 1.00 33.80 399 ILE A O 1
ATOM 3073 N N . ALA A 1 400 ? 56.387 52.049 33.291 1.00 36.00 400 ALA A N 1
ATOM 3074 C CA . ALA A 1 400 ? 57.571 52.408 32.514 1.00 37.24 400 ALA A CA 1
ATOM 3075 C C . ALA A 1 400 ? 58.771 51.486 32.725 1.00 38.51 400 ALA A C 1
ATOM 3076 O O . ALA A 1 400 ? 59.594 51.311 31.823 1.00 38.54 400 ALA A O 1
ATOM 3078 N N . ALA A 1 401 ? 58.871 50.905 33.916 1.00 39.51 401 ALA A N 1
ATOM 3079 C CA . ALA A 1 401 ? 59.974 50.006 34.240 1.00 40.80 401 ALA A CA 1
ATOM 3080 C C . ALA A 1 401 ? 59.771 48.591 33.668 1.00 42.03 401 ALA A C 1
ATOM 3081 O O . ALA A 1 401 ? 60.431 47.639 34.084 1.00 42.53 401 ALA A O 1
ATOM 3083 N N . GLN A 1 402 ? 58.865 48.465 32.707 1.00 42.44 402 GLN A N 1
ATOM 3084 C CA . GLN A 1 402 ? 58.573 47.185 32.078 1.00 43.06 402 GLN A CA 1
ATOM 3085 C C . GLN A 1 402 ? 58.037 47.468 30.683 1.00 43.30 402 GLN A C 1
ATOM 3086 O O . GLN A 1 402 ? 56.947 47.024 30.321 1.00 43.32 402 GLN A O 1
ATOM 3092 N N . PRO A 1 403 ? 58.820 48.199 29.873 1.00 43.66 403 PRO A N 1
ATOM 3093 C CA . PRO A 1 403 ? 58.485 48.593 28.501 1.00 43.39 403 PRO A CA 1
ATOM 3094 C C . PRO A 1 403 ? 57.829 47.501 27.678 1.00 43.76 403 PRO A C 1
ATOM 3095 O O . PRO A 1 403 ? 56.780 47.708 27.073 1.00 43.94 403 PRO A O 1
ATOM 3099 N N . GLU A 1 404 ? 58.471 46.338 27.672 1.00 44.92 404 GLU A N 1
ATOM 3100 C CA . GLU A 1 404 ? 58.041 45.166 26.916 1.00 46.19 404 GLU A CA 1
ATOM 3101 C C . GLU A 1 404 ? 56.827 44.413 27.463 1.00 45.68 404 GLU A C 1
ATOM 3102 O O . GLU A 1 404 ? 55.996 43.933 26.694 1.00 46.71 404 GLU A O 1
ATOM 3108 N N . ARG A 1 405 ? 56.734 44.303 28.784 1.00 44.68 405 ARG A N 1
ATOM 3109 C CA . ARG A 1 405 ? 55.637 43.592 29.433 1.00 43.21 405 ARG A CA 1
ATOM 3110 C C . ARG A 1 405 ? 54.254 43.812 28.815 1.00 43.14 405 ARG A C 1
ATOM 3111 O O . ARG A 1 405 ? 53.904 44.917 28.398 1.00 42.97 405 ARG A O 1
ATOM 3119 N N . VAL A 1 406 ? 53.480 42.732 28.764 1.00 43.08 406 VAL A N 1
ATOM 3120 C CA . VAL A 1 406 ? 52.127 42.736 28.212 1.00 42.30 406 VAL A CA 1
ATOM 3121 C C . VAL A 1 406 ? 51.135 42.533 29.351 1.00 41.11 406 VAL A C 1
ATOM 3122 O O . VAL A 1 406 ? 51.305 41.627 30.167 1.00 40.19 406 VAL A O 1
ATOM 3126 N N . TRP A 1 407 ? 50.099 43.361 29.407 1.00 39.84 407 TRP A N 1
ATOM 3127 C CA . TRP A 1 407 ? 49.126 43.246 30.483 1.00 38.50 407 TRP A CA 1
ATOM 3128 C C . TRP A 1 407 ? 47.777 42.729 30.023 1.00 39.61 407 TRP A C 1
ATOM 3129 O O . TRP A 1 407 ? 47.367 42.949 28.881 1.00 39.21 407 TRP A O 1
ATOM 3140 N N . ASP A 1 408 ? 47.088 42.047 30.935 1.00 39.07 408 ASP A N 1
ATOM 3141 C CA . ASP A 1 408 ? 45.768 41.518 30.646 1.00 39.26 408 ASP A CA 1
ATOM 3142 C C . ASP A 1 408 ? 44.720 42.567 30.996 1.00 39.45 408 ASP A C 1
ATOM 3143 O O . ASP A 1 408 ? 44.740 43.141 32.082 1.00 39.50 408 ASP A O 1
ATOM 3148 N N . ALA A 1 409 ? 43.817 42.825 30.057 1.00 40.02 409 ALA A N 1
ATOM 3149 C CA . ALA A 1 409 ? 42.771 43.817 30.250 1.00 41.14 409 ALA A CA 1
ATOM 3150 C C . ALA A 1 409 ? 41.404 43.275 29.837 1.00 42.56 409 ALA A C 1
ATOM 3151 O O . ALA A 1 409 ? 41.285 42.131 29.389 1.00 44.05 409 ALA A O 1
ATOM 3153 N N . VAL A 1 410 ? 40.376 44.104 29.995 1.00 41.72 410 VAL A N 1
ATOM 3154 C CA . VAL A 1 410 ? 39.012 43.727 29.650 1.00 42.42 410 VAL A CA 1
ATOM 3155 C C . VAL A 1 410 ? 38.245 45.004 29.312 1.00 43.54 410 VAL A C 1
ATOM 3156 O O . VAL A 1 410 ? 38.195 45.927 30.125 1.00 44.54 410 VAL A O 1
ATOM 3160 N N . VAL A 1 411 ? 37.657 45.068 28.121 1.00 43.58 411 VAL A N 1
ATOM 3161 C CA . VAL A 1 411 ? 36.891 46.249 27.734 1.00 45.54 411 VAL A CA 1
ATOM 3162 C C . VAL A 1 411 ? 35.707 46.391 28.690 1.00 47.78 411 VAL A C 1
ATOM 3163 O O . VAL A 1 411 ? 34.743 45.625 28.608 1.00 48.44 411 VAL A O 1
ATOM 3167 N N . VAL A 1 412 ? 35.779 47.371 29.589 1.00 48.56 412 VAL A N 1
ATOM 3168 C CA . VAL A 1 412 ? 34.722 47.588 30.576 1.00 49.94 412 VAL A CA 1
ATOM 3169 C C . VAL A 1 412 ? 33.665 48.601 30.179 1.00 50.97 412 VAL A C 1
ATOM 3170 O O . VAL A 1 412 ? 32.573 48.614 30.738 1.00 50.97 412 VAL A O 1
ATOM 3174 N N . ASP A 1 413 ? 33.990 49.456 29.220 1.00 53.17 413 ASP A N 1
ATOM 3175 C CA . ASP A 1 413 ? 33.051 50.469 28.763 1.00 55.16 413 ASP A CA 1
ATOM 3176 C C . ASP A 1 413 ? 33.466 50.923 27.371 1.00 56.51 413 ASP A C 1
ATOM 3177 O O . ASP A 1 413 ? 34.577 50.638 26.925 1.00 55.56 413 ASP A O 1
ATOM 3182 N N . ARG A 1 414 ? 32.571 51.616 26.679 1.00 58.78 414 ARG A N 1
ATOM 3183 C CA . ARG A 1 414 ? 32.871 52.090 25.335 1.00 61.08 414 ARG A CA 1
ATOM 3184 C C . ARG A 1 414 ? 32.428 53.521 25.093 1.00 62.42 414 ARG A C 1
ATOM 3185 O O . ARG A 1 414 ? 32.052 54.237 26.019 1.00 62.95 414 ARG A O 1
ATOM 3193 N N . ARG A 1 415 ? 32.484 53.920 23.826 1.00 64.51 415 ARG A N 1
ATOM 3194 C CA . ARG A 1 415 ? 32.103 55.257 23.379 1.00 66.54 415 ARG A CA 1
ATOM 3195 C C . ARG A 1 415 ? 32.716 55.458 21.999 1.00 66.85 415 ARG A C 1
ATOM 3196 O O . ARG A 1 415 ? 33.870 55.875 21.877 1.00 67.05 415 ARG A O 1
ATOM 3204 N N . GLY A 1 416 ? 31.941 55.151 20.963 1.00 66.69 416 GLY A N 1
ATOM 3205 C CA . GLY A 1 416 ? 32.438 55.287 19.609 1.00 66.81 416 GLY A CA 1
ATOM 3206 C C . GLY A 1 416 ? 33.450 54.193 19.336 1.00 67.65 416 GLY A C 1
ATOM 3207 O O . GLY A 1 416 ? 33.360 53.103 19.910 1.00 68.20 416 GLY A O 1
ATOM 3208 N N . ALA A 1 417 ? 34.414 54.472 18.465 1.00 67.44 417 ALA A N 1
ATOM 3209 C CA . ALA A 1 417 ? 35.445 53.489 18.137 1.00 66.37 417 ALA A CA 1
ATOM 3210 C C . ALA A 1 417 ? 36.392 53.336 19.319 1.00 65.21 417 ALA A C 1
ATOM 3211 O O . ALA A 1 417 ? 37.267 52.464 19.322 1.00 64.88 417 ALA A O 1
ATOM 3213 N N . GLN A 1 418 ? 36.197 54.185 20.324 1.00 63.57 418 GLN A N 1
ATOM 3214 C CA . GLN A 1 418 ? 37.040 54.179 21.511 1.00 63.56 418 GLN A CA 1
ATOM 3215 C C . GLN A 1 418 ? 36.505 53.373 22.690 1.00 61.18 418 GLN A C 1
ATOM 3216 O O . GLN A 1 418 ? 35.503 53.723 23.312 1.00 61.30 418 GLN A O 1
ATOM 3222 N N . ALA A 1 419 ? 37.200 52.287 22.993 1.00 58.66 419 ALA A N 1
ATOM 3223 C CA . ALA A 1 419 ? 36.826 51.430 24.099 1.00 56.38 419 ALA A CA 1
ATOM 3224 C C . ALA A 1 419 ? 37.778 51.656 25.272 1.00 55.00 419 ALA A C 1
ATOM 3225 O O . ALA A 1 419 ? 39.002 51.682 25.104 1.00 54.45 419 ALA A O 1
ATOM 3227 N N . THR A 1 420 ? 37.209 51.841 26.457 1.00 52.02 420 THR A N 1
ATOM 3228 C CA . THR A 1 420 ? 38.006 52.034 27.660 1.00 47.71 420 THR A CA 1
ATOM 3229 C C . THR A 1 420 ? 38.164 50.686 28.344 1.00 45.36 420 THR A C 1
ATOM 3230 O O . THR A 1 420 ? 37.199 50.142 28.863 1.00 45.77 420 THR A O 1
ATOM 3234 N N . LEU A 1 421 ? 39.369 50.130 28.312 1.00 42.74 421 LEU A N 1
ATOM 3235 C CA . LEU A 1 421 ? 39.601 48.852 28.963 1.00 43.03 421 LEU A CA 1
ATOM 3236 C C . LEU A 1 421 ? 40.344 49.035 30.283 1.00 42.58 421 LEU A C 1
ATOM 3237 O O . LEU A 1 421 ? 41.021 50.045 30.497 1.00 42.43 421 LEU A O 1
ATOM 3242 N N . LEU A 1 422 ? 40.199 48.052 31.166 1.00 40.42 422 LEU A N 1
ATOM 3243 C CA . LEU A 1 422 ? 40.826 48.085 32.480 1.00 39.00 422 LEU A CA 1
ATOM 3244 C C . LEU A 1 422 ? 41.882 46.998 32.644 1.00 37.85 422 LEU A C 1
ATOM 3245 O O . LEU A 1 422 ? 41.680 45.861 32.227 1.00 38.76 422 LEU A O 1
ATOM 3250 N N . ILE A 1 423 ? 43.015 47.359 33.235 1.00 35.64 423 ILE A N 1
ATOM 3251 C CA . ILE A 1 423 ? 44.075 46.400 33.481 1.00 34.67 423 ILE A CA 1
ATOM 3252 C C . ILE A 1 423 ? 43.957 46.027 34.963 1.00 34.77 423 ILE A C 1
ATOM 3253 O O . ILE A 1 423 ? 44.497 46.702 35.840 1.00 34.01 423 ILE A O 1
ATOM 3258 N N . PRO A 1 424 ? 43.238 44.934 35.256 1.00 34.81 424 PRO A N 1
ATOM 3259 C CA . PRO A 1 424 ? 43.022 44.453 36.622 1.00 35.18 424 PRO A CA 1
ATOM 3260 C C . PRO A 1 424 ? 44.223 44.478 37.551 1.00 34.72 424 PRO A C 1
ATOM 3261 O O . PRO A 1 424 ? 44.133 44.976 38.668 1.00 35.03 424 PRO A O 1
ATOM 3265 N N . ASP A 1 425 ? 45.343 43.938 37.093 1.00 35.25 425 ASP A N 1
ATOM 3266 C CA . ASP A 1 425 ? 46.541 43.893 37.920 1.00 36.35 425 ASP A CA 1
ATOM 3267 C C . ASP A 1 425 ? 47.097 45.261 38.282 1.00 36.17 425 ASP A C 1
ATOM 3268 O O . ASP A 1 425 ? 47.897 45.379 39.201 1.00 38.05 425 ASP A O 1
ATOM 3273 N N . LEU A 1 426 ? 46.666 46.293 37.568 1.00 35.13 426 LEU A N 1
ATOM 3274 C CA . LEU A 1 426 ? 47.130 47.648 37.847 1.00 34.31 426 LEU A CA 1
ATOM 3275 C C . LEU A 1 426 ? 46.002 48.540 38.333 1.00 35.00 426 LEU A C 1
ATOM 3276 O O . LEU A 1 426 ? 46.245 49.672 38.750 1.00 33.98 426 LEU A O 1
ATOM 3281 N N . ALA A 1 427 ? 44.774 48.026 38.277 1.00 36.05 427 ALA A N 1
ATOM 3282 C CA . ALA A 1 427 ? 43.591 48.785 38.675 1.00 37.45 427 ALA A CA 1
ATOM 3283 C C . ALA A 1 427 ? 43.606 50.080 37.869 1.00 39.58 427 ALA A C 1
ATOM 3284 O O . ALA A 1 427 ? 43.058 51.098 38.275 1.00 40.43 427 ALA A O 1
ATOM 3286 N N . PHE A 1 428 ? 44.236 49.999 36.701 1.00 41.23 428 PHE A N 1
ATOM 3287 C CA . PHE A 1 428 ? 44.418 51.119 35.781 1.00 41.10 428 PHE A CA 1
ATOM 3288 C C . PHE A 1 428 ? 43.524 50.929 34.559 1.00 41.88 428 PHE A C 1
ATOM 3289 O O . PHE A 1 428 ? 43.163 49.804 34.228 1.00 42.64 428 PHE A O 1
ATOM 3297 N N . ASP A 1 429 ? 43.172 52.025 33.892 1.00 42.22 429 ASP A N 1
ATOM 3298 C CA . ASP A 1 429 ? 42.352 51.955 32.692 1.00 44.41 429 ASP A CA 1
ATOM 3299 C C . ASP A 1 429 ? 42.766 53.024 31.681 1.00 47.23 429 ASP A C 1
ATOM 3300 O O . ASP A 1 429 ? 42.988 54.178 32.038 1.00 48.27 429 ASP A O 1
ATOM 3305 N N . VAL A 1 430 ? 42.884 52.623 30.418 1.00 50.35 430 VAL A N 1
ATOM 3306 C CA . VAL A 1 430 ? 43.297 53.527 29.351 1.00 52.75 430 VAL A CA 1
ATOM 3307 C C . VAL A 1 430 ? 42.358 53.487 28.155 1.00 55.92 430 VAL A C 1
ATOM 3308 O O . VAL A 1 430 ? 41.752 52.453 27.867 1.00 55.76 430 VAL A O 1
ATOM 3312 N N . GLN A 1 431 ? 42.247 54.618 27.460 1.00 58.50 431 GLN A N 1
ATOM 3313 C CA . GLN A 1 431 ? 41.413 54.700 26.271 1.00 60.23 431 GLN A CA 1
ATOM 3314 C C . GLN A 1 431 ? 42.138 53.998 25.133 1.00 61.64 431 GLN A C 1
ATOM 3315 O O . GLN A 1 431 ? 43.353 54.126 24.989 1.00 61.42 431 GLN A O 1
ATOM 3321 N N . VAL A 1 432 ? 41.388 53.242 24.340 1.00 64.28 432 VAL A N 1
ATOM 3322 C CA . VAL A 1 432 ? 41.939 52.516 23.200 1.00 66.18 432 VAL A CA 1
ATOM 3323 C C . VAL A 1 432 ? 40.838 52.259 22.172 1.00 68.02 432 VAL A C 1
ATOM 3324 O O . VAL A 1 432 ? 39.745 51.805 22.516 1.00 67.64 432 VAL A O 1
ATOM 3328 N N . ASN A 1 433 ? 41.127 52.562 20.910 1.00 70.24 433 ASN A N 1
ATOM 3329 C CA . ASN A 1 433 ? 40.168 52.341 19.835 1.00 70.92 433 ASN A CA 1
ATOM 3330 C C . ASN A 1 433 ? 40.349 50.931 19.280 1.00 70.78 433 ASN A C 1
ATOM 3331 O O . ASN A 1 433 ? 41.450 50.534 18.891 1.00 69.83 433 ASN A O 1
ATOM 3336 N N . THR A 1 434 ? 39.255 50.179 19.268 1.00 70.72 434 THR A N 1
ATOM 3337 C CA . THR A 1 434 ? 39.243 48.802 18.782 1.00 70.67 434 THR A CA 1
ATOM 3338 C C . THR A 1 434 ? 37.788 48.341 18.738 1.00 70.45 434 THR A C 1
ATOM 3339 O O . THR A 1 434 ? 36.880 49.093 19.107 1.00 70.38 434 THR A O 1
ATOM 3343 N N . PRO A 1 435 ? 37.542 47.107 18.271 1.00 69.61 435 PRO A N 1
ATOM 3344 C CA . PRO A 1 435 ? 36.163 46.617 18.210 1.00 68.96 435 PRO A CA 1
ATOM 3345 C C . PRO A 1 435 ? 35.677 46.054 19.544 1.00 67.55 435 PRO A C 1
ATOM 3346 O O . PRO A 1 435 ? 34.704 46.550 20.118 1.00 67.17 435 PRO A O 1
ATOM 3350 N N . ALA A 1 436 ? 36.375 45.021 20.016 1.00 66.34 436 ALA A N 1
ATOM 3351 C CA . ALA A 1 436 ? 36.084 44.317 21.268 1.00 65.28 436 ALA A CA 1
ATOM 3352 C C . ALA A 1 436 ? 34.876 44.815 22.072 1.00 64.60 436 ALA A C 1
ATOM 3353 O O . ALA A 1 436 ? 34.770 46.000 22.410 1.00 64.52 436 ALA A O 1
ATOM 3355 N N . ALA A 1 437 ? 33.976 43.886 22.388 1.00 62.88 437 ALA A N 1
ATOM 3356 C CA . ALA A 1 437 ? 32.767 44.200 23.140 1.00 61.11 437 ALA A CA 1
ATOM 3357 C C . ALA A 1 437 ? 33.011 44.252 24.647 1.00 60.36 437 ALA A C 1
ATOM 3358 O O . ALA A 1 437 ? 33.921 43.603 25.169 1.00 59.57 437 ALA A O 1
ATOM 3360 N N . PRO A 1 438 ? 32.190 45.035 25.365 1.00 59.20 438 PRO A N 1
ATOM 3361 C CA . PRO A 1 438 ? 32.270 45.211 26.819 1.00 58.61 438 PRO A CA 1
ATOM 3362 C C . PRO A 1 438 ? 32.370 43.909 27.625 1.00 57.23 438 PRO A C 1
ATOM 3363 O O . PRO A 1 438 ? 31.378 43.436 28.187 1.00 57.67 438 PRO A O 1
ATOM 3367 N N . GLY A 1 439 ? 33.573 43.348 27.690 1.00 54.98 439 GLY A N 1
ATOM 3368 C CA . GLY A 1 439 ? 33.786 42.115 28.425 1.00 53.24 439 GLY A CA 1
ATOM 3369 C C . GLY A 1 439 ? 34.879 41.319 27.750 1.00 53.42 439 GLY A C 1
ATOM 3370 O O . GLY A 1 439 ? 35.334 40.291 28.251 1.00 51.66 439 GLY A O 1
ATOM 3371 N N . THR A 1 440 ? 35.299 41.819 26.592 1.00 53.82 440 THR A N 1
ATOM 3372 C CA . THR A 1 440 ? 36.345 41.190 25.802 1.00 53.89 440 THR A CA 1
ATOM 3373 C C . THR A 1 440 ? 37.703 41.419 26.448 1.00 53.23 440 THR A C 1
ATOM 3374 O O . THR A 1 440 ? 38.048 42.547 26.805 1.00 53.71 440 THR A O 1
ATOM 3378 N N . ALA A 1 441 ? 38.466 40.345 26.611 1.00 52.03 441 ALA A N 1
ATOM 3379 C CA . ALA A 1 441 ? 39.798 40.448 27.187 1.00 51.27 441 ALA A CA 1
ATOM 3380 C C . ALA A 1 441 ? 40.781 40.613 26.036 1.00 51.05 441 ALA A C 1
ATOM 3381 O O . ALA A 1 441 ? 40.584 40.073 24.954 1.00 51.43 441 ALA A O 1
ATOM 3383 N N . LEU A 1 442 ? 41.828 41.385 26.268 1.00 51.20 442 LEU A N 1
ATOM 3384 C CA . LEU A 1 442 ? 42.843 41.609 25.257 1.00 52.22 442 LEU A CA 1
ATOM 3385 C C . LEU A 1 442 ? 44.105 42.072 25.952 1.00 52.92 442 LEU A C 1
ATOM 3386 O O . LEU A 1 442 ? 44.042 42.868 26.890 1.00 53.82 442 LEU A O 1
ATOM 3391 N N . GLN A 1 443 ? 45.247 41.551 25.510 1.00 52.52 443 GLN A N 1
ATOM 3392 C CA . GLN A 1 443 ? 46.521 41.927 26.099 1.00 51.75 443 GLN A CA 1
ATOM 3393 C C . GLN A 1 443 ? 46.917 43.282 25.538 1.00 50.42 443 GLN A C 1
ATOM 3394 O O . GLN A 1 443 ? 46.806 43.514 24.336 1.00 49.32 443 GLN A O 1
ATOM 3400 N N . VAL A 1 444 ? 47.367 44.182 26.406 1.00 49.82 444 VAL A N 1
ATOM 3401 C CA . VAL A 1 444 ? 47.782 45.502 25.950 1.00 48.81 444 VAL A CA 1
ATOM 3402 C C . VAL A 1 444 ? 49.268 45.712 26.163 1.00 47.45 444 VAL A C 1
ATOM 3403 O O . VAL A 1 444 ? 49.930 44.931 26.845 1.00 47.59 444 VAL A O 1
ATOM 3407 N N . GLN A 1 445 ? 49.784 46.775 25.565 1.00 46.70 445 GLN A N 1
ATOM 3408 C CA . GLN A 1 445 ? 51.186 47.121 25.685 1.00 45.91 445 GLN A CA 1
ATOM 3409 C C . GLN A 1 445 ? 51.208 48.642 25.693 1.00 45.11 445 GLN A C 1
ATOM 3410 O O . GLN A 1 445 ? 50.710 49.275 24.762 1.00 44.98 445 GLN A O 1
ATOM 3416 N N . PHE A 1 446 ? 51.857 49.216 26.676 1.00 44.61 446 PHE A N 1
ATOM 3417 C CA . PHE A 1 446 ? 51.857 50.648 26.861 1.00 44.08 446 PHE A CA 1
ATOM 3418 C C . PHE A 1 446 ? 52.808 51.389 25.982 1.00 43.83 446 PHE A C 1
ATOM 3419 O O . PHE A 1 446 ? 53.897 50.965 25.762 1.00 42.99 446 PHE A O 1
ATOM 3427 N N . ALA A 1 447 ? 52.362 52.533 25.473 1.00 44.41 447 ALA A N 1
ATOM 3428 C CA . ALA A 1 447 ? 53.184 53.349 24.587 1.00 45.63 447 ALA A CA 1
ATOM 3429 C C . ALA A 1 447 ? 53.566 54.668 25.250 1.00 46.19 447 ALA A C 1
ATOM 3430 O O . ALA A 1 447 ? 52.791 55.625 25.245 1.00 46.47 447 ALA A O 1
ATOM 3432 N N . ASP A 1 448 ? 54.766 54.712 25.821 1.00 46.92 448 ASP A N 1
ATOM 3433 C CA . ASP A 1 448 ? 55.479 55.969 26.009 1.00 47.01 448 ASP A CA 1
ATOM 3434 C C . ASP A 1 448 ? 54.888 56.771 27.163 1.00 46.29 448 ASP A C 1
ATOM 3435 O O . ASP A 1 448 ? 53.968 57.567 26.972 1.00 45.59 448 ASP A O 1
ATOM 3440 N N . ILE A 1 449 ? 55.422 56.557 28.361 1.00 44.86 449 ILE A N 1
ATOM 3441 C CA . ILE A 1 449 ? 54.967 57.279 29.543 1.00 42.77 449 ILE A CA 1
ATOM 3442 C C . ILE A 1 449 ? 55.425 58.734 29.511 1.00 40.16 449 ILE A C 1
ATOM 3443 O O . ILE A 1 449 ? 56.520 59.040 29.039 1.00 40.33 449 ILE A O 1
ATOM 3448 N N . ASP A 1 450 ? 54.580 59.626 30.017 1.00 38.98 450 ASP A N 1
ATOM 3449 C CA . ASP A 1 450 ? 54.943 61.035 30.156 1.00 36.47 450 ASP A CA 1
ATOM 3450 C C . ASP A 1 450 ? 54.487 61.380 31.579 1.00 35.06 450 ASP A C 1
ATOM 3451 O O . ASP A 1 450 ? 53.304 61.591 31.812 1.00 35.40 450 ASP A O 1
ATOM 3456 N N . LEU A 1 451 ? 55.421 61.423 32.527 1.00 33.55 451 LEU A N 1
ATOM 3457 C CA . LEU A 1 451 ? 55.091 61.725 33.926 1.00 32.45 451 LEU A CA 1
ATOM 3458 C C . LEU A 1 451 ? 54.468 63.097 34.201 1.00 31.02 451 LEU A C 1
ATOM 3459 O O . LEU A 1 451 ? 53.433 63.200 34.866 1.00 29.64 451 LEU A O 1
ATOM 3464 N N . PRO A 1 452 ? 55.100 64.169 33.710 1.00 30.90 452 PRO A N 1
ATOM 3465 C CA . PRO A 1 452 ? 54.549 65.503 33.945 1.00 32.17 452 PRO A CA 1
ATOM 3466 C C . PRO A 1 452 ? 53.073 65.607 33.562 1.00 32.33 452 PRO A C 1
ATOM 3467 O O . PRO A 1 452 ? 52.242 65.992 34.382 1.00 31.77 452 PRO A O 1
ATOM 3471 N N . GLN A 1 453 ? 52.756 65.265 32.316 1.00 34.42 453 GLN A N 1
ATOM 3472 C CA . GLN A 1 453 ? 51.377 65.315 31.830 1.00 36.40 453 GLN A CA 1
ATOM 3473 C C . GLN A 1 453 ? 50.602 64.166 32.457 1.00 35.67 453 GLN A C 1
ATOM 3474 O O . GLN A 1 453 ? 49.380 64.217 32.577 1.00 33.91 453 GLN A O 1
ATOM 3488 N N . ARG A 1 455 ? 50.183 60.957 31.356 1.00 38.66 455 ARG A N 1
ATOM 3489 C CA . ARG A 1 455 ? 49.337 60.270 30.389 1.00 40.72 455 ARG A CA 1
ATOM 3490 C C . ARG A 1 455 ? 50.053 59.083 29.741 1.00 40.56 455 ARG A C 1
ATOM 3491 O O . ARG A 1 455 ? 51.274 58.967 29.802 1.00 38.96 455 ARG A O 1
ATOM 3499 N N . VAL A 1 456 ? 49.270 58.181 29.156 1.00 40.58 456 VAL A N 1
ATOM 3500 C CA . VAL A 1 456 ? 49.793 57.001 28.478 1.00 41.96 456 VAL A CA 1
ATOM 3501 C C . VAL A 1 456 ? 48.835 56.565 27.396 1.00 42.80 456 VAL A C 1
ATOM 3502 O O . VAL A 1 456 ? 47.624 56.671 27.552 1.00 42.13 456 VAL A O 1
ATOM 3506 N N . ARG A 1 457 ? 49.382 56.084 26.289 1.00 44.71 457 ARG A N 1
ATOM 3507 C CA . ARG A 1 457 ? 48.554 55.591 25.208 1.00 46.83 457 ARG A CA 1
ATOM 3508 C C . ARG A 1 457 ? 48.824 54.094 25.208 1.00 48.15 457 ARG A C 1
ATOM 3509 O O . ARG A 1 457 ? 49.864 53.649 25.699 1.00 48.02 457 ARG A O 1
ATOM 3517 N N . ALA A 1 458 ? 47.897 53.304 24.688 1.00 49.73 458 ALA A N 1
ATOM 3518 C CA . ALA A 1 458 ? 48.105 51.867 24.694 1.00 51.30 458 ALA A CA 1
ATOM 3519 C C . ALA A 1 458 ? 47.811 51.192 23.368 1.00 51.64 458 ALA A C 1
ATOM 3520 O O . ALA A 1 458 ? 46.905 51.590 22.645 1.00 51.24 458 ALA A O 1
ATOM 3522 N N . ARG A 1 459 ? 48.603 50.168 23.059 1.00 53.51 459 ARG A N 1
ATOM 3523 C CA . ARG A 1 459 ? 48.434 49.383 21.839 1.00 55.10 459 ARG A CA 1
ATOM 3524 C C . ARG A 1 459 ? 47.883 48.012 22.214 1.00 56.32 459 ARG A C 1
ATOM 3525 O O . ARG A 1 459 ? 48.278 47.427 23.226 1.00 56.11 459 ARG A O 1
ATOM 3533 N N . SER A 1 460 ? 46.967 47.503 21.399 1.00 58.10 460 SER A N 1
ATOM 3534 C CA . SER A 1 460 ? 46.381 46.190 21.652 1.00 58.91 460 SER A CA 1
ATOM 3535 C C . SER A 1 460 ? 47.287 45.119 21.060 1.00 58.70 460 SER A C 1
ATOM 3536 O O . SER A 1 460 ? 47.159 44.767 19.889 1.00 57.95 460 SER A O 1
ATOM 3539 N N . VAL A 1 461 ? 48.206 44.613 21.875 1.00 59.39 461 VAL A N 1
ATOM 3540 C CA . VAL A 1 461 ? 49.142 43.585 21.436 1.00 59.66 461 VAL A CA 1
ATOM 3541 C C . VAL A 1 461 ? 48.419 42.259 21.195 1.00 59.58 461 VAL A C 1
ATOM 3542 O O . VAL A 1 461 ? 47.170 42.268 21.137 1.00 58.81 461 VAL A O 1
#